Protein AF-A0A7S4M8A6-F1 (afdb_monomer)

Nearest PDB structures (foldseek):
  1zbh-assembly1_D  TM=9.065E-01  e=6.559E-01  Homo sapiens
  1zbu-assembly2_B  TM=8.790E-01  e=1.176E+00  Homo sapiens

Solvent-accessible surface area (backbone atoms only — not comparable to full-atom values): 29045 Å² total; per-residue (Å²): 139,86,84,92,84,84,88,83,88,82,84,83,81,80,81,84,88,77,83,79,84,78,80,83,84,81,82,81,78,93,73,86,84,76,84,86,78,82,60,75,68,60,59,55,54,54,55,53,51,54,55,51,55,60,52,56,63,62,60,66,75,71,72,85,80,85,89,87,82,89,83,89,82,84,91,79,92,77,84,90,73,95,72,86,78,77,77,77,74,78,75,75,66,44,97,64,67,39,81,66,40,72,38,92,86,50,81,58,94,68,68,59,68,63,51,40,53,48,49,23,54,26,51,52,25,50,74,71,67,37,54,71,62,23,48,51,45,51,47,45,36,38,71,76,68,24,29,44,77,39,81,91,78,35,31,31,37,50,66,66,80,74,68,89,83,62,78,84,69,67,81,70,68,59,41,79,69,58,96,64,62,74,74,80,79,41,56,74,68,54,50,50,52,52,50,51,47,49,48,54,26,44,52,26,52,74,72,66,37,55,72,59,26,47,53,46,48,51,47,39,32,74,76,68,38,34,46,76,42,78,91,77,40,26,30,35,72,49,66,70,62,67,63,63,77,72,61,77,81,87,78,84,76,84,94,73,88,81,84,85,88,87,91,81,90,78,89,78,82,86,86,84,85,74,87,77,77,78,73,76,79,79,81,74,90,75,83,84,79,78,66,81,79,74,72,78,84,80,81,78,80,78,69,82,72,82,78,65,77,66,40,76,27,91,56,29,58,92,69,57,70,70,60,50,54,52,51,53,52,52,52,49,53,33,53,53,28,53,74,73,65,37,59,66,60,30,50,51,50,49,51,50,38,34,73,76,62,41,36,39,78,39,81,92,75,37,30,34,15,35,74,65,37,64,72,76,63,78,56,72,76,71,70,74,77,80,72,82,74,73,74,87,75,68,87,73,69,87,76,70,76,78,51,69,70,65,51,68,73,51,53,66,70,59,53,33,49,57,28,52,78,70,73,45,85,71,76,76,56,68,66,59,52,46,54,51,56,60,72,68,106

Organism: NCBI:txid265563

pLDDT: mean 73.67, std 23.26, range [32.0, 97.94]

Mean predicted aligned error: 22.46 Å

Sequence (441 aa):
SVNLSTLNTASLSLPPASHLPTPPHVEINEKDKNTMTLSWTNVRMFALAVVFILRATAFCSAWTNCNDAARVRPHRSFSPSAVLVRSVGGGRSTGLGHDYSRDPLDDSPVDVVTVNSLLSRRLQFRKKRMYDRADAVRAELLERHGVRVNDGEQTWSAGARSSRGRRRVASGVYKFRGAGGAEESLSKDDLLAVRDMLSCRNEAKVAKEYAIADAIRDDLYHKFSIRVDDQKQSWYFDWSATSAQSRPDRRQKTIVSRNEQFSTGIGMEGSPWNDGSIKGIPWGDDEDDLDPESYDEILDVQVPYITTAYKKAPTSQPLVKEEEEYIIQRIATRVEAAADRDYDTVSAIEMELLVSYDVHINDELGLWSKGGNFGVGRSEEENGMMTERPPPLVAYDTLRDFDEESLAALTVPVLKEKLRERGLRVGGRKAELIERLLSSK

Secondary structure (DSSP, 8-state):
------------PPPP---PPPPP---------------THHHHHHHHHHHHHHHHHHHGGGSS------------------------------TTSS--EE-TT------HHHHHHHHHHHHHHHHTT-HHHHHHHHHHHHHTS-EEEETTTTEEEE--TT-TTS-------PEE--SS-HHHHS-HHHHHHHHHHHHHHHHHHHHT-HHHHHHHHHHHHHHH-EEEETTTTEEEE-HHHHHHTT------S-------------------------PPP------S---GGGGTTS---------SPPEEPTTPPP--HHHHHHHHHHHHHHHHHHHTT-HHHHHHHHHHHHHHH-EEEETTTTEEEETS--S----GGGGGSS-----------S-----HHHHHHS-HHHHHHHHHHTT----S-HHHHHHHHHTT-

InterPro domains:
  IPR003034 SAP domain [PF02037] (407-438)
  IPR003034 SAP domain [PS50800] (407-441)
  IPR003034 SAP domain [SM00513] (407-441)
  IPR009080 Aminoacyl-tRNA synthetase, class Ia, anticodon-binding [SSF47323] (104-156)
  IPR036361 SAP domain superfamily [G3DSA:1.10.720.30] (405-441)
  IPR036361 SAP domain superfamily [SSF68906] (401-438)

Structure (mmCIF, N/CA/C/O backbone):
data_AF-A0A7S4M8A6-F1
#
_entry.id   AF-A0A7S4M8A6-F1
#
loop_
_atom_site.group_PDB
_atom_site.id
_atom_site.type_symbol
_atom_site.label_atom_id
_atom_site.label_alt_id
_atom_site.label_comp_id
_atom_site.label_asym_id
_atom_site.label_entity_id
_atom_site.label_seq_id
_atom_site.pdbx_PDB_ins_code
_atom_site.Cartn_x
_atom_site.Cartn_y
_atom_site.Cartn_z
_atom_site.occupancy
_atom_site.B_iso_or_equiv
_atom_site.auth_seq_id
_atom_site.auth_comp_id
_atom_site.auth_asym_id
_atom_site.auth_atom_id
_atom_site.pdbx_PDB_model_num
ATOM 1 N N . SER A 1 1 ? -66.142 -7.943 -38.682 1.00 44.50 1 SER A N 1
ATOM 2 C CA . SER A 1 1 ? -66.407 -9.390 -38.571 1.00 44.50 1 SER A CA 1
ATOM 3 C C . SER A 1 1 ? -65.122 -10.087 -38.161 1.00 44.50 1 SER A C 1
ATOM 5 O O . SER A 1 1 ? -64.074 -9.733 -38.678 1.00 44.50 1 SER A O 1
ATOM 7 N N . VAL A 1 2 ? -65.254 -11.074 -37.265 1.00 38.91 2 VAL A N 1
ATOM 8 C CA . VAL A 1 2 ? -64.246 -12.042 -36.774 1.00 38.91 2 VAL A CA 1
ATOM 9 C C . VAL A 1 2 ? -63.434 -11.651 -35.518 1.00 38.91 2 VAL A C 1
ATOM 11 O O . VAL A 1 2 ? -62.313 -11.169 -35.580 1.00 38.91 2 VAL A O 1
ATOM 14 N N . ASN A 1 3 ? -64.081 -11.912 -34.375 1.00 38.19 3 ASN A N 1
ATOM 15 C CA . ASN A 1 3 ? -63.663 -12.744 -33.231 1.00 38.19 3 ASN A CA 1
ATOM 16 C C . ASN A 1 3 ? -62.286 -12.567 -32.561 1.00 38.19 3 ASN A C 1
ATOM 18 O O . ASN A 1 3 ? -61.273 -13.093 -33.008 1.00 38.19 3 ASN A O 1
ATOM 22 N N . LEU A 1 4 ? -62.344 -12.002 -31.348 1.00 43.62 4 LEU A N 1
ATOM 23 C CA . LEU A 1 4 ? -61.417 -12.221 -30.236 1.00 43.62 4 LEU A CA 1
ATOM 24 C C . LEU A 1 4 ? -61.884 -13.427 -29.407 1.00 43.62 4 LEU A C 1
ATOM 26 O O . LEU A 1 4 ? -62.977 -13.402 -28.844 1.00 43.62 4 LEU A O 1
ATOM 30 N N . SER A 1 5 ? -61.075 -14.482 -29.332 1.00 50.41 5 SER A N 1
ATOM 31 C CA . SER A 1 5 ? -61.087 -15.487 -28.252 1.00 50.41 5 SER A CA 1
ATOM 32 C C . SER A 1 5 ? -60.018 -16.539 -28.526 1.00 50.41 5 SER A C 1
ATOM 34 O O . SER A 1 5 ? -60.142 -17.248 -29.516 1.00 50.41 5 SER A O 1
ATOM 36 N N . THR A 1 6 ? -58.997 -16.653 -27.664 1.00 45.84 6 THR A N 1
ATOM 37 C CA . THR A 1 6 ? -58.534 -17.923 -27.052 1.00 45.84 6 THR A CA 1
ATOM 38 C C . THR A 1 6 ? -57.233 -17.765 -26.235 1.00 45.84 6 THR A C 1
ATOM 40 O O . THR A 1 6 ? -56.219 -17.345 -26.775 1.00 45.84 6 THR A O 1
ATOM 43 N N . LEU A 1 7 ? -57.304 -18.231 -24.969 1.00 39.81 7 LEU A N 1
ATOM 44 C CA . LEU A 1 7 ? -56.265 -18.915 -24.157 1.00 39.81 7 LEU A CA 1
ATOM 45 C C . LEU A 1 7 ? -55.088 -18.052 -23.628 1.00 39.81 7 LEU A C 1
ATOM 47 O O . LEU A 1 7 ? -54.543 -17.234 -24.345 1.00 39.81 7 LEU A O 1
ATOM 51 N N . ASN A 1 8 ? -54.593 -18.152 -22.388 1.00 42.69 8 ASN A N 1
ATOM 52 C CA . ASN A 1 8 ? -54.606 -19.232 -21.399 1.00 42.69 8 ASN A CA 1
ATOM 53 C C . ASN A 1 8 ? -54.382 -18.656 -19.982 1.00 42.69 8 ASN A C 1
ATOM 55 O O . ASN A 1 8 ? -53.415 -17.932 -19.750 1.00 42.69 8 ASN A O 1
ATOM 59 N N . THR A 1 9 ? -55.229 -19.032 -19.026 1.00 42.06 9 THR A N 1
ATOM 60 C CA . THR A 1 9 ? -55.036 -18.843 -17.581 1.00 42.06 9 THR A CA 1
ATOM 61 C C . THR A 1 9 ? -54.310 -20.062 -17.009 1.00 42.06 9 THR A C 1
ATOM 63 O O . THR A 1 9 ? -54.872 -21.152 -16.951 1.00 42.06 9 THR A O 1
ATOM 66 N N . ALA A 1 10 ? -53.060 -19.891 -16.576 1.00 44.94 10 ALA A N 1
ATOM 67 C CA . ALA A 1 10 ? -52.328 -20.908 -15.826 1.00 44.94 10 ALA A CA 1
ATOM 68 C C . ALA A 1 10 ? -52.522 -20.681 -14.316 1.00 44.94 10 ALA A C 1
ATOM 70 O O . ALA A 1 10 ? -51.991 -19.732 -13.743 1.00 44.94 10 ALA A O 1
ATOM 71 N N . SER A 1 11 ? -53.303 -21.560 -13.682 1.00 42.75 11 SER A N 1
ATOM 72 C CA . SER A 1 11 ? -53.414 -21.693 -12.227 1.00 42.75 11 SER A CA 1
ATOM 73 C C . SER A 1 11 ? -52.127 -22.282 -11.645 1.00 42.75 11 SER A C 1
ATOM 75 O O . SER A 1 11 ? -51.797 -23.438 -11.900 1.00 42.75 11 SER A O 1
ATOM 77 N N . LEU A 1 12 ? -51.421 -21.503 -10.824 1.00 44.78 12 LEU A N 1
ATOM 78 C CA . LEU A 1 12 ? -50.342 -21.985 -9.962 1.00 44.78 12 LEU A CA 1
ATOM 79 C C . LEU A 1 12 ? -50.943 -22.551 -8.668 1.00 44.78 12 LEU A C 1
ATOM 81 O O . LEU A 1 12 ? -51.453 -21.823 -7.821 1.00 44.78 12 LEU A O 1
ATOM 85 N N . SER A 1 13 ? -50.891 -23.877 -8.559 1.00 49.06 13 SER A N 1
ATOM 86 C CA . SER A 1 13 ? -51.201 -24.660 -7.363 1.00 49.06 13 SER A CA 1
ATOM 87 C C . SER A 1 13 ? -50.084 -24.495 -6.327 1.00 49.06 13 SER A C 1
ATOM 89 O O . SER A 1 13 ? -48.945 -24.881 -6.579 1.00 49.06 13 SER A O 1
ATOM 91 N N . LEU A 1 14 ? -50.419 -23.956 -5.154 1.00 54.22 14 LEU A N 1
ATOM 92 C CA . LEU A 1 14 ? -49.565 -23.952 -3.962 1.00 54.22 14 LEU A CA 1
ATOM 93 C C . LEU A 1 14 ? -49.427 -25.379 -3.388 1.00 54.22 14 LEU A C 1
ATOM 95 O O . LEU A 1 14 ? -50.432 -26.088 -3.309 1.00 54.22 14 LEU A O 1
ATOM 99 N N . PRO A 1 15 ? -48.226 -25.816 -2.967 1.00 62.75 15 PRO A N 1
ATOM 100 C CA . PRO A 1 15 ? -48.052 -27.076 -2.248 1.00 62.75 15 PRO A CA 1
ATOM 101 C C . PRO A 1 15 ? -48.467 -26.958 -0.764 1.00 62.75 15 PRO A C 1
ATOM 103 O O . PRO A 1 15 ? -48.395 -25.870 -0.187 1.00 62.75 15 PRO A O 1
ATOM 106 N N . PRO A 1 16 ? -48.895 -28.066 -0.126 1.00 56.72 16 PRO A N 1
ATOM 107 C CA . PRO A 1 16 ? -49.347 -28.076 1.263 1.00 56.72 16 PRO A CA 1
ATOM 108 C C . PRO A 1 16 ? -48.190 -27.904 2.259 1.00 56.72 16 PRO A C 1
ATOM 110 O O . PRO A 1 16 ? -47.128 -28.510 2.126 1.00 56.72 16 PRO A O 1
ATOM 113 N N . ALA A 1 17 ? -48.441 -27.089 3.284 1.00 46.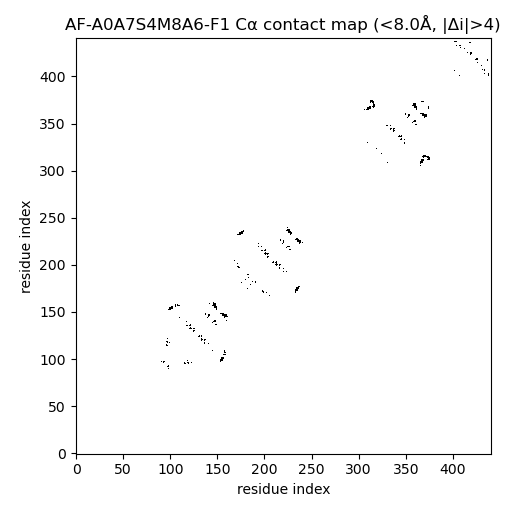88 17 ALA A N 1
ATOM 114 C CA . ALA A 1 17 ? -47.538 -26.815 4.393 1.00 46.88 17 ALA A CA 1
ATOM 115 C C . ALA A 1 17 ? -47.314 -28.065 5.262 1.00 46.88 17 ALA A C 1
ATOM 117 O O . ALA A 1 17 ? -48.218 -28.538 5.950 1.00 46.88 17 ALA A O 1
ATOM 118 N N . SER A 1 18 ? -46.088 -28.580 5.253 1.00 49.16 18 SER A N 1
ATOM 119 C CA . SER A 1 18 ? -45.620 -29.632 6.152 1.00 49.16 18 SER A CA 1
ATOM 120 C C . SER A 1 18 ? -44.974 -29.032 7.407 1.00 49.16 18 SER A C 1
ATOM 122 O O . SER A 1 18 ? -43.940 -28.377 7.321 1.00 49.16 18 SER A O 1
ATOM 124 N N . HIS A 1 19 ? -45.619 -29.285 8.549 1.00 51.25 19 HIS A N 1
ATOM 125 C CA . HIS A 1 19 ? -45.075 -29.478 9.901 1.00 51.25 19 HIS A CA 1
ATOM 126 C C . HIS A 1 19 ? -43.742 -28.796 10.265 1.00 51.25 19 HIS A C 1
ATOM 128 O O . HIS A 1 19 ? -42.661 -29.332 10.028 1.00 51.25 19 HIS A O 1
ATOM 134 N N . LEU A 1 20 ? -43.845 -27.679 10.992 1.00 50.69 20 LEU A N 1
ATOM 135 C CA . LEU A 1 20 ? -42.780 -27.168 11.857 1.00 50.69 20 LEU A CA 1
ATOM 136 C C . LEU A 1 20 ? -42.883 -27.818 13.253 1.00 50.69 20 LEU A C 1
ATOM 138 O O . LEU A 1 20 ? -43.994 -27.932 13.779 1.00 50.69 20 LEU A O 1
ATOM 142 N N . PRO A 1 21 ? -41.762 -28.233 13.869 1.00 57.31 21 PRO A N 1
ATOM 143 C CA . PRO A 1 21 ? -41.750 -28.752 15.230 1.00 57.31 21 PRO A CA 1
ATOM 144 C C . PRO A 1 21 ? -41.932 -27.615 16.245 1.00 57.31 21 PRO A C 1
ATOM 146 O O . PRO A 1 21 ? -41.234 -26.602 16.213 1.00 57.31 21 PRO A O 1
ATOM 149 N N . THR A 1 22 ? -42.882 -27.799 17.158 1.00 64.25 22 THR A N 1
ATOM 150 C CA . THR A 1 22 ? -43.124 -26.934 18.317 1.00 64.25 22 THR A CA 1
ATOM 151 C C . THR A 1 22 ? -41.940 -26.969 19.294 1.00 64.25 22 THR A C 1
ATOM 153 O O . THR A 1 22 ? -41.456 -28.063 19.597 1.00 64.25 22 THR A O 1
ATOM 156 N N . PRO A 1 23 ? -41.491 -25.820 19.831 1.00 63.69 23 PRO A N 1
ATOM 157 C CA . PRO A 1 23 ? -40.452 -25.778 20.856 1.00 63.69 23 PRO A CA 1
ATOM 158 C C . PRO A 1 23 ? -40.962 -26.333 22.201 1.00 63.69 23 PRO A C 1
ATOM 160 O O . PRO A 1 23 ? -42.150 -26.199 22.509 1.00 63.69 23 PRO A O 1
ATOM 163 N N . PRO A 1 24 ? -40.087 -26.956 23.014 1.00 58.06 24 PRO A N 1
ATOM 164 C CA . PRO A 1 24 ? -40.471 -27.516 24.300 1.00 58.06 24 PRO A CA 1
ATOM 165 C C . PRO A 1 24 ? -40.841 -26.410 25.293 1.00 58.06 24 PRO A C 1
ATOM 167 O O . PRO A 1 24 ? -40.107 -25.446 25.503 1.00 58.06 24 PRO A O 1
ATOM 170 N N . HIS A 1 25 ? -42.006 -26.594 25.905 1.00 49.53 25 HIS A N 1
ATOM 171 C CA . HIS A 1 25 ? -42.551 -25.787 26.984 1.00 49.53 25 HIS A CA 1
ATOM 172 C C . HIS A 1 25 ? -41.631 -25.910 28.213 1.00 49.53 25 HIS A C 1
ATOM 174 O O . HIS A 1 25 ? -41.529 -26.981 28.809 1.00 49.53 25 HIS A O 1
ATOM 180 N N . VAL A 1 26 ? -40.933 -24.831 28.576 1.00 52.88 26 VAL A N 1
ATOM 181 C CA . VAL A 1 26 ? -40.150 -24.756 29.817 1.00 52.88 26 VAL A CA 1
ATOM 182 C C . VAL A 1 26 ? -41.097 -24.345 30.939 1.00 52.88 26 VAL A C 1
ATOM 184 O O . VAL A 1 26 ? -41.532 -23.199 31.029 1.00 52.88 26 VAL A O 1
ATOM 187 N N . GLU A 1 27 ? -41.452 -25.318 31.768 1.00 52.97 27 GLU A N 1
ATOM 188 C CA . GLU A 1 27 ? -42.244 -25.150 32.981 1.00 52.97 27 GLU A CA 1
ATOM 189 C C . GLU A 1 27 ? -41.326 -24.589 34.083 1.00 52.97 27 GLU A C 1
ATOM 191 O O . GLU A 1 27 ? -40.500 -25.299 34.658 1.00 52.97 27 GLU A O 1
ATOM 196 N N . ILE A 1 28 ? -41.397 -23.276 34.325 1.00 44.94 28 ILE A N 1
ATOM 197 C CA . ILE A 1 28 ? -40.629 -22.617 35.388 1.00 44.94 28 ILE A CA 1
ATOM 198 C C . ILE A 1 28 ? -41.332 -22.911 36.715 1.00 44.94 28 ILE A C 1
ATOM 200 O O . ILE A 1 28 ? -42.414 -22.402 36.997 1.00 44.94 28 ILE A O 1
ATOM 204 N N . ASN A 1 29 ? -40.710 -23.778 37.511 1.00 40.16 29 ASN A N 1
ATOM 205 C CA . ASN A 1 29 ? -41.210 -24.236 38.799 1.00 40.16 29 ASN A CA 1
ATOM 206 C C . ASN A 1 29 ? -41.009 -23.139 39.862 1.00 40.16 29 ASN A C 1
ATOM 208 O O . ASN A 1 29 ? -39.888 -22.800 40.238 1.00 40.16 29 ASN A O 1
ATOM 212 N N . GLU A 1 30 ? -42.113 -22.569 40.336 1.00 48.81 30 GLU A N 1
ATOM 213 C CA . GLU A 1 30 ? -42.170 -21.435 41.260 1.00 48.81 30 GLU A CA 1
ATOM 214 C C . GLU A 1 30 ? -41.994 -21.882 42.731 1.00 48.81 30 GLU A C 1
ATOM 216 O O . GLU A 1 30 ? -42.900 -21.729 43.552 1.00 48.81 30 GLU A O 1
ATOM 221 N N . LYS A 1 31 ? -40.842 -22.484 43.080 1.00 46.28 31 LYS A N 1
ATOM 222 C CA . LYS A 1 31 ? -40.600 -23.020 44.441 1.00 46.28 31 LYS A CA 1
ATOM 223 C C . LYS A 1 31 ? -39.422 -22.471 45.245 1.00 46.28 31 LYS A C 1
ATOM 225 O O . LYS A 1 31 ? -39.344 -22.793 46.426 1.00 46.28 31 LYS A O 1
ATOM 230 N N . ASP A 1 32 ? -38.633 -21.537 44.723 1.00 44.41 32 ASP A N 1
ATOM 231 C CA . ASP A 1 32 ? -37.530 -20.937 45.492 1.00 44.41 32 ASP A CA 1
ATOM 232 C C . ASP A 1 32 ? -37.848 -19.505 45.940 1.00 44.41 32 ASP A C 1
ATOM 234 O O . ASP A 1 32 ? -37.189 -18.530 45.587 1.00 44.41 32 ASP A O 1
ATOM 238 N N . LYS A 1 33 ? -38.890 -19.371 46.764 1.00 51.78 33 LYS A N 1
ATOM 239 C CA . LYS A 1 33 ? -39.065 -18.217 47.656 1.00 51.78 33 LYS A CA 1
ATOM 240 C C . LYS A 1 33 ? -38.821 -18.704 49.076 1.00 51.78 33 LYS A C 1
ATOM 242 O O . LYS A 1 33 ? -39.778 -19.022 49.767 1.00 51.78 33 LYS A O 1
ATOM 247 N N . ASN A 1 34 ? -37.559 -18.794 49.502 1.00 46.28 34 ASN A N 1
ATOM 248 C CA . ASN A 1 34 ? -37.233 -18.840 50.927 1.00 46.28 34 ASN A CA 1
ATOM 249 C C . ASN A 1 34 ? -35.801 -18.368 51.240 1.00 46.28 34 ASN A C 1
ATOM 251 O O . ASN A 1 34 ? -34.810 -18.957 50.824 1.00 46.28 34 ASN A O 1
ATOM 255 N N . THR A 1 35 ? -35.758 -17.314 52.062 1.00 50.69 35 THR A N 1
ATOM 256 C CA . THR A 1 35 ? -34.787 -17.071 53.143 1.00 50.69 35 THR A CA 1
ATOM 257 C C . THR A 1 35 ? -33.302 -16.942 52.781 1.00 50.69 35 THR A C 1
ATOM 259 O O . THR A 1 35 ? -32.508 -17.842 53.038 1.00 50.69 35 THR A O 1
ATOM 262 N N . MET A 1 36 ? -32.889 -15.746 52.345 1.00 39.50 36 MET A N 1
ATOM 263 C CA . MET A 1 36 ? -31.513 -15.280 52.561 1.00 39.50 36 MET A CA 1
ATOM 264 C C . MET A 1 36 ? -31.393 -14.644 53.951 1.00 39.50 36 MET A C 1
ATOM 266 O O . MET A 1 36 ? -31.732 -13.482 54.168 1.00 39.50 36 MET A O 1
ATOM 270 N N . THR A 1 37 ? -30.894 -15.420 54.908 1.00 49.50 37 THR A N 1
ATOM 271 C CA . THR A 1 37 ? -30.334 -14.900 56.156 1.00 49.50 37 THR A CA 1
ATOM 272 C C . THR A 1 37 ? -29.017 -14.187 55.843 1.00 49.50 37 THR A C 1
ATOM 274 O O . THR A 1 37 ? -28.027 -14.831 55.500 1.00 49.50 37 THR A O 1
ATOM 277 N N . LEU A 1 38 ? -29.008 -12.857 55.952 1.00 47.84 38 LEU A N 1
ATOM 278 C CA . LEU A 1 38 ? -27.803 -12.028 55.886 1.00 47.84 38 LEU A CA 1
ATOM 279 C C . LEU A 1 38 ? -26.822 -12.447 56.990 1.00 47.84 38 LEU A C 1
ATOM 281 O O . LEU A 1 38 ? -27.067 -12.229 58.178 1.00 47.84 38 LEU A O 1
ATOM 285 N N . SER A 1 39 ? -25.701 -13.052 56.596 1.00 58.34 39 SER A N 1
ATOM 286 C CA . SER A 1 39 ? -24.606 -13.357 57.509 1.00 58.34 39 SER A CA 1
ATOM 287 C C . SER A 1 39 ? -23.899 -12.067 57.934 1.00 58.34 39 SER A C 1
ATOM 289 O O . SER A 1 39 ? -23.594 -11.186 57.127 1.00 58.34 39 SER A O 1
ATOM 291 N N . TRP A 1 40 ? -23.584 -11.977 59.226 1.00 52.47 40 TRP A N 1
ATOM 292 C CA . TRP A 1 40 ? -22.902 -10.853 59.886 1.00 52.47 40 TRP A CA 1
ATOM 293 C C . TRP A 1 40 ? -21.521 -10.485 59.303 1.00 52.47 40 TRP A C 1
ATOM 295 O O . TRP A 1 40 ? -20.935 -9.466 59.666 1.00 52.47 40 TRP A O 1
ATOM 305 N N . THR A 1 41 ? -20.994 -11.280 58.374 1.00 57.59 41 THR A N 1
ATOM 306 C CA . THR A 1 41 ? -19.740 -11.019 57.661 1.00 57.59 41 THR A CA 1
ATOM 307 C C . THR A 1 41 ? -19.836 -9.827 56.702 1.00 57.59 41 THR A C 1
ATOM 309 O O . THR A 1 41 ? -18.877 -9.062 56.600 1.00 57.59 41 THR A O 1
ATOM 312 N N . ASN A 1 42 ? -20.999 -9.579 56.087 1.00 52.47 42 ASN A N 1
ATOM 313 C CA . ASN A 1 42 ? -21.158 -8.474 55.129 1.00 52.47 42 ASN A CA 1
ATOM 314 C C . ASN A 1 42 ? -21.217 -7.094 55.806 1.00 52.47 42 ASN A C 1
ATOM 316 O O . ASN A 1 42 ? -20.764 -6.103 55.237 1.00 52.47 42 ASN A O 1
ATOM 320 N N . VAL A 1 43 ? -21.678 -7.025 57.059 1.00 63.78 43 VAL A N 1
ATOM 321 C CA . VAL A 1 43 ? -21.712 -5.768 57.828 1.00 63.78 43 VAL A CA 1
ATOM 322 C C . VAL A 1 43 ? -20.302 -5.338 58.256 1.00 63.78 43 VAL A C 1
ATOM 324 O O . VAL A 1 43 ? -19.985 -4.149 58.251 1.00 63.78 43 VAL A O 1
ATOM 327 N N . ARG A 1 44 ? -19.409 -6.294 58.552 1.00 66.75 44 ARG A N 1
ATOM 328 C CA . ARG A 1 44 ? -18.000 -6.000 58.871 1.00 66.75 44 ARG A CA 1
ATOM 329 C C . ARG A 1 44 ? -17.215 -5.482 57.664 1.00 66.75 44 ARG A C 1
ATOM 331 O O . ARG A 1 44 ? -16.390 -4.588 57.833 1.00 66.75 44 ARG A O 1
ATOM 338 N N . MET A 1 45 ? -17.503 -5.988 56.465 1.00 64.06 45 MET A N 1
ATOM 339 C CA . MET A 1 45 ? -16.869 -5.509 55.230 1.00 64.06 45 MET A CA 1
ATOM 340 C C . MET A 1 45 ? -17.302 -4.078 54.884 1.00 64.06 45 MET A C 1
ATOM 342 O O . MET A 1 45 ? -16.460 -3.250 54.542 1.00 64.06 45 MET A O 1
ATOM 346 N N . PHE A 1 46 ? -18.581 -3.738 55.082 1.00 68.62 46 PHE A N 1
ATOM 347 C CA . PHE A 1 46 ? -19.059 -2.364 54.885 1.00 68.62 46 PHE A CA 1
ATOM 348 C C . PHE A 1 46 ? -18.462 -1.369 55.892 1.00 68.62 46 PHE A C 1
ATOM 350 O O . PHE A 1 46 ? -18.106 -0.254 55.515 1.00 68.62 46 PHE A O 1
ATOM 357 N N . ALA A 1 47 ? -18.276 -1.769 57.154 1.00 71.50 47 ALA A N 1
ATOM 358 C CA . ALA A 1 47 ? -17.656 -0.903 58.158 1.00 71.50 47 ALA A CA 1
ATOM 359 C C . ALA A 1 47 ? -16.177 -0.594 57.846 1.00 71.50 47 ALA A C 1
ATOM 361 O O . ALA A 1 47 ? -15.728 0.535 58.048 1.00 71.50 47 ALA A O 1
ATOM 362 N N . LEU A 1 48 ? -15.425 -1.562 57.311 1.00 70.06 48 LEU A N 1
ATOM 363 C CA . LEU A 1 48 ? -14.028 -1.350 56.914 1.00 70.06 48 LEU A CA 1
ATOM 364 C C . LEU A 1 48 ? -13.905 -0.477 55.656 1.00 70.06 48 LEU A C 1
ATOM 366 O O . LEU A 1 48 ? -13.017 0.375 55.600 1.00 70.06 48 LEU A O 1
ATOM 370 N N . ALA A 1 49 ? -14.826 -0.613 54.698 1.00 70.25 49 ALA A N 1
ATOM 371 C CA . ALA A 1 49 ? -14.857 0.225 53.498 1.00 70.25 49 ALA A CA 1
ATOM 372 C C . ALA A 1 49 ? -15.108 1.711 53.827 1.00 70.25 49 ALA A C 1
ATOM 374 O O . ALA A 1 49 ? -14.435 2.589 53.288 1.00 70.25 49 ALA A O 1
ATOM 375 N N . VAL A 1 50 ? -16.005 2.008 54.775 1.00 76.88 50 VAL A N 1
ATOM 376 C CA . VAL A 1 50 ? -16.296 3.395 55.187 1.00 76.88 50 VAL A CA 1
ATOM 377 C C . VAL A 1 50 ? -15.104 4.041 55.911 1.00 76.88 50 VAL A C 1
ATOM 379 O O . VAL A 1 50 ? -14.809 5.213 55.683 1.00 76.88 50 VAL A O 1
ATOM 382 N N . VAL A 1 51 ? -14.356 3.284 56.723 1.00 78.06 51 VAL A N 1
ATOM 383 C CA . VAL A 1 51 ? -13.131 3.788 57.378 1.00 78.06 51 VAL A CA 1
ATOM 384 C C . VAL A 1 51 ? -12.021 4.070 56.359 1.00 78.06 51 VAL A C 1
ATOM 386 O O . VAL A 1 51 ? -11.267 5.032 56.521 1.00 78.06 51 VAL A O 1
ATOM 389 N N . PHE A 1 52 ? -11.933 3.272 55.291 1.00 72.94 52 PHE A N 1
ATOM 390 C CA . PHE A 1 52 ? -10.949 3.477 54.228 1.00 72.94 52 PHE A CA 1
ATOM 391 C C . PHE A 1 52 ? -11.253 4.738 53.403 1.00 72.94 52 PHE A C 1
ATOM 393 O O . PHE A 1 52 ? -10.354 5.542 53.154 1.00 72.94 52 PHE A O 1
ATOM 400 N N . ILE A 1 53 ? -12.529 4.976 53.078 1.00 71.56 53 ILE A N 1
ATOM 401 C CA . ILE A 1 53 ? -12.972 6.179 52.354 1.00 71.56 53 ILE A CA 1
ATOM 402 C C . ILE A 1 53 ? -12.732 7.448 53.190 1.00 71.56 53 ILE A C 1
ATOM 404 O O . ILE A 1 53 ? -12.219 8.437 52.668 1.00 71.56 53 ILE A O 1
ATOM 408 N N . LEU A 1 54 ? -12.998 7.410 54.501 1.00 66.75 54 LEU A N 1
ATOM 409 C CA . LEU A 1 54 ? -12.763 8.558 55.389 1.00 66.75 54 LEU A CA 1
ATOM 410 C C . LEU A 1 54 ? -11.269 8.869 55.603 1.00 66.75 54 LEU A C 1
ATOM 412 O O . LEU A 1 54 ? -10.906 10.030 55.806 1.00 66.75 54 LEU A O 1
ATOM 416 N N . ARG A 1 55 ? -10.380 7.868 55.520 1.00 63.53 55 ARG A N 1
ATOM 417 C CA . ARG A 1 55 ? -8.922 8.090 55.557 1.00 63.53 55 ARG A CA 1
ATOM 418 C C . ARG A 1 55 ? -8.369 8.638 54.243 1.00 63.53 55 ARG A C 1
ATOM 420 O O . ARG A 1 55 ? -7.486 9.492 54.290 1.00 63.53 55 ARG A O 1
ATOM 427 N N . ALA A 1 56 ? -8.908 8.219 53.099 1.00 58.59 56 ALA A N 1
ATOM 428 C CA . ALA A 1 56 ? -8.488 8.728 51.792 1.00 58.59 56 ALA A CA 1
ATOM 429 C C . ALA A 1 56 ? -8.792 10.230 51.629 1.00 58.59 56 ALA A C 1
ATOM 431 O O . ALA A 1 56 ? -7.968 10.980 51.108 1.00 58.59 56 ALA A O 1
ATOM 432 N N . THR A 1 57 ? -9.915 10.712 52.174 1.00 56.03 57 THR A N 1
ATOM 433 C CA . THR A 1 57 ? -10.271 12.141 52.118 1.00 56.03 57 THR A CA 1
ATOM 434 C C . THR A 1 57 ? -9.406 13.040 53.007 1.00 56.03 57 THR A C 1
ATOM 436 O O . THR A 1 57 ? -9.289 14.229 52.729 1.00 56.03 57 THR A O 1
ATOM 439 N N . ALA A 1 58 ? -8.754 12.503 54.044 1.00 51.50 58 ALA A N 1
ATOM 440 C CA . ALA A 1 58 ? -7.865 13.286 54.908 1.00 51.50 58 ALA A CA 1
ATOM 441 C C . ALA A 1 58 ? -6.462 13.496 54.301 1.00 51.50 58 ALA A C 1
ATOM 443 O O . ALA A 1 58 ? -5.778 14.453 54.659 1.00 51.50 58 ALA A O 1
ATOM 444 N N . PHE A 1 59 ? -6.040 12.635 53.368 1.00 46.78 59 PHE A N 1
ATOM 445 C CA . PHE A 1 59 ? -4.719 12.716 52.736 1.00 46.78 59 PHE A CA 1
ATOM 446 C C . PHE A 1 59 ? -4.679 13.724 51.570 1.00 46.78 59 PHE A C 1
ATOM 448 O O . PHE A 1 59 ? -3.644 14.334 51.313 1.00 46.78 59 PHE A O 1
ATOM 455 N N . CYS A 1 60 ? -5.819 13.989 50.919 1.00 47.06 60 CYS A N 1
ATOM 456 C CA . CYS A 1 60 ? -5.912 14.977 49.835 1.00 47.06 60 CYS A CA 1
ATOM 457 C C . CYS A 1 60 ? -5.768 16.436 50.305 1.00 47.06 60 CYS A C 1
ATOM 459 O O . CYS A 1 60 ? -5.360 17.291 49.524 1.00 47.06 60 CYS A O 1
ATOM 461 N N . SER A 1 61 ? -6.043 16.735 51.576 1.00 45.06 61 SER A N 1
ATOM 462 C CA . SER A 1 61 ? -6.004 18.108 52.105 1.00 45.06 61 SER A CA 1
ATOM 463 C C . SER A 1 61 ? -4.590 18.620 52.413 1.00 45.06 61 SER A C 1
ATOM 465 O O . SER A 1 61 ? -4.422 19.802 52.702 1.00 45.06 61 SER A O 1
ATOM 467 N N . ALA A 1 62 ? -3.570 17.755 52.370 1.00 43.47 62 ALA A N 1
ATOM 468 C CA . ALA A 1 62 ? -2.190 18.104 52.719 1.00 43.47 62 ALA A CA 1
ATOM 469 C C . ALA A 1 62 ? -1.289 18.415 51.505 1.00 43.47 62 ALA A C 1
ATOM 471 O O . ALA A 1 62 ? -0.166 18.877 51.695 1.00 43.47 62 ALA A O 1
ATOM 472 N N . TRP A 1 63 ? -1.757 18.205 50.266 1.00 44.78 63 TRP A N 1
ATOM 473 C CA . TRP A 1 63 ? -0.913 18.307 49.061 1.00 44.78 63 TRP A CA 1
ATOM 474 C C . TRP A 1 63 ? -1.111 19.593 48.231 1.00 44.78 63 TRP A C 1
ATOM 476 O O . TRP A 1 63 ? -0.510 19.754 47.175 1.00 44.78 63 TRP A O 1
ATOM 486 N N . THR A 1 64 ? -1.891 20.574 48.689 1.00 40.28 64 THR A N 1
ATOM 487 C CA . THR A 1 64 ? -2.082 21.838 47.940 1.00 40.28 64 THR A CA 1
ATOM 488 C C . THR A 1 64 ? -1.245 23.013 48.447 1.00 40.28 64 THR A C 1
ATOM 490 O O . THR A 1 64 ? -1.574 24.156 48.152 1.00 40.28 64 THR A O 1
ATOM 493 N N . ASN A 1 65 ? -0.158 22.778 49.189 1.00 41.16 65 ASN A N 1
ATOM 494 C CA . ASN A 1 65 ? 0.633 23.869 49.770 1.00 41.16 65 ASN A CA 1
ATOM 495 C C . ASN A 1 65 ? 2.150 23.651 49.656 1.00 41.16 65 ASN A C 1
ATOM 497 O O . ASN A 1 65 ? 2.834 23.557 50.663 1.00 41.16 65 ASN A O 1
ATOM 501 N N . CYS A 1 66 ? 2.682 23.570 48.433 1.00 40.06 66 CYS A N 1
ATOM 502 C CA . CYS A 1 66 ? 4.105 23.807 48.147 1.00 40.06 66 CYS A CA 1
ATOM 503 C C . CYS A 1 66 ? 4.297 24.036 46.640 1.00 40.06 66 CYS A C 1
ATOM 505 O O . CYS A 1 66 ? 4.530 23.090 45.896 1.00 40.06 66 CYS A O 1
ATOM 507 N N . ASN A 1 67 ? 4.203 25.284 46.182 1.00 41.00 67 ASN A N 1
ATOM 508 C CA . ASN A 1 67 ? 4.899 25.716 44.969 1.00 41.00 67 ASN A CA 1
ATOM 509 C C . ASN A 1 67 ? 5.033 27.240 44.969 1.00 41.00 67 ASN A C 1
ATOM 511 O O . ASN A 1 67 ? 4.268 27.946 44.324 1.00 41.00 67 ASN A O 1
ATOM 515 N N . ASP A 1 68 ? 6.002 27.739 45.735 1.00 37.69 68 ASP A N 1
ATOM 516 C CA . ASP A 1 68 ? 6.517 29.091 45.543 1.00 37.69 68 ASP A CA 1
ATOM 517 C C . ASP A 1 68 ? 7.938 29.191 46.121 1.00 37.69 68 ASP A C 1
ATOM 519 O O . ASP A 1 68 ? 8.117 29.244 47.335 1.00 37.69 68 ASP A O 1
ATOM 523 N N . ALA A 1 69 ? 8.959 29.123 45.258 1.00 35.50 69 ALA A N 1
ATOM 524 C CA . ALA A 1 69 ? 10.287 29.704 45.496 1.00 35.50 69 ALA A CA 1
ATOM 525 C C . ALA A 1 69 ? 11.209 29.537 44.275 1.00 35.50 69 ALA A C 1
ATOM 527 O O . ALA A 1 69 ? 11.670 28.452 43.928 1.00 35.50 69 ALA A O 1
ATOM 528 N N . ALA A 1 70 ? 11.516 30.683 43.677 1.00 38.31 70 ALA A N 1
ATOM 529 C CA . ALA A 1 70 ? 12.500 30.960 42.641 1.00 38.31 70 ALA A CA 1
ATOM 530 C C . ALA A 1 70 ? 13.873 30.263 42.770 1.00 38.31 70 ALA A C 1
ATOM 532 O O . ALA A 1 70 ? 14.417 30.132 43.867 1.00 38.31 70 ALA A O 1
ATOM 533 N N . ARG A 1 71 ? 14.541 30.060 41.618 1.00 34.59 71 ARG A N 1
ATOM 534 C CA . ARG A 1 71 ? 15.951 30.471 41.442 1.00 34.59 71 ARG A CA 1
ATOM 535 C C . ARG A 1 71 ? 16.384 30.601 39.977 1.00 34.59 71 ARG A C 1
ATOM 537 O O . ARG A 1 71 ? 16.530 29.631 39.246 1.00 34.59 71 ARG A O 1
ATOM 544 N N . VAL A 1 72 ? 16.683 31.848 39.623 1.00 43.03 72 VAL A N 1
ATOM 545 C CA . VAL A 1 72 ? 17.487 32.308 38.483 1.00 43.03 72 VAL A CA 1
ATOM 546 C C . VAL A 1 72 ? 18.948 31.880 38.665 1.00 43.03 72 VAL A C 1
ATOM 548 O O . VAL A 1 72 ? 19.506 32.137 39.733 1.00 43.03 72 VAL A O 1
ATOM 551 N N . ARG A 1 73 ? 19.596 31.323 37.627 1.00 36.34 73 ARG A N 1
ATOM 552 C CA . ARG A 1 73 ? 21.065 31.351 37.432 1.00 36.34 73 ARG A CA 1
ATOM 553 C C . ARG A 1 73 ? 21.460 31.318 35.940 1.00 36.34 73 ARG A C 1
ATOM 555 O O . ARG A 1 73 ? 20.666 30.858 35.127 1.00 36.34 73 ARG A O 1
ATOM 562 N N . PRO A 1 74 ? 22.649 31.854 35.583 1.00 46.25 74 PRO A N 1
ATOM 563 C CA . PRO A 1 74 ? 22.874 32.522 34.303 1.00 46.25 74 PRO A CA 1
ATOM 564 C C . PRO A 1 74 ? 23.621 31.689 33.248 1.00 46.25 74 PRO A C 1
ATOM 566 O O . PRO A 1 74 ? 24.256 30.674 33.531 1.00 46.25 74 PRO A O 1
ATOM 569 N N . HIS A 1 75 ? 23.550 32.218 32.027 1.00 33.41 75 HIS A N 1
ATOM 570 C CA . HIS A 1 75 ? 24.135 31.773 30.766 1.00 33.41 75 HIS A CA 1
ATOM 571 C C . HIS A 1 75 ? 25.616 31.356 30.830 1.00 33.41 75 HIS A C 1
ATOM 573 O O . HIS A 1 75 ? 26.472 32.104 31.306 1.00 33.41 75 HIS A O 1
ATOM 579 N N . ARG A 1 76 ? 25.926 30.205 30.217 1.00 34.22 76 ARG A N 1
ATOM 580 C CA . ARG A 1 76 ? 27.252 29.877 29.676 1.00 34.22 76 ARG A CA 1
ATOM 581 C C . ARG A 1 76 ? 27.152 29.728 28.162 1.00 34.22 76 ARG A C 1
ATOM 583 O O . ARG A 1 76 ? 26.388 28.912 27.658 1.00 34.22 76 ARG A O 1
ATOM 590 N N . SER A 1 77 ? 27.939 30.536 27.469 1.00 39.00 77 SER A N 1
ATOM 591 C CA . SER A 1 77 ? 28.239 30.453 26.047 1.00 39.00 77 SER A CA 1
ATOM 592 C C . SER A 1 77 ? 29.092 29.215 25.748 1.00 39.00 77 SER A C 1
ATOM 594 O O . SER A 1 77 ? 30.124 28.998 26.380 1.00 39.00 77 SER A O 1
ATOM 596 N N . PHE A 1 78 ? 28.678 28.427 24.756 1.00 33.38 78 PHE A N 1
ATOM 597 C CA . PHE A 1 78 ? 29.510 27.425 24.091 1.00 33.38 78 PHE A CA 1
ATOM 598 C C . PHE A 1 78 ? 29.335 27.576 22.575 1.00 33.38 78 PHE A C 1
ATOM 600 O O . PHE A 1 78 ? 28.214 27.572 22.070 1.00 33.38 78 PHE A O 1
ATOM 607 N N . SER A 1 79 ? 30.455 27.759 21.874 1.00 36.38 79 SER A N 1
ATOM 608 C CA . SER A 1 79 ? 30.542 27.816 20.410 1.00 36.38 79 SER A CA 1
ATOM 609 C C . SER A 1 79 ? 30.257 26.451 19.765 1.00 36.38 79 SER A C 1
ATOM 611 O O . SER A 1 79 ? 30.540 25.420 20.381 1.00 36.38 79 SER A O 1
ATOM 613 N N . PRO A 1 80 ? 29.755 26.418 18.516 1.00 37.94 80 PRO A N 1
ATOM 614 C CA . PRO A 1 80 ? 29.359 25.189 17.846 1.00 37.94 80 PRO A CA 1
ATOM 615 C C . PRO A 1 80 ? 30.558 24.516 17.165 1.00 37.94 80 PRO A C 1
ATOM 617 O O . PRO A 1 80 ? 31.317 25.143 16.426 1.00 37.94 80 PRO A O 1
ATOM 620 N N . SER A 1 81 ? 30.717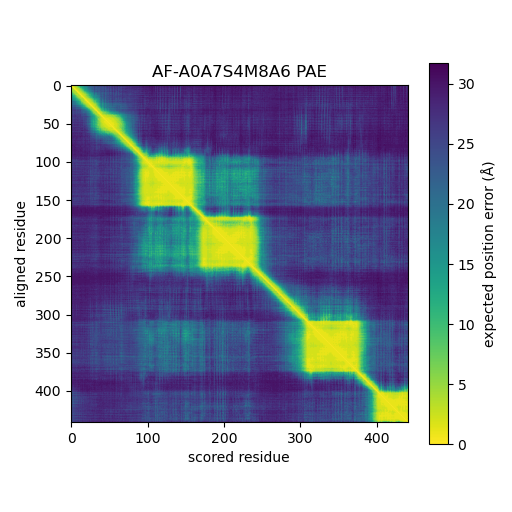 23.212 17.372 1.00 33.75 81 SER A N 1
ATOM 621 C CA . SER A 1 81 ? 31.536 22.354 16.516 1.00 33.75 81 SER A CA 1
ATOM 622 C C . SER A 1 81 ? 30.743 21.100 16.175 1.00 33.75 81 SER A C 1
ATOM 624 O O . SER A 1 81 ? 30.257 20.401 17.058 1.00 33.75 81 SER A O 1
ATOM 626 N N . ALA A 1 82 ? 30.579 20.921 14.865 1.00 47.59 82 ALA A N 1
ATOM 627 C CA . ALA A 1 82 ? 30.085 19.773 14.116 1.00 47.59 82 ALA A CA 1
ATOM 628 C C . ALA A 1 82 ? 29.718 18.522 14.937 1.00 47.59 82 ALA A C 1
ATOM 630 O O . ALA A 1 82 ? 30.568 17.694 15.258 1.00 47.59 82 ALA A O 1
ATOM 631 N N . VAL A 1 83 ? 28.415 18.347 15.167 1.00 35.84 83 VAL A N 1
ATOM 632 C CA . VAL A 1 83 ? 27.813 17.061 15.524 1.00 35.84 83 VAL A CA 1
ATOM 633 C C . VAL A 1 83 ? 26.985 16.601 14.332 1.00 35.84 83 VAL A C 1
ATOM 635 O O . VAL A 1 83 ? 26.063 17.284 13.891 1.00 35.84 83 VAL A O 1
ATOM 638 N N . LEU A 1 84 ? 27.361 15.440 13.801 1.00 39.81 84 LEU A N 1
ATOM 639 C CA . LEU A 1 84 ? 26.612 14.666 12.822 1.00 39.81 84 LEU A CA 1
ATOM 640 C C . LEU A 1 84 ? 25.200 14.424 13.367 1.00 39.81 84 LEU A C 1
ATOM 642 O O . LEU A 1 84 ? 24.997 13.635 14.292 1.00 39.81 84 LEU A O 1
ATOM 646 N N . VAL A 1 85 ? 24.225 15.123 12.792 1.00 32.00 85 VAL A N 1
ATOM 647 C CA . VAL A 1 85 ? 22.806 14.889 13.039 1.00 32.00 85 VAL A CA 1
ATOM 648 C C . VAL A 1 85 ? 22.478 13.508 12.478 1.00 32.00 85 VAL A C 1
ATOM 650 O O . VAL A 1 85 ? 22.256 13.337 11.281 1.00 32.00 85 VAL A O 1
ATOM 653 N N . ARG A 1 86 ? 22.435 12.495 13.348 1.00 37.88 86 ARG A N 1
ATOM 654 C CA . ARG A 1 86 ? 21.551 11.354 13.111 1.00 37.88 86 ARG A CA 1
ATOM 655 C C . ARG A 1 86 ? 20.145 11.938 13.056 1.00 37.88 86 ARG A C 1
ATOM 657 O O . ARG A 1 86 ? 19.615 12.367 14.076 1.00 37.88 86 ARG A O 1
ATOM 664 N N . SER A 1 87 ? 19.605 12.014 11.844 1.00 35.59 87 SER A N 1
ATOM 665 C CA . SER A 1 87 ? 18.222 12.390 11.578 1.00 35.59 87 SER A CA 1
ATOM 666 C C . SER A 1 87 ? 17.320 11.402 12.311 1.00 35.59 87 SER A C 1
ATOM 668 O O . SER A 1 87 ? 17.066 10.294 11.842 1.00 35.59 87 SER A O 1
ATOM 670 N N . VAL A 1 88 ? 16.900 11.770 13.519 1.00 38.81 88 VAL A N 1
ATOM 671 C CA . VAL A 1 88 ? 15.758 11.154 14.182 1.00 38.81 88 VAL A CA 1
ATOM 672 C C . VAL A 1 88 ? 14.564 11.619 13.363 1.00 38.81 88 VAL A C 1
ATOM 674 O O . VAL A 1 88 ? 14.105 12.752 13.494 1.00 38.81 88 VAL A O 1
ATOM 677 N N . GLY A 1 89 ? 14.183 10.777 12.402 1.00 37.19 89 GLY A N 1
ATOM 678 C CA . GLY A 1 89 ? 13.158 11.054 11.412 1.00 37.19 89 GLY A CA 1
ATOM 679 C C . GLY A 1 89 ? 11.834 11.372 12.087 1.00 37.19 89 GLY A C 1
ATOM 680 O O . GLY A 1 89 ? 11.094 10.474 12.478 1.00 37.19 89 GLY A O 1
ATOM 681 N N . GLY A 1 90 ? 11.526 12.664 12.189 1.00 38.16 90 GLY A N 1
ATOM 682 C CA . GLY A 1 90 ? 10.162 13.139 12.342 1.00 38.16 90 GLY A CA 1
ATOM 683 C C . GLY A 1 90 ? 9.407 12.733 11.087 1.00 38.16 90 GLY A C 1
ATOM 684 O O . GLY A 1 90 ? 9.453 13.439 10.080 1.00 38.16 90 GLY A O 1
ATOM 685 N N . GLY A 1 91 ? 8.810 11.542 11.129 1.00 43.00 91 GLY A N 1
ATOM 686 C CA . GLY A 1 91 ? 8.040 10.960 10.044 1.00 43.00 91 GLY A CA 1
ATOM 687 C C . GLY A 1 91 ? 6.915 11.906 9.671 1.00 43.00 91 GLY A C 1
ATOM 688 O O . GLY A 1 91 ? 5.865 11.924 10.309 1.00 43.00 91 GLY A O 1
ATOM 689 N N . ARG A 1 92 ? 7.144 12.711 8.632 1.00 51.59 92 ARG A N 1
ATOM 690 C CA . ARG A 1 92 ? 6.071 13.384 7.917 1.00 51.59 92 ARG A CA 1
ATOM 691 C C . ARG A 1 92 ? 5.219 12.268 7.340 1.00 51.59 92 ARG A C 1
ATOM 693 O O . ARG A 1 92 ? 5.572 11.703 6.309 1.00 51.59 92 ARG A O 1
ATOM 700 N N . SER A 1 93 ? 4.154 11.911 8.057 1.00 55.22 93 SER A N 1
ATOM 701 C CA . SER A 1 93 ? 3.098 11.055 7.539 1.00 55.22 93 SER A CA 1
ATOM 702 C C . SER A 1 93 ? 2.714 11.651 6.200 1.00 55.22 93 SER A C 1
ATOM 704 O O . SER A 1 93 ? 2.147 12.743 6.143 1.00 55.22 93 SER A O 1
ATOM 706 N N . THR A 1 94 ? 3.075 10.970 5.116 1.00 63.22 94 THR A N 1
ATOM 707 C CA . THR A 1 94 ? 2.514 11.309 3.817 1.00 63.22 94 THR A CA 1
ATOM 708 C C . THR A 1 94 ? 0.996 11.264 4.010 1.00 63.22 94 THR A C 1
ATOM 710 O O . THR A 1 94 ? 0.499 10.420 4.764 1.00 63.22 94 THR A O 1
ATOM 713 N N . GLY A 1 95 ? 0.238 12.200 3.433 1.00 81.81 95 GLY A N 1
ATOM 714 C CA . GLY A 1 95 ? -1.218 12.313 3.648 1.00 81.81 95 GLY A CA 1
ATOM 715 C C . GLY A 1 95 ? -2.035 11.062 3.268 1.00 81.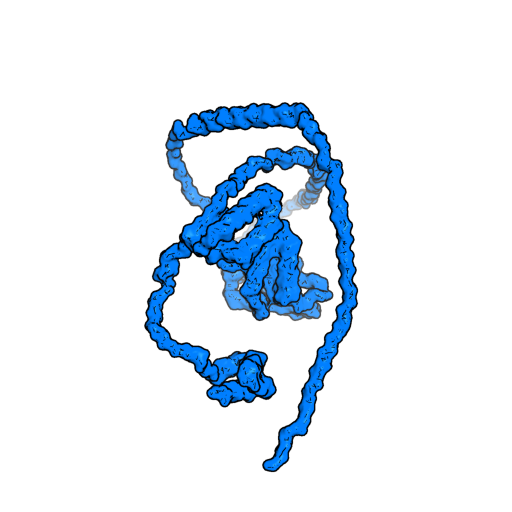81 95 GLY A C 1
ATOM 716 O O . GLY A 1 95 ? -3.256 11.088 3.299 1.00 81.81 95 GLY A O 1
ATOM 717 N N . LEU A 1 96 ? -1.358 9.972 2.907 1.00 85.44 96 LEU A N 1
ATOM 718 C CA . LEU A 1 96 ? -1.861 8.650 2.575 1.00 85.44 96 LEU A CA 1
ATOM 719 C C . LEU A 1 96 ? -2.121 7.772 3.815 1.00 85.44 96 LEU A C 1
ATOM 721 O O . LEU A 1 96 ? -2.747 6.722 3.690 1.00 85.44 96 LEU A O 1
ATOM 725 N N . GLY A 1 97 ? -1.665 8.185 5.006 1.00 91.00 97 GLY A N 1
ATOM 726 C CA . GLY A 1 97 ? -1.887 7.457 6.267 1.00 91.00 97 GLY A CA 1
ATOM 727 C C . GLY A 1 97 ? -0.914 6.297 6.522 1.00 91.00 97 GLY A C 1
ATOM 728 O O . GLY A 1 97 ? -1.066 5.570 7.507 1.00 91.00 97 GLY A O 1
ATOM 729 N N . HIS A 1 98 ? 0.105 6.144 5.672 1.00 94.50 98 HIS A N 1
ATOM 730 C CA . HIS A 1 98 ? 1.208 5.202 5.843 1.00 94.50 98 HIS A CA 1
ATOM 731 C C . HIS A 1 98 ? 2.543 5.808 5.382 1.00 94.50 98 HIS A C 1
ATOM 733 O O . HIS A 1 98 ? 2.596 6.815 4.676 1.00 94.50 98 HIS A O 1
ATOM 739 N N . ASP A 1 99 ? 3.634 5.173 5.795 1.00 94.12 99 ASP A N 1
ATOM 740 C CA . ASP A 1 99 ? 5.025 5.527 5.493 1.00 94.12 99 ASP A CA 1
ATOM 741 C C . ASP A 1 99 ? 5.627 4.715 4.335 1.00 94.12 99 ASP A C 1
ATOM 743 O O . ASP A 1 99 ? 6.716 5.025 3.861 1.00 94.12 99 ASP A O 1
ATOM 747 N N . TYR A 1 100 ? 4.912 3.705 3.836 1.00 96.25 100 TYR A N 1
ATOM 748 C CA . TYR A 1 100 ? 5.388 2.904 2.712 1.00 96.25 100 TYR A CA 1
ATOM 749 C C . TYR A 1 100 ? 5.449 3.706 1.409 1.00 96.25 100 TYR A C 1
ATOM 751 O O . TYR A 1 100 ? 4.488 4.387 1.044 1.00 96.25 100 TYR A O 1
ATOM 759 N N . SER A 1 101 ? 6.542 3.539 0.670 1.00 95.00 101 SER A N 1
ATOM 760 C CA . SER A 1 101 ? 6.737 4.086 -0.673 1.00 95.00 101 SER A CA 1
ATOM 761 C C . SER A 1 101 ? 6.666 2.980 -1.726 1.00 95.00 101 SER A C 1
ATOM 763 O O . SER A 1 101 ? 6.949 1.814 -1.451 1.00 95.00 101 SER A O 1
ATOM 765 N N . ARG A 1 102 ? 6.239 3.315 -2.943 1.00 95.81 102 ARG A N 1
ATOM 766 C CA . ARG A 1 102 ? 6.287 2.361 -4.052 1.00 95.81 102 ARG A CA 1
ATOM 767 C C . ARG A 1 102 ? 7.744 2.150 -4.471 1.00 95.81 102 ARG A C 1
ATOM 769 O O . ARG A 1 102 ? 8.494 3.122 -4.526 1.00 95.81 102 ARG A O 1
ATOM 776 N N . ASP A 1 103 ? 8.135 0.908 -4.752 1.00 92.44 103 ASP A N 1
ATOM 777 C CA . ASP A 1 103 ? 9.454 0.594 -5.309 1.00 92.44 103 ASP A CA 1
ATOM 778 C C . ASP A 1 103 ? 9.655 1.402 -6.609 1.00 92.44 103 ASP A C 1
ATOM 780 O O . ASP A 1 103 ? 8.828 1.281 -7.515 1.00 92.44 103 ASP A O 1
ATOM 784 N N . PRO A 1 104 ? 10.706 2.239 -6.721 1.00 85.31 104 PRO A N 1
ATOM 785 C CA . PRO A 1 104 ? 10.925 3.089 -7.893 1.00 85.31 104 PRO A CA 1
ATOM 786 C C . PRO A 1 104 ? 11.108 2.323 -9.206 1.00 85.31 104 PRO A C 1
ATOM 788 O O . PRO A 1 104 ? 11.049 2.936 -10.266 1.00 85.31 104 PRO A O 1
ATOM 791 N N . LEU A 1 105 ? 11.399 1.021 -9.138 1.00 82.50 105 LEU A N 1
ATOM 792 C CA . LEU A 1 105 ? 11.575 0.155 -10.306 1.00 82.50 105 LEU A CA 1
ATOM 793 C C . LEU A 1 105 ? 10.278 -0.547 -10.729 1.00 82.50 105 LEU A C 1
ATOM 795 O O . LEU A 1 105 ? 10.270 -1.277 -11.719 1.00 82.50 105 LEU A O 1
ATOM 799 N N . ASP A 1 106 ? 9.196 -0.382 -9.967 1.00 86.25 106 ASP A N 1
ATOM 800 C CA . ASP A 1 106 ? 7.915 -1.007 -10.258 1.00 86.25 106 ASP A CA 1
ATOM 801 C C . ASP A 1 106 ? 6.945 -0.040 -10.955 1.00 86.25 106 ASP A C 1
ATOM 803 O O . ASP A 1 106 ? 6.249 0.747 -10.311 1.00 86.25 106 ASP A O 1
ATOM 807 N N . ASP A 1 107 ? 6.820 -0.201 -12.274 1.00 88.12 107 ASP A N 1
ATOM 808 C CA . ASP A 1 107 ? 5.857 0.513 -13.125 1.00 88.12 107 ASP A CA 1
ATOM 809 C C . ASP A 1 107 ? 4.565 -0.283 -13.394 1.00 88.12 107 ASP A C 1
ATOM 811 O O . ASP A 1 107 ? 3.767 0.071 -14.266 1.00 88.12 107 ASP A O 1
ATOM 815 N N . SER A 1 108 ? 4.315 -1.375 -12.663 1.00 91.00 108 SER A N 1
ATOM 816 C CA . SER A 1 108 ? 3.163 -2.239 -12.945 1.00 91.00 108 SER A CA 1
ATOM 817 C C . SER A 1 108 ? 1.834 -1.472 -12.815 1.00 91.00 108 SER A C 1
ATOM 819 O O . SER A 1 108 ? 1.635 -0.721 -11.858 1.00 91.00 108 SER A O 1
ATOM 821 N N . PRO A 1 109 ? 0.863 -1.648 -13.722 1.00 92.56 109 PRO A N 1
ATOM 822 C CA . PRO A 1 109 ? -0.424 -0.973 -13.597 1.00 92.56 109 PRO A CA 1
ATOM 823 C C . PRO A 1 109 ? -1.211 -1.562 -12.417 1.00 92.56 109 PRO A C 1
ATOM 825 O O . PRO A 1 109 ? -1.740 -2.670 -12.503 1.00 92.56 109 PRO A O 1
ATOM 828 N N . VAL A 1 110 ? -1.283 -0.828 -11.306 1.00 95.50 110 VAL A N 1
ATOM 829 C CA . VAL A 1 110 ? -2.034 -1.207 -10.102 1.00 95.50 110 VAL A CA 1
ATOM 830 C C . VAL A 1 110 ? -2.804 -0.011 -9.571 1.00 95.50 110 VAL A C 1
ATOM 832 O O . VAL A 1 110 ? -2.356 1.129 -9.668 1.00 95.50 110 VAL A O 1
ATOM 835 N N . ASP A 1 111 ? -3.976 -0.287 -9.006 1.00 96.19 111 ASP A N 1
ATOM 836 C CA . ASP A 1 111 ? -4.784 0.699 -8.301 1.00 96.19 111 ASP A CA 1
ATOM 837 C C . ASP A 1 111 ? -4.096 1.140 -6.997 1.00 96.19 111 ASP A C 1
ATOM 839 O O . ASP A 1 111 ? -4.244 0.533 -5.932 1.00 96.19 111 ASP A O 1
ATOM 843 N N . VAL A 1 112 ? -3.311 2.212 -7.111 1.00 95.62 112 VAL A N 1
ATOM 844 C CA . VAL A 1 112 ? -2.511 2.797 -6.028 1.00 95.62 112 VAL A CA 1
ATOM 845 C C . VAL A 1 112 ? -3.386 3.253 -4.857 1.00 95.62 112 VAL A C 1
ATOM 847 O O . VAL A 1 112 ? -2.962 3.153 -3.708 1.00 95.62 112 VAL A O 1
ATOM 850 N N . VAL A 1 113 ? -4.615 3.712 -5.117 1.00 96.19 113 VAL A N 1
ATOM 851 C CA . VAL A 1 113 ? -5.527 4.201 -4.069 1.00 96.19 113 VAL A CA 1
ATOM 852 C C . VAL A 1 113 ? -5.933 3.048 -3.157 1.00 96.19 113 VAL A C 1
ATOM 854 O O . VAL A 1 113 ? -5.803 3.145 -1.933 1.00 96.19 113 VAL A O 1
ATOM 857 N N . THR A 1 114 ? -6.341 1.924 -3.749 1.00 96.00 114 THR A N 1
ATOM 858 C CA . THR A 1 114 ? -6.694 0.726 -2.984 1.00 96.00 114 THR A CA 1
ATOM 859 C C . THR A 1 114 ? -5.491 0.182 -2.213 1.00 96.00 114 THR A C 1
ATOM 861 O O . THR A 1 114 ? -5.613 -0.109 -1.021 1.00 96.00 114 THR A O 1
ATOM 864 N N . VAL A 1 115 ? -4.307 0.118 -2.835 1.00 97.19 115 VAL A N 1
ATOM 865 C CA . VAL A 1 115 ? -3.075 -0.348 -2.167 1.00 97.19 115 VAL A CA 1
ATOM 866 C C . VAL A 1 115 ? -2.720 0.521 -0.963 1.00 97.19 115 VAL A C 1
ATOM 868 O O . VAL A 1 115 ? -2.467 -0.016 0.117 1.00 97.19 115 VAL A O 1
ATOM 871 N N . ASN A 1 116 ? -2.767 1.845 -1.113 1.00 96.31 116 ASN A N 1
ATOM 872 C CA . ASN A 1 116 ? -2.481 2.772 -0.023 1.00 96.31 116 ASN A CA 1
ATOM 873 C C . ASN A 1 116 ? -3.475 2.600 1.138 1.00 96.31 116 ASN A C 1
ATOM 875 O O . ASN A 1 116 ? -3.073 2.541 2.300 1.00 96.31 116 ASN A O 1
ATOM 879 N N . SER A 1 117 ? -4.768 2.415 0.845 1.00 96.44 117 SER A N 1
ATOM 880 C CA . SER A 1 117 ? -5.780 2.167 1.885 1.00 96.44 117 SER A CA 1
ATOM 881 C C . SER A 1 117 ? -5.501 0.885 2.690 1.00 96.44 117 SER A C 1
ATOM 883 O O . SER A 1 117 ? -5.591 0.882 3.922 1.00 96.44 117 SER A O 1
ATOM 885 N N . LEU A 1 118 ? -5.079 -0.194 2.017 1.00 97.38 118 LEU A N 1
ATOM 886 C CA . LEU A 1 118 ? -4.735 -1.470 2.646 1.00 97.38 118 LEU A CA 1
ATOM 887 C C . LEU A 1 118 ? -3.443 -1.366 3.466 1.00 97.38 118 LEU A C 1
ATOM 889 O O . LEU A 1 118 ? -3.370 -1.915 4.566 1.00 97.38 118 LEU A O 1
ATOM 893 N N . LEU A 1 119 ? -2.439 -0.630 2.982 1.00 97.50 119 LEU A N 1
ATOM 894 C CA . LEU A 1 119 ? -1.201 -0.373 3.724 1.00 97.50 119 LEU A CA 1
ATOM 895 C C . LEU A 1 119 ? -1.465 0.426 5.005 1.00 97.50 119 LEU A C 1
ATOM 897 O O . LEU A 1 119 ? -0.968 0.042 6.067 1.00 97.50 119 LEU A O 1
ATOM 901 N N . SER A 1 120 ? -2.308 1.459 4.939 1.00 96.44 120 SER A N 1
ATOM 902 C CA . SER A 1 120 ? -2.759 2.215 6.115 1.00 96.44 120 SER A CA 1
ATOM 903 C C . SER A 1 120 ? -3.483 1.323 7.121 1.00 96.44 120 SER A C 1
ATOM 905 O O . SER A 1 120 ? -3.129 1.301 8.302 1.00 96.44 120 SER A O 1
ATOM 907 N N . ARG A 1 121 ? -4.436 0.503 6.659 1.00 96.88 121 ARG A N 1
ATOM 908 C CA . ARG A 1 121 ? -5.161 -0.456 7.510 1.00 96.88 121 ARG A CA 1
ATOM 909 C C . ARG A 1 121 ? -4.220 -1.471 8.165 1.00 96.88 121 ARG A C 1
ATOM 911 O O . ARG A 1 121 ? -4.340 -1.768 9.353 1.00 96.88 121 ARG A O 1
ATOM 918 N N . ARG A 1 122 ? -3.235 -1.977 7.419 1.00 97.25 122 ARG A N 1
ATOM 919 C CA . ARG A 1 122 ? -2.205 -2.880 7.945 1.00 97.25 122 ARG A CA 1
ATOM 920 C C . ARG A 1 122 ? -1.348 -2.206 9.017 1.00 97.25 122 ARG A C 1
ATOM 922 O O . ARG A 1 122 ? -1.081 -2.818 10.051 1.00 97.25 122 ARG A O 1
ATOM 929 N N . LEU A 1 123 ? -0.922 -0.963 8.790 1.00 96.19 123 LEU A N 1
ATOM 930 C CA . LEU A 1 123 ? -0.137 -0.190 9.754 1.00 96.19 123 LEU A CA 1
ATOM 931 C C . LEU A 1 123 ? -0.925 0.040 11.052 1.00 96.19 123 LEU A C 1
ATOM 933 O O . LEU A 1 123 ? -0.365 -0.102 12.137 1.00 96.19 123 LEU A O 1
ATOM 937 N N . GLN A 1 124 ? -2.228 0.322 10.954 1.00 95.25 124 GLN A N 1
ATOM 938 C CA . GLN A 1 124 ? -3.118 0.432 12.115 1.00 95.25 124 GLN A CA 1
ATOM 939 C C . GLN A 1 124 ? -3.173 -0.875 12.919 1.00 95.25 124 GLN A C 1
ATOM 941 O O . GLN A 1 124 ? -3.016 -0.837 14.139 1.00 95.25 124 GLN A O 1
ATOM 946 N N . PHE A 1 125 ? -3.313 -2.035 12.266 1.00 97.31 125 PHE A N 1
ATOM 947 C CA . PHE A 1 125 ? -3.279 -3.328 12.964 1.00 97.31 125 PHE A CA 1
ATOM 948 C C . PHE A 1 125 ? -1.930 -3.602 13.634 1.00 97.31 125 PHE A C 1
ATOM 950 O O . PHE A 1 125 ? -1.904 -4.044 14.783 1.00 97.31 125 PHE A O 1
ATOM 957 N N . ARG A 1 126 ? -0.810 -3.275 12.972 1.00 95.75 126 ARG A N 1
ATOM 958 C CA . ARG A 1 126 ? 0.525 -3.382 13.587 1.00 95.75 126 ARG A CA 1
ATOM 959 C C . ARG A 1 126 ? 0.656 -2.480 14.817 1.00 95.75 126 ARG A C 1
ATOM 961 O O . ARG A 1 126 ? 1.154 -2.942 15.838 1.00 95.75 126 ARG A O 1
ATOM 968 N N . LYS A 1 127 ? 0.171 -1.232 14.754 1.00 92.88 127 LYS A N 1
ATOM 969 C CA . LYS A 1 127 ? 0.157 -0.300 15.899 1.00 92.88 127 LYS A CA 1
ATOM 970 C C . LYS A 1 127 ? -0.673 -0.839 17.068 1.00 92.88 127 LYS A C 1
ATOM 972 O O . LYS A 1 127 ? -0.228 -0.762 18.207 1.00 92.88 127 LYS A O 1
ATOM 977 N N . LYS A 1 128 ? -1.824 -1.455 16.780 1.00 94.75 128 LYS A N 1
ATOM 978 C CA . LYS A 1 128 ? -2.692 -2.122 17.769 1.00 94.75 128 LYS A CA 1
ATOM 979 C C . LYS A 1 128 ? -2.169 -3.495 18.235 1.00 94.75 128 LYS A C 1
ATOM 981 O O . LYS A 1 128 ? -2.864 -4.175 18.978 1.00 94.75 128 LYS A O 1
ATOM 986 N N . ARG A 1 129 ? -0.973 -3.928 17.803 1.00 96.00 129 ARG A N 1
ATOM 987 C CA . ARG A 1 129 ? -0.384 -5.259 18.077 1.00 96.00 129 ARG A CA 1
ATOM 988 C C . ARG A 1 129 ? -1.249 -6.451 17.620 1.00 96.00 129 ARG A C 1
ATOM 990 O O . ARG A 1 129 ? -1.067 -7.566 18.094 1.00 96.00 129 ARG A O 1
ATOM 997 N N . MET A 1 130 ? -2.149 -6.243 16.657 1.00 96.62 130 MET A N 1
ATOM 998 C CA . MET A 1 130 ? -2.991 -7.285 16.052 1.00 96.62 130 MET A CA 1
ATOM 999 C C . MET A 1 130 ? -2.293 -7.891 14.824 1.00 96.62 130 MET A C 1
ATOM 1001 O O . MET A 1 130 ? -2.678 -7.630 13.680 1.00 96.62 130 MET A O 1
ATOM 1005 N N . TYR A 1 131 ? -1.228 -8.663 15.046 1.00 95.25 131 TYR A N 1
ATOM 1006 C CA . TYR A 1 131 ? -0.367 -9.152 13.961 1.00 95.25 131 TYR A CA 1
ATOM 1007 C C . TYR A 1 131 ? -1.084 -10.098 12.992 1.00 95.25 131 TYR A C 1
ATOM 1009 O O . TYR A 1 131 ? -0.899 -9.958 11.786 1.00 95.25 131 TYR A O 1
ATOM 1017 N N . ASP A 1 132 ? -1.990 -10.947 13.479 1.00 96.69 132 ASP A N 1
ATOM 1018 C CA . ASP A 1 132 ? -2.753 -11.868 12.626 1.00 96.69 132 ASP A CA 1
ATOM 1019 C C . ASP A 1 132 ? -3.614 -11.119 11.599 1.00 96.69 132 ASP A C 1
ATOM 1021 O O . ASP A 1 132 ? -3.636 -11.450 10.412 1.00 96.69 132 ASP A O 1
ATOM 1025 N N . ARG A 1 133 ? -4.282 -10.037 12.029 1.00 96.50 133 ARG A N 1
ATOM 1026 C CA . ARG A 1 133 ? -5.069 -9.180 11.128 1.00 96.50 133 ARG A CA 1
ATOM 1027 C C . ARG A 1 133 ? -4.168 -8.412 10.159 1.00 96.50 133 ARG A C 1
ATOM 1029 O O . ARG A 1 133 ? -4.517 -8.262 8.990 1.00 96.50 133 ARG A O 1
ATOM 1036 N N . ALA A 1 134 ? -3.005 -7.943 10.612 1.00 97.38 134 ALA A N 1
ATOM 1037 C CA . ALA A 1 134 ? -2.030 -7.289 9.739 1.00 97.38 134 ALA A CA 1
ATOM 1038 C C . ALA A 1 134 ? -1.497 -8.242 8.652 1.00 97.38 134 ALA A C 1
ATOM 1040 O O . ALA A 1 134 ? -1.315 -7.827 7.502 1.00 97.38 134 ALA A O 1
ATOM 1041 N N . ASP A 1 135 ? -1.283 -9.511 8.997 1.00 96.62 135 ASP A N 1
ATOM 1042 C CA . ASP A 1 135 ? -0.857 -10.549 8.064 1.00 96.62 135 ASP A CA 1
ATOM 1043 C C . ASP A 1 135 ? -1.977 -10.970 7.111 1.00 96.62 135 ASP A C 1
ATOM 1045 O O . ASP A 1 135 ? -1.708 -11.169 5.926 1.00 96.62 135 ASP A O 1
ATOM 1049 N N . ALA A 1 136 ? -3.235 -10.982 7.557 1.00 96.94 136 ALA A N 1
ATOM 1050 C CA . ALA A 1 136 ? -4.383 -11.166 6.670 1.00 96.94 136 ALA A CA 1
ATOM 1051 C C . ALA A 1 136 ? -4.459 -10.064 5.593 1.00 96.94 136 ALA A C 1
ATOM 1053 O O . ALA A 1 136 ? -4.618 -10.366 4.411 1.00 96.94 136 ALA A O 1
ATOM 1054 N N . VAL A 1 137 ? -4.250 -8.792 5.964 1.00 97.81 137 VAL A N 1
ATOM 1055 C CA . VAL A 1 137 ? -4.198 -7.678 4.993 1.00 97.81 137 VAL A CA 1
ATOM 1056 C C . VAL A 1 137 ? -2.998 -7.812 4.049 1.00 97.81 137 VAL A C 1
ATOM 1058 O O . VAL A 1 137 ? -3.092 -7.526 2.855 1.00 97.81 137 VAL A O 1
ATOM 1061 N N . ARG A 1 138 ? -1.852 -8.282 4.553 1.00 97.19 138 ARG A N 1
ATOM 1062 C CA . ARG A 1 138 ? -0.677 -8.557 3.715 1.00 97.19 138 ARG A CA 1
ATOM 1063 C C . ARG A 1 138 ? -0.944 -9.683 2.712 1.00 97.19 138 ARG A C 1
ATOM 1065 O O . ARG A 1 138 ? -0.506 -9.585 1.565 1.00 97.19 138 ARG A O 1
ATOM 1072 N N . ALA A 1 139 ? -1.643 -10.737 3.130 1.00 95.06 139 ALA A N 1
ATOM 1073 C CA . ALA A 1 139 ? -2.069 -11.819 2.252 1.00 95.06 139 ALA A CA 1
ATOM 1074 C C . ALA A 1 139 ? -3.045 -11.306 1.186 1.00 95.06 139 ALA A C 1
ATOM 1076 O O . ALA A 1 139 ? -2.863 -11.617 0.014 1.00 95.06 139 ALA A O 1
ATOM 1077 N N . GLU A 1 140 ? -3.996 -10.446 1.557 1.00 96.62 140 GLU A N 1
ATOM 1078 C CA . GLU A 1 140 ? -4.931 -9.804 0.628 1.00 96.62 140 GLU A CA 1
ATOM 1079 C C . GLU A 1 140 ? -4.219 -8.956 -0.439 1.00 96.62 140 GLU A C 1
ATOM 1081 O O . GLU A 1 140 ? -4.484 -9.118 -1.634 1.00 96.62 140 GLU A O 1
ATOM 1086 N N . LEU A 1 141 ? -3.267 -8.107 -0.030 1.00 96.25 141 LEU A N 1
ATOM 1087 C CA . LEU A 1 141 ? -2.422 -7.325 -0.943 1.00 96.25 141 LEU A CA 1
ATOM 1088 C C . LEU A 1 141 ? -1.720 -8.225 -1.966 1.00 96.25 141 LEU A C 1
ATOM 1090 O O . LEU A 1 141 ? -1.701 -7.929 -3.162 1.00 96.25 141 LEU A O 1
ATOM 1094 N N . LEU A 1 142 ? -1.191 -9.360 -1.515 1.00 94.38 142 LEU A N 1
ATOM 1095 C CA . LEU A 1 142 ? -0.463 -10.284 -2.373 1.00 94.38 142 LEU A CA 1
ATOM 1096 C C . LEU A 1 142 ? -1.382 -11.105 -3.282 1.00 94.38 142 LEU A C 1
ATOM 1098 O O . LEU A 1 142 ? -1.080 -11.302 -4.459 1.00 94.38 142 LEU A O 1
ATOM 1102 N N . GLU A 1 143 ? -2.478 -11.617 -2.737 1.00 91.69 143 GLU A N 1
ATOM 1103 C CA . GLU A 1 143 ? -3.351 -12.564 -3.416 1.00 91.69 143 GLU A CA 1
ATOM 1104 C C . GLU A 1 143 ? -4.303 -11.868 -4.377 1.00 91.69 143 GLU A C 1
ATOM 1106 O O . GLU A 1 143 ? -4.409 -12.310 -5.519 1.00 91.69 143 GLU A O 1
ATOM 1111 N N . ARG A 1 144 ? -4.950 -10.769 -3.970 1.00 94.25 144 ARG A N 1
ATOM 1112 C CA . ARG A 1 144 ? -5.919 -10.053 -4.813 1.00 94.25 144 ARG A CA 1
ATOM 1113 C C . ARG A 1 144 ? -5.247 -9.030 -5.719 1.00 94.25 144 ARG A C 1
ATOM 1115 O O . ARG A 1 144 ? -5.537 -9.004 -6.912 1.00 94.25 144 ARG A O 1
ATOM 1122 N N . HIS A 1 145 ? -4.315 -8.246 -5.176 1.00 94.69 145 HIS A N 1
ATOM 1123 C CA . HIS A 1 145 ? -3.697 -7.124 -5.896 1.00 94.69 145 HIS A CA 1
ATOM 1124 C C . HIS A 1 145 ? -2.326 -7.455 -6.498 1.00 94.69 145 HIS A C 1
ATOM 1126 O O . HIS A 1 145 ? -1.809 -6.687 -7.303 1.00 94.69 145 HIS A O 1
ATOM 1132 N N . GLY A 1 146 ? -1.726 -8.600 -6.152 1.00 94.25 146 GLY A N 1
ATOM 1133 C CA . GLY A 1 146 ? -0.391 -8.959 -6.641 1.00 94.25 146 GLY A CA 1
ATOM 1134 C C . GLY A 1 146 ? 0.727 -8.074 -6.079 1.00 94.25 146 GLY A C 1
ATOM 1135 O O . GLY A 1 146 ? 1.802 -8.009 -6.682 1.00 94.25 146 GLY A O 1
ATOM 1136 N N . VAL A 1 147 ? 0.479 -7.408 -4.948 1.00 96.06 147 VAL A N 1
ATOM 1137 C CA . VAL A 1 147 ? 1.385 -6.460 -4.294 1.00 96.06 147 VAL A CA 1
ATOM 1138 C C . VAL A 1 147 ? 2.162 -7.140 -3.177 1.00 96.06 147 VAL A C 1
ATOM 1140 O O . VAL A 1 147 ? 1.603 -7.791 -2.295 1.00 96.06 147 VAL A O 1
ATOM 1143 N N . ARG A 1 148 ? 3.480 -6.969 -3.189 1.00 95.00 148 ARG A N 1
ATOM 1144 C CA . ARG A 1 148 ? 4.386 -7.440 -2.149 1.00 95.00 148 ARG A CA 1
ATOM 1145 C C . ARG A 1 148 ? 4.843 -6.263 -1.303 1.00 95.00 148 ARG A C 1
ATOM 1147 O O . ARG A 1 148 ? 5.283 -5.252 -1.829 1.00 95.00 148 ARG A O 1
ATOM 1154 N N . VAL A 1 149 ? 4.777 -6.438 0.011 1.00 96.69 149 VAL A N 1
ATOM 1155 C CA . VAL A 1 149 ? 5.214 -5.438 0.992 1.00 96.69 149 VAL A CA 1
ATOM 1156 C C . VAL A 1 149 ? 6.549 -5.867 1.601 1.00 96.69 149 VAL A C 1
ATOM 1158 O O . VAL A 1 149 ? 6.685 -7.024 2.026 1.00 96.69 149 VAL A O 1
ATOM 1161 N N . ASN A 1 150 ? 7.515 -4.946 1.641 1.00 94.75 150 ASN A N 1
ATOM 1162 C CA . ASN A 1 150 ? 8.798 -5.081 2.322 1.00 94.75 150 ASN A CA 1
ATOM 1163 C C . ASN A 1 150 ? 8.840 -4.154 3.548 1.00 94.75 150 ASN A C 1
ATOM 1165 O O . ASN A 1 150 ? 9.057 -2.952 3.437 1.00 94.75 150 ASN A O 1
ATOM 1169 N N . ASP A 1 151 ? 8.640 -4.728 4.734 1.00 94.38 151 ASP A N 1
ATOM 1170 C CA . ASP A 1 151 ? 8.618 -3.980 5.995 1.00 94.38 151 ASP A CA 1
ATOM 1171 C C . ASP A 1 151 ? 9.970 -3.370 6.382 1.00 94.38 151 ASP A C 1
ATOM 1173 O O . ASP A 1 151 ? 9.992 -2.351 7.065 1.00 94.38 151 ASP A O 1
ATOM 1177 N N . GLY A 1 152 ? 11.086 -3.989 5.979 1.00 89.94 152 GLY A N 1
ATOM 1178 C CA . GLY A 1 152 ? 12.423 -3.525 6.362 1.00 89.94 152 GLY A CA 1
ATOM 1179 C C . GLY A 1 152 ? 12.855 -2.268 5.611 1.00 89.94 152 GLY A C 1
ATOM 1180 O O . GLY A 1 152 ? 13.547 -1.425 6.168 1.00 89.94 152 GLY A O 1
ATOM 1181 N N . GLU A 1 153 ? 12.422 -2.139 4.359 1.00 89.62 153 GLU A N 1
ATOM 1182 C CA . GLU A 1 153 ? 12.730 -0.991 3.496 1.00 89.62 153 GLU A CA 1
ATOM 1183 C C . GLU A 1 153 ? 11.567 0.007 3.419 1.00 89.62 153 GLU A C 1
ATOM 1185 O O . GLU A 1 153 ? 11.717 1.068 2.826 1.00 89.62 153 GLU A O 1
ATOM 1190 N N . GLN A 1 154 ? 10.416 -0.324 4.017 1.00 95.50 154 GLN A N 1
ATOM 1191 C CA . GLN A 1 154 ? 9.166 0.430 3.886 1.00 95.50 154 GLN A CA 1
ATOM 1192 C C . GLN A 1 154 ? 8.786 0.664 2.417 1.00 95.50 154 GLN A C 1
ATOM 1194 O O . GLN A 1 154 ? 8.330 1.738 2.026 1.00 95.50 154 GLN A O 1
ATOM 1199 N N . THR A 1 155 ? 8.963 -0.367 1.592 1.00 95.62 155 THR A N 1
ATOM 1200 C CA . THR A 1 155 ? 8.634 -0.336 0.165 1.00 95.62 155 THR A CA 1
ATOM 1201 C C . THR A 1 155 ? 7.557 -1.357 -0.188 1.00 95.62 155 THR A C 1
ATOM 1203 O O . THR A 1 155 ? 7.369 -2.365 0.503 1.00 95.62 155 THR A O 1
ATOM 1206 N N . TRP A 1 156 ? 6.823 -1.111 -1.271 1.00 96.81 156 TRP A N 1
ATOM 1207 C CA . TRP A 1 156 ? 5.918 -2.092 -1.868 1.00 96.81 156 TRP A CA 1
ATOM 1208 C C . TRP A 1 156 ? 6.061 -2.135 -3.390 1.00 96.81 156 TRP A C 1
ATOM 1210 O O . TRP A 1 156 ? 6.323 -1.115 -4.019 1.00 96.81 156 TRP A O 1
ATOM 1220 N N . SER A 1 157 ? 5.871 -3.314 -3.983 1.00 94.81 157 SER A N 1
ATOM 1221 C CA . SER A 1 157 ? 5.906 -3.508 -5.437 1.00 94.81 157 SER A CA 1
ATOM 1222 C C . SER A 1 157 ? 4.785 -4.425 -5.911 1.00 94.81 157 SER A C 1
ATOM 1224 O O . SER A 1 157 ? 4.481 -5.455 -5.305 1.00 94.81 157 SER A O 1
ATOM 1226 N N . ALA A 1 158 ? 4.140 -4.039 -7.000 1.00 92.44 158 ALA A N 1
ATOM 1227 C CA . ALA A 1 158 ? 3.188 -4.825 -7.752 1.00 92.44 158 ALA A CA 1
ATOM 1228 C C . ALA A 1 158 ? 3.930 -5.711 -8.763 1.00 92.44 158 ALA A C 1
ATOM 1230 O O . ALA A 1 158 ? 4.822 -5.255 -9.456 1.00 92.44 158 ALA A O 1
ATOM 1231 N N . GLY A 1 159 ? 3.598 -7.000 -8.842 1.00 80.06 159 GLY A N 1
ATOM 1232 C CA . GLY A 1 159 ?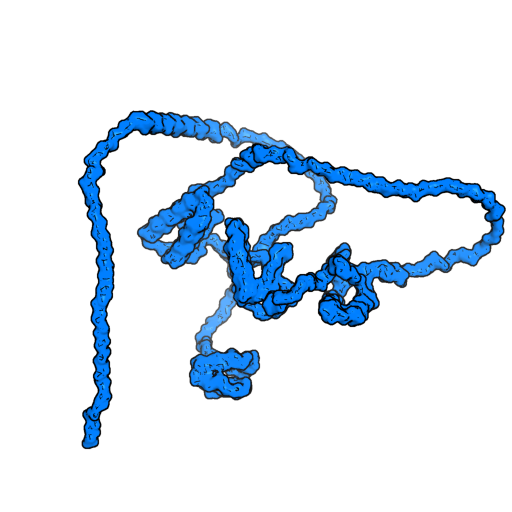 4.238 -7.911 -9.811 1.00 80.06 159 GLY A CA 1
ATOM 1233 C C . GLY A 1 159 ? 4.748 -9.229 -9.233 1.00 80.06 159 GLY A C 1
ATOM 1234 O O . GLY A 1 159 ? 5.384 -10.014 -9.930 1.00 80.06 159 GLY A O 1
ATOM 1235 N N . ALA A 1 160 ? 4.425 -9.558 -7.979 1.00 62.22 160 ALA A N 1
ATOM 1236 C CA . ALA A 1 160 ? 4.878 -10.807 -7.354 1.00 62.22 160 ALA A CA 1
ATOM 1237 C C . ALA A 1 160 ? 4.243 -12.089 -7.941 1.00 62.22 160 ALA A C 1
ATOM 1239 O O . ALA A 1 160 ? 4.603 -13.206 -7.551 1.00 62.22 160 ALA A O 1
ATOM 1240 N N . ARG A 1 161 ? 3.303 -11.963 -8.883 1.00 48.50 161 ARG A N 1
ATOM 1241 C CA . ARG A 1 161 ? 2.623 -13.087 -9.533 1.00 48.50 161 ARG A CA 1
ATOM 1242 C C . ARG A 1 161 ? 3.461 -13.658 -10.680 1.00 48.50 161 ARG A C 1
ATOM 1244 O O . ARG A 1 161 ? 3.033 -13.573 -11.819 1.00 48.50 161 ARG A O 1
ATOM 1251 N N . SER A 1 162 ? 4.635 -14.235 -10.403 1.00 49.66 162 SER A N 1
ATOM 1252 C CA . SER A 1 162 ? 5.300 -15.173 -11.343 1.00 49.66 162 SER A CA 1
ATOM 1253 C C . SER A 1 162 ? 6.443 -16.014 -10.761 1.00 49.66 162 SER A C 1
ATOM 1255 O O . SER A 1 162 ? 6.736 -17.074 -11.301 1.00 49.66 162 SER A O 1
ATOM 1257 N N . SER A 1 163 ? 7.092 -15.635 -9.656 1.00 51.53 163 SER A N 1
ATOM 1258 C CA . SER A 1 163 ? 8.375 -16.282 -9.298 1.00 51.53 163 SER A CA 1
ATOM 1259 C C . SER A 1 163 ? 8.290 -17.382 -8.230 1.00 51.53 163 SER A C 1
ATOM 1261 O O . SER A 1 163 ? 9.301 -17.723 -7.616 1.00 51.53 163 SER A O 1
ATOM 1263 N N . ARG A 1 164 ? 7.112 -17.965 -7.963 1.00 47.56 164 ARG A N 1
ATOM 1264 C CA . ARG A 1 164 ? 6.995 -19.116 -7.043 1.00 47.56 164 ARG A CA 1
ATOM 1265 C C . ARG A 1 164 ? 7.276 -20.420 -7.789 1.00 47.56 164 ARG A C 1
ATOM 1267 O O . ARG A 1 164 ? 6.364 -21.111 -8.218 1.00 47.56 164 ARG A O 1
ATOM 1274 N N . GLY A 1 165 ? 8.557 -20.746 -7.934 1.00 42.78 165 GLY A N 1
ATOM 1275 C CA . GLY A 1 165 ? 8.985 -22.050 -8.452 1.00 42.78 165 GLY A CA 1
ATOM 1276 C C . GLY A 1 165 ? 10.494 -22.242 -8.582 1.00 42.78 165 GLY A C 1
ATOM 1277 O O . GLY A 1 165 ? 10.967 -23.374 -8.597 1.00 42.78 165 GLY A O 1
ATOM 1278 N N . ARG A 1 166 ? 11.291 -21.170 -8.608 1.00 42.50 166 ARG A N 1
ATOM 1279 C CA . ARG A 1 166 ? 12.751 -21.288 -8.530 1.00 42.50 166 ARG A CA 1
ATOM 1280 C C . ARG A 1 166 ? 13.222 -20.810 -7.166 1.00 42.50 166 ARG A C 1
ATOM 1282 O O . ARG A 1 166 ? 12.843 -19.725 -6.731 1.00 42.50 166 ARG A O 1
ATOM 1289 N N . ARG A 1 167 ? 14.025 -21.655 -6.496 1.00 44.03 167 ARG A N 1
ATOM 1290 C CA . ARG A 1 167 ? 14.904 -21.306 -5.361 1.00 44.03 167 ARG A CA 1
ATOM 1291 C C . ARG A 1 167 ? 15.281 -19.840 -5.463 1.00 44.03 167 ARG A C 1
ATOM 1293 O O . ARG A 1 167 ? 15.706 -19.468 -6.550 1.00 44.03 167 ARG A O 1
ATOM 1300 N N . ARG A 1 168 ? 15.138 -19.076 -4.369 1.00 44.94 168 ARG A N 1
ATOM 1301 C CA . ARG A 1 168 ? 15.573 -17.676 -4.238 1.00 44.94 168 ARG A CA 1
ATOM 1302 C C . ARG A 1 168 ? 16.833 -17.431 -5.077 1.00 44.94 168 ARG A C 1
ATOM 1304 O O . ARG A 1 168 ? 17.947 -17.599 -4.594 1.00 44.94 168 ARG A O 1
ATOM 1311 N N . VAL A 1 169 ? 16.649 -17.024 -6.327 1.00 49.22 169 VAL A N 1
ATOM 1312 C CA . VAL A 1 169 ? 17.618 -16.182 -6.990 1.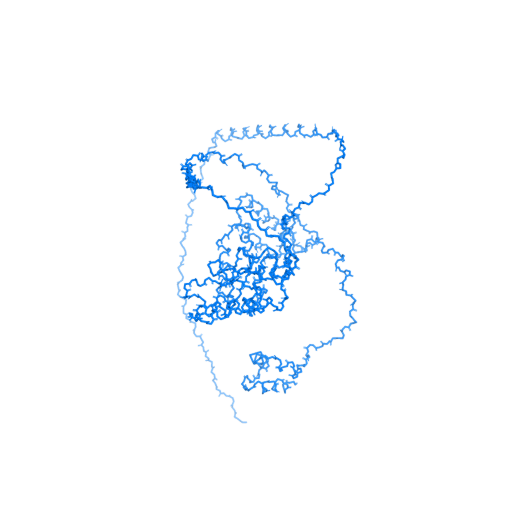00 49.22 169 VAL A CA 1
ATOM 1313 C C . VAL A 1 169 ? 17.366 -14.887 -6.259 1.00 49.22 169 VAL A C 1
ATOM 1315 O O . VAL A 1 169 ? 16.296 -14.295 -6.408 1.00 49.22 169 VAL A O 1
ATOM 1318 N N . ALA A 1 170 ? 18.248 -14.584 -5.306 1.00 50.28 170 ALA A N 1
ATOM 1319 C CA . ALA A 1 170 ? 18.281 -13.297 -4.641 1.00 50.28 170 ALA A CA 1
ATOM 1320 C C . ALA A 1 170 ? 17.964 -12.248 -5.702 1.00 50.28 170 ALA A C 1
ATOM 1322 O O . ALA A 1 170 ? 18.617 -12.258 -6.744 1.00 50.28 170 ALA A O 1
ATOM 1323 N N . SER A 1 171 ? 16.907 -11.461 -5.481 1.00 51.62 171 SER A N 1
ATOM 1324 C CA . SER A 1 171 ? 16.602 -10.291 -6.300 1.00 51.62 171 SER A CA 1
ATOM 1325 C C . SER A 1 171 ? 17.915 -9.532 -6.431 1.00 51.62 171 SER A C 1
ATOM 1327 O O . SER A 1 171 ? 18.403 -8.983 -5.446 1.00 51.62 171 SER A O 1
ATOM 1329 N N . GLY A 1 172 ? 18.579 -9.698 -7.574 1.00 57.16 172 GLY A N 1
ATOM 1330 C CA . GLY A 1 172 ? 20.018 -9.499 -7.743 1.00 57.16 172 GLY A CA 1
ATOM 1331 C C . GLY A 1 172 ? 20.339 -8.033 -7.937 1.00 57.16 172 GLY A C 1
ATOM 1332 O O . GLY A 1 172 ? 21.122 -7.682 -8.812 1.00 57.16 172 GLY A O 1
ATOM 1333 N N . VAL A 1 173 ? 19.676 -7.176 -7.167 1.00 77.25 173 VAL A N 1
ATOM 1334 C CA . VAL A 1 173 ? 19.891 -5.742 -7.196 1.00 77.25 173 VAL A CA 1
ATOM 1335 C C . VAL A 1 173 ? 21.200 -5.503 -6.463 1.00 77.25 173 VAL A C 1
ATOM 1337 O O . VAL A 1 173 ? 21.269 -5.539 -5.233 1.00 77.25 173 VAL A O 1
ATOM 1340 N N . TYR A 1 174 ? 22.269 -5.342 -7.240 1.00 89.50 174 TYR A N 1
ATOM 1341 C CA . TYR A 1 174 ? 23.587 -5.049 -6.707 1.00 89.50 174 TYR A CA 1
ATOM 1342 C C . TYR A 1 174 ? 23.539 -3.726 -5.927 1.00 89.50 174 TYR A C 1
ATOM 1344 O O . TYR A 1 174 ? 23.156 -2.687 -6.464 1.00 89.50 174 TYR A O 1
ATOM 1352 N N . LYS A 1 175 ? 23.950 -3.749 -4.657 1.00 90.56 175 LYS A N 1
ATOM 1353 C CA . LYS A 1 175 ? 23.981 -2.566 -3.787 1.00 90.56 175 LYS A CA 1
ATOM 1354 C C . LYS A 1 175 ? 25.251 -1.750 -4.025 1.00 90.56 175 LYS A C 1
ATOM 1356 O O . LYS A 1 175 ? 26.347 -2.302 -4.089 1.00 90.56 175 LYS A O 1
ATOM 1361 N N . PHE A 1 176 ? 25.130 -0.433 -4.122 1.00 92.75 176 PHE A N 1
ATOM 1362 C CA . PHE A 1 176 ? 26.302 0.435 -4.228 1.00 92.75 176 PHE A CA 1
ATOM 1363 C C . PHE A 1 176 ? 27.080 0.483 -2.900 1.00 92.75 176 PHE A C 1
ATOM 1365 O O . PHE A 1 176 ? 26.469 0.604 -1.839 1.00 92.75 176 PHE A O 1
ATOM 1372 N N . ARG A 1 177 ? 28.419 0.388 -2.942 1.00 92.25 177 ARG A N 1
ATOM 1373 C CA . ARG A 1 177 ? 29.301 0.334 -1.752 1.00 92.25 177 ARG A CA 1
ATOM 1374 C C . ARG A 1 177 ? 30.288 1.514 -1.640 1.00 92.25 177 ARG A C 1
ATOM 1376 O O . ARG A 1 177 ? 31.361 1.359 -1.060 1.00 92.25 177 ARG A O 1
ATOM 1383 N N . GLY A 1 178 ? 29.970 2.677 -2.202 1.00 86.25 178 GLY A N 1
ATOM 1384 C CA . GLY A 1 178 ? 30.804 3.881 -2.085 1.00 86.25 178 GLY A CA 1
ATOM 1385 C C . GLY A 1 178 ? 30.530 4.703 -0.820 1.00 86.25 178 GLY A C 1
ATOM 1386 O O . GLY A 1 178 ? 29.427 4.683 -0.279 1.00 86.25 178 GLY A O 1
ATOM 1387 N N . ALA A 1 179 ? 31.548 5.434 -0.353 1.00 75.81 179 ALA A N 1
ATOM 1388 C CA . ALA A 1 179 ? 31.373 6.524 0.604 1.00 75.81 179 ALA A CA 1
ATOM 1389 C C . ALA A 1 179 ? 30.944 7.773 -0.185 1.00 75.81 179 ALA A C 1
ATOM 1391 O O . ALA A 1 179 ? 31.753 8.336 -0.914 1.00 75.81 179 ALA A O 1
ATOM 1392 N N . GLY A 1 180 ? 29.664 8.134 -0.089 1.00 72.56 180 GLY A N 1
ATOM 1393 C CA . GLY A 1 180 ? 28.990 9.080 -0.992 1.00 72.56 180 GLY A CA 1
ATOM 1394 C C . GLY A 1 180 ? 27.902 8.355 -1.785 1.00 72.56 180 GLY A C 1
ATOM 1395 O O . GLY A 1 180 ? 28.003 7.152 -1.999 1.00 72.56 180 GLY A O 1
ATOM 1396 N N . GLY A 1 181 ? 26.812 9.023 -2.154 1.00 76.06 181 GLY A N 1
ATOM 1397 C CA . GLY A 1 181 ? 25.776 8.394 -2.980 1.00 76.06 181 GLY A CA 1
ATOM 1398 C C . GLY A 1 181 ? 26.305 8.115 -4.390 1.00 76.06 181 GLY A C 1
ATOM 1399 O O . GLY A 1 181 ? 27.112 8.883 -4.905 1.00 76.06 181 GLY A O 1
ATOM 1400 N N . ALA A 1 182 ? 25.830 7.053 -5.051 1.00 76.75 182 ALA A N 1
ATOM 1401 C CA . ALA A 1 182 ? 26.163 6.802 -6.462 1.00 76.75 182 ALA A CA 1
ATOM 1402 C C . ALA A 1 182 ? 25.820 8.012 -7.362 1.00 76.75 182 ALA A C 1
ATOM 1404 O O . ALA A 1 182 ? 26.512 8.275 -8.341 1.00 76.75 182 ALA A O 1
ATOM 1405 N N . GLU A 1 183 ? 24.791 8.767 -6.966 1.00 77.81 183 GLU A N 1
ATOM 1406 C CA . GLU A 1 183 ? 24.303 9.999 -7.598 1.00 77.81 183 GLU A CA 1
ATOM 1407 C C . GLU A 1 183 ? 25.306 11.154 -7.612 1.00 77.81 183 GLU A C 1
ATOM 1409 O O . GLU A 1 183 ? 25.196 12.039 -8.451 1.00 77.81 183 GLU A O 1
ATOM 1414 N N . GLU A 1 184 ? 26.303 11.147 -6.728 1.00 85.94 184 GLU A N 1
ATOM 1415 C CA . GLU A 1 184 ? 27.313 12.208 -6.670 1.00 85.94 184 GLU A CA 1
ATOM 1416 C C . GLU A 1 184 ? 28.489 11.946 -7.624 1.00 85.94 184 GLU A C 1
ATOM 1418 O O . GLU A 1 184 ? 29.210 12.864 -8.002 1.00 85.94 184 GLU A O 1
ATOM 1423 N N . SER A 1 185 ? 28.694 10.685 -8.024 1.00 84.75 185 SER A N 1
ATOM 1424 C CA . SER A 1 185 ? 29.861 10.260 -8.813 1.00 84.75 185 SER A CA 1
ATOM 1425 C C . SER A 1 185 ? 29.577 10.052 -10.302 1.00 84.75 185 SER A C 1
ATOM 1427 O O . SER A 1 185 ? 30.519 9.964 -11.086 1.00 84.75 185 SER A O 1
ATOM 1429 N N . LEU A 1 186 ? 28.309 9.951 -10.703 1.00 89.44 186 LEU A N 1
ATOM 1430 C CA . LEU A 1 186 ? 27.902 9.704 -12.086 1.00 89.44 186 LEU A CA 1
ATOM 1431 C C . LEU A 1 186 ? 26.779 10.647 -12.500 1.00 89.44 186 LEU A C 1
ATOM 1433 O O . LEU A 1 186 ? 25.945 11.032 -11.680 1.00 89.44 186 LEU A O 1
ATOM 1437 N N . SER A 1 187 ? 26.720 10.954 -13.798 1.00 94.00 187 SER A N 1
ATOM 1438 C CA . SER A 1 187 ? 25.533 11.580 -14.372 1.00 94.00 187 SER A CA 1
ATOM 1439 C C . SER A 1 187 ? 24.311 10.691 -14.133 1.00 94.00 187 SER A C 1
ATOM 1441 O O . SER A 1 187 ? 24.407 9.461 -14.095 1.00 94.00 187 SER A O 1
ATOM 1443 N N . LYS A 1 188 ? 23.135 11.308 -14.015 1.00 88.19 188 LYS A N 1
ATOM 1444 C CA . LYS A 1 188 ? 21.865 10.585 -13.884 1.00 88.19 188 LYS A CA 1
ATOM 1445 C C . LYS A 1 188 ? 21.659 9.585 -15.029 1.00 88.19 188 LYS A C 1
ATOM 1447 O O . LYS A 1 188 ? 21.186 8.478 -14.783 1.00 88.19 188 LYS A O 1
ATOM 1452 N N . ASP A 1 189 ? 22.065 9.955 -16.241 1.00 92.81 189 ASP A N 1
ATOM 1453 C CA . ASP A 1 189 ? 21.955 9.099 -17.426 1.00 92.81 189 ASP A CA 1
ATOM 1454 C C . ASP A 1 189 ? 22.917 7.901 -17.351 1.00 92.81 189 ASP A C 1
ATOM 1456 O O . ASP A 1 189 ? 22.526 6.771 -17.642 1.00 92.81 189 ASP A O 1
ATOM 1460 N N . ASP A 1 190 ? 24.142 8.110 -16.856 1.00 94.69 190 ASP A N 1
ATOM 1461 C CA . ASP A 1 190 ? 25.116 7.031 -16.646 1.00 94.69 190 ASP A CA 1
ATOM 1462 C C . ASP A 1 190 ? 24.651 6.063 -15.555 1.00 94.69 190 ASP A C 1
ATOM 1464 O O . ASP A 1 190 ? 24.843 4.855 -15.664 1.00 94.69 190 ASP A O 1
ATOM 1468 N N . LEU A 1 191 ? 23.997 6.564 -14.504 1.00 90.44 191 LEU A N 1
ATOM 1469 C CA . LEU A 1 191 ? 23.429 5.716 -13.453 1.00 90.44 191 LEU A CA 1
ATOM 1470 C C . LEU A 1 191 ? 22.319 4.815 -13.973 1.00 90.44 191 LEU A C 1
ATOM 1472 O O . LEU A 1 191 ? 22.234 3.664 -13.543 1.00 90.44 191 LEU A O 1
ATOM 1476 N N . LEU A 1 192 ? 21.482 5.320 -14.880 1.00 89.62 192 LEU A N 1
ATOM 1477 C CA . LEU A 1 192 ? 20.473 4.507 -15.553 1.00 89.62 192 LEU A CA 1
ATOM 1478 C C . LEU A 1 192 ? 21.146 3.434 -16.413 1.00 89.62 192 LEU A C 1
ATOM 1480 O O . LEU A 1 192 ? 20.850 2.256 -16.236 1.00 89.62 192 LEU A O 1
ATOM 1484 N N . ALA A 1 193 ? 22.145 3.804 -17.220 1.00 94.31 193 ALA A N 1
ATOM 1485 C CA . ALA A 1 193 ? 22.895 2.845 -18.031 1.00 94.31 193 ALA A CA 1
ATOM 1486 C C . ALA A 1 193 ? 23.579 1.755 -17.182 1.00 94.31 193 ALA A C 1
ATOM 1488 O O . ALA A 1 193 ? 23.510 0.570 -17.505 1.00 94.31 193 ALA A O 1
ATOM 1489 N N . VAL A 1 194 ? 24.200 2.127 -16.058 1.00 95.50 194 VAL A N 1
ATOM 1490 C CA . VAL A 1 194 ? 24.826 1.183 -15.119 1.00 95.50 194 VAL A CA 1
ATOM 1491 C C . VAL A 1 194 ? 23.791 0.246 -14.499 1.00 95.50 194 VAL A C 1
ATOM 1493 O O . VAL A 1 194 ? 24.049 -0.954 -14.384 1.00 95.50 194 VAL A O 1
ATOM 1496 N N . ARG A 1 195 ? 22.621 0.764 -14.106 1.00 91.56 195 ARG A N 1
ATOM 1497 C CA . ARG A 1 195 ? 21.523 -0.053 -13.564 1.00 91.56 195 ARG A CA 1
ATOM 1498 C C . ARG A 1 195 ? 21.018 -1.055 -14.598 1.00 91.56 195 ARG A C 1
ATOM 1500 O O . ARG A 1 195 ? 20.909 -2.236 -14.266 1.00 91.56 195 ARG A O 1
ATOM 1507 N N . ASP A 1 196 ? 20.806 -0.616 -15.833 1.00 91.19 196 ASP A N 1
ATOM 1508 C CA . ASP A 1 196 ? 20.360 -1.474 -16.933 1.00 91.19 196 ASP A CA 1
ATOM 1509 C C . ASP A 1 196 ? 21.390 -2.570 -17.225 1.00 91.19 196 ASP A C 1
ATOM 1511 O O . ASP A 1 196 ? 21.049 -3.751 -17.299 1.00 91.19 196 ASP A O 1
ATOM 1515 N N . MET A 1 197 ? 22.679 -2.221 -17.281 1.00 96.19 197 MET A N 1
ATOM 1516 C CA . MET A 1 197 ? 23.761 -3.192 -17.462 1.00 96.19 197 MET A CA 1
ATOM 1517 C C . MET A 1 197 ? 23.830 -4.210 -16.317 1.00 96.19 197 MET A C 1
ATOM 1519 O O . MET A 1 197 ? 23.970 -5.408 -16.563 1.00 96.19 197 MET A O 1
ATOM 1523 N N . LEU A 1 198 ? 23.703 -3.776 -15.060 1.00 95.56 198 LEU A N 1
ATOM 1524 C CA . LEU A 1 198 ? 23.668 -4.688 -13.911 1.00 95.56 198 LEU A CA 1
ATOM 1525 C C . LEU A 1 198 ? 22.436 -5.609 -13.945 1.00 95.56 198 LEU A C 1
ATOM 1527 O O . LEU A 1 198 ? 22.560 -6.782 -13.578 1.00 95.56 198 LEU A O 1
ATOM 1531 N N . SER A 1 199 ? 21.288 -5.119 -14.428 1.00 90.38 199 SER A N 1
ATOM 1532 C CA . SER A 1 199 ? 20.081 -5.928 -14.635 1.00 90.38 199 SER A CA 1
ATOM 1533 C C . SER A 1 199 ? 20.293 -6.988 -15.718 1.00 90.38 199 SER A C 1
ATOM 1535 O O . SER A 1 199 ? 20.171 -8.181 -15.432 1.00 90.38 199 SER A O 1
ATOM 1537 N N . CYS A 1 200 ? 20.738 -6.588 -16.915 1.00 92.81 200 CYS A N 1
ATOM 1538 C CA . CYS A 1 200 ? 21.066 -7.495 -18.022 1.00 92.81 200 CYS A CA 1
ATOM 1539 C C . CYS A 1 200 ? 22.102 -8.550 -17.610 1.00 92.81 200 CYS A C 1
ATOM 1541 O O . CYS A 1 200 ? 21.994 -9.729 -17.951 1.00 92.81 200 CYS A O 1
ATOM 1543 N N . ARG A 1 201 ? 23.102 -8.156 -16.812 1.00 95.75 201 ARG A N 1
ATOM 1544 C CA . ARG A 1 201 ? 24.093 -9.084 -16.262 1.00 95.75 201 ARG A CA 1
ATOM 1545 C C . ARG A 1 201 ? 23.457 -10.114 -15.334 1.00 95.75 201 ARG A C 1
ATOM 1547 O O . ARG A 1 201 ? 23.818 -11.291 -15.385 1.00 95.75 201 ARG A O 1
ATOM 1554 N N . ASN A 1 202 ? 22.548 -9.686 -14.460 1.00 91.06 202 ASN A N 1
ATOM 1555 C CA . ASN A 1 202 ? 21.838 -10.591 -13.564 1.00 91.06 202 ASN A CA 1
ATOM 1556 C C . ASN A 1 202 ? 20.953 -11.569 -14.355 1.00 91.06 202 ASN A C 1
ATOM 1558 O O . ASN A 1 202 ? 20.976 -12.766 -14.072 1.00 91.06 202 ASN A O 1
ATOM 1562 N N . GLU A 1 203 ? 20.257 -11.097 -15.390 1.00 86.88 203 GLU A N 1
ATOM 1563 C CA . GLU A 1 203 ? 19.478 -11.938 -16.308 1.00 86.88 203 GLU A CA 1
ATOM 1564 C C . GLU A 1 203 ? 20.352 -12.989 -17.005 1.00 86.88 203 GLU A C 1
ATOM 1566 O O . GLU A 1 203 ? 20.045 -14.181 -16.932 1.00 86.88 203 GLU A O 1
ATOM 1571 N N . ALA A 1 204 ? 21.498 -12.587 -17.564 1.00 93.38 204 ALA A N 1
ATOM 1572 C CA . ALA A 1 204 ? 22.460 -13.503 -18.180 1.00 93.38 204 ALA A CA 1
ATOM 1573 C C . ALA A 1 204 ? 22.977 -14.557 -17.180 1.00 93.38 204 ALA A C 1
ATOM 1575 O O . ALA A 1 204 ? 23.032 -15.751 -17.485 1.00 93.38 204 ALA A O 1
ATOM 1576 N N . LYS A 1 205 ? 23.286 -14.162 -15.935 1.00 93.44 205 LYS A N 1
ATOM 1577 C CA . LYS A 1 205 ? 23.685 -15.109 -14.874 1.00 93.44 205 LYS A CA 1
ATOM 1578 C C . LYS A 1 205 ? 22.573 -16.099 -14.531 1.00 93.44 205 LYS A C 1
ATOM 1580 O O . LYS A 1 205 ? 22.860 -17.275 -14.305 1.00 93.44 205 LYS A O 1
ATOM 1585 N N . VAL A 1 206 ? 21.317 -15.652 -14.493 1.00 85.38 206 VAL A N 1
ATOM 1586 C CA . VAL A 1 206 ? 20.149 -16.516 -14.254 1.00 85.38 206 VAL A CA 1
ATOM 1587 C C . VAL A 1 206 ? 19.922 -17.484 -15.414 1.00 85.38 206 VAL A C 1
ATOM 1589 O O . VAL A 1 206 ? 19.593 -18.651 -15.177 1.00 85.38 206 VAL A O 1
ATOM 1592 N N . ALA A 1 207 ? 20.153 -17.031 -16.646 1.00 88.62 207 ALA A N 1
ATOM 1593 C CA . ALA A 1 207 ? 20.134 -17.853 -17.853 1.00 88.62 207 ALA A CA 1
ATOM 1594 C C . ALA A 1 207 ? 21.336 -18.817 -17.957 1.00 88.62 207 ALA A C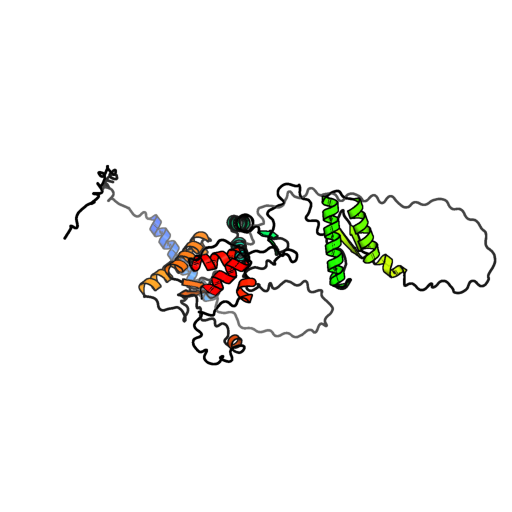 1
ATOM 1596 O O . ALA A 1 207 ? 21.317 -19.723 -18.786 1.00 88.62 207 ALA A O 1
ATOM 1597 N N . LYS A 1 208 ? 22.337 -18.691 -17.069 1.00 95.56 208 LYS A N 1
ATOM 1598 C CA . LYS A 1 208 ? 23.635 -19.398 -17.103 1.00 95.56 208 LYS A CA 1
ATOM 1599 C C . LYS A 1 208 ? 24.498 -19.049 -18.324 1.00 95.56 208 LYS A C 1
ATOM 1601 O O . LYS A 1 208 ? 25.382 -19.813 -18.704 1.00 95.56 208 LYS A O 1
ATOM 1606 N N . GLU A 1 209 ? 24.286 -17.875 -18.902 1.00 96.50 209 GLU A N 1
ATOM 1607 C CA . GLU A 1 209 ? 25.058 -17.324 -20.016 1.00 96.50 209 GLU A CA 1
ATOM 1608 C C . GLU A 1 209 ? 26.251 -16.516 -19.481 1.00 96.50 209 GLU A C 1
ATOM 1610 O O . GLU A 1 209 ? 26.319 -15.291 -19.582 1.00 96.50 209 GLU A O 1
ATOM 1615 N N . TYR A 1 210 ? 27.208 -17.209 -18.854 1.00 94.81 210 TYR A N 1
ATOM 1616 C CA . TYR A 1 210 ? 28.315 -16.558 -18.140 1.00 94.81 210 TYR A CA 1
ATOM 1617 C C . TYR A 1 210 ? 29.217 -15.704 -19.039 1.00 94.81 210 TYR A C 1
ATOM 1619 O O . TYR A 1 210 ? 29.685 -14.662 -18.595 1.00 94.81 210 TYR A O 1
ATOM 1627 N N . ALA A 1 211 ? 29.388 -16.080 -20.310 1.00 96.94 211 ALA A N 1
ATOM 1628 C CA . ALA A 1 211 ? 30.172 -15.298 -21.266 1.00 96.94 211 ALA A CA 1
ATOM 1629 C C . ALA A 1 211 ? 29.584 -13.892 -21.494 1.00 96.94 211 ALA A C 1
ATOM 1631 O O . ALA A 1 211 ? 30.323 -12.913 -21.552 1.00 96.94 211 ALA A O 1
ATOM 1632 N N . ILE A 1 212 ? 28.252 -13.781 -21.565 1.00 96.56 212 ILE A N 1
ATOM 1633 C CA . ILE A 1 212 ? 27.560 -12.493 -21.712 1.00 96.56 212 ILE A CA 1
ATOM 1634 C C . ILE A 1 212 ? 27.670 -11.694 -20.411 1.00 96.56 212 ILE A C 1
ATOM 1636 O O . ILE A 1 212 ? 27.976 -10.505 -20.432 1.00 96.56 212 ILE A O 1
ATOM 1640 N N . ALA A 1 213 ? 27.485 -12.348 -19.261 1.00 96.81 213 ALA A N 1
ATOM 1641 C CA . ALA A 1 213 ? 27.620 -11.697 -17.960 1.00 96.81 213 ALA A CA 1
ATOM 1642 C C . ALA A 1 213 ? 29.038 -11.149 -17.693 1.00 96.81 213 ALA A C 1
ATOM 1644 O O . ALA A 1 213 ? 29.175 -10.113 -17.033 1.00 96.81 213 ALA A O 1
ATOM 1645 N N . ASP A 1 214 ? 30.075 -11.836 -18.178 1.00 97.25 214 ASP A N 1
ATOM 1646 C CA . ASP A 1 214 ? 31.466 -11.383 -18.113 1.00 97.25 214 ASP A CA 1
ATOM 1647 C C . ASP A 1 214 ? 31.719 -10.222 -19.082 1.00 97.25 214 ASP A C 1
ATOM 1649 O O . ASP A 1 214 ? 32.265 -9.211 -18.652 1.00 97.25 214 ASP A O 1
ATOM 1653 N N . ALA A 1 215 ? 31.218 -10.282 -20.321 1.00 97.31 215 ALA A N 1
ATOM 1654 C CA . ALA A 1 215 ? 31.309 -9.158 -21.258 1.00 97.31 215 ALA A CA 1
ATOM 1655 C C . ALA A 1 215 ? 30.658 -7.879 -20.697 1.00 97.31 215 ALA A C 1
ATOM 1657 O O . ALA A 1 215 ? 31.234 -6.797 -20.776 1.00 97.31 215 ALA A O 1
ATOM 1658 N N . ILE A 1 216 ? 29.493 -8.000 -20.047 1.00 97.62 216 ILE A N 1
ATOM 1659 C CA . ILE A 1 216 ? 28.831 -6.861 -19.392 1.00 97.62 216 ILE A CA 1
ATOM 1660 C C . ILE A 1 216 ? 29.651 -6.347 -18.198 1.00 97.62 216 ILE A C 1
ATOM 1662 O O . ILE A 1 216 ? 29.718 -5.138 -17.970 1.00 97.62 216 ILE A O 1
ATOM 1666 N N . ARG A 1 217 ? 30.282 -7.240 -17.419 1.00 97.69 217 ARG A N 1
ATOM 1667 C CA . ARG A 1 217 ? 31.172 -6.843 -16.314 1.00 97.69 217 ARG A CA 1
ATOM 1668 C C . ARG A 1 217 ? 32.369 -6.050 -16.836 1.00 97.69 217 ARG A C 1
ATOM 1670 O O . ARG A 1 217 ? 32.731 -5.045 -16.229 1.00 97.69 217 ARG A O 1
ATOM 1677 N N . ASP A 1 218 ? 32.963 -6.500 -17.931 1.00 96.94 218 ASP A N 1
ATOM 1678 C CA . ASP A 1 218 ? 34.129 -5.858 -18.526 1.00 96.94 218 ASP A CA 1
ATOM 1679 C C . ASP A 1 218 ? 33.741 -4.497 -19.126 1.00 96.94 218 ASP A C 1
ATOM 1681 O O . ASP A 1 218 ? 34.434 -3.509 -18.896 1.00 96.94 218 ASP A O 1
ATOM 1685 N N . ASP A 1 219 ? 32.573 -4.388 -19.767 1.00 97.12 219 ASP A N 1
ATOM 1686 C CA . ASP A 1 219 ? 32.028 -3.104 -20.222 1.00 97.12 219 ASP A CA 1
ATOM 1687 C C . ASP A 1 219 ? 31.771 -2.127 -19.060 1.00 97.12 219 ASP A C 1
ATOM 1689 O O . ASP A 1 219 ? 32.090 -0.943 -19.179 1.00 97.12 219 ASP A O 1
ATOM 1693 N N . LEU A 1 220 ? 31.228 -2.598 -17.927 1.00 96.50 220 LEU A N 1
ATOM 1694 C CA . LEU A 1 220 ? 31.041 -1.775 -16.721 1.00 96.50 220 LEU A CA 1
ATOM 1695 C C . LEU A 1 220 ? 32.380 -1.240 -16.194 1.00 96.50 220 LEU A C 1
ATOM 1697 O O . LEU A 1 220 ? 32.468 -0.085 -15.767 1.00 96.50 220 LEU A O 1
ATOM 1701 N N . TYR A 1 221 ? 33.428 -2.062 -16.253 1.00 95.75 221 TYR A N 1
ATOM 1702 C CA . TYR A 1 221 ? 34.771 -1.663 -15.849 1.00 95.75 221 TYR A CA 1
ATOM 1703 C C . TYR A 1 221 ? 35.391 -0.667 -16.835 1.00 95.75 221 TYR A C 1
ATOM 1705 O O . TYR A 1 221 ? 35.899 0.369 -16.420 1.00 95.75 221 TYR A O 1
ATOM 1713 N N . HIS A 1 222 ? 35.322 -0.932 -18.139 1.00 94.69 222 HIS A N 1
ATOM 1714 C CA . HIS A 1 222 ? 35.975 -0.101 -19.149 1.00 94.69 222 HIS A CA 1
ATOM 1715 C C . HIS A 1 222 ? 35.275 1.239 -19.393 1.00 94.69 222 HIS A C 1
ATOM 1717 O O . HIS A 1 222 ? 35.956 2.232 -19.638 1.00 94.69 222 HIS A O 1
ATOM 1723 N N . LYS A 1 223 ? 33.938 1.280 -19.336 1.00 95.50 223 LYS A N 1
ATOM 1724 C CA . LYS A 1 223 ? 33.162 2.501 -19.612 1.00 95.50 223 LYS A CA 1
ATOM 1725 C C . LYS A 1 223 ? 33.001 3.384 -18.377 1.00 95.50 223 LYS A C 1
ATOM 1727 O O . LYS A 1 223 ? 33.106 4.599 -18.493 1.00 95.50 223 LYS A O 1
ATOM 1732 N N . PHE A 1 224 ? 32.770 2.783 -17.207 1.00 95.38 224 PHE A N 1
ATOM 1733 C CA . PHE A 1 224 ? 32.397 3.514 -15.989 1.00 95.38 224 PHE A CA 1
ATOM 1734 C C . PHE A 1 224 ? 33.385 3.338 -14.827 1.00 95.38 224 PHE A C 1
ATOM 1736 O O . PHE A 1 224 ? 33.161 3.892 -13.750 1.00 95.38 224 PHE A O 1
ATOM 1743 N N . SER A 1 225 ? 34.464 2.563 -15.000 1.00 95.50 225 SER A N 1
ATOM 1744 C CA . SER A 1 225 ? 35.403 2.216 -13.918 1.00 95.50 225 SER A CA 1
ATOM 1745 C C . SER A 1 225 ? 34.711 1.556 -12.716 1.00 95.50 225 SER A C 1
ATOM 1747 O O . SER A 1 225 ? 35.110 1.747 -11.563 1.00 95.50 225 SER A O 1
ATOM 1749 N N . ILE A 1 226 ? 33.654 0.776 -12.972 1.00 96.06 226 ILE A N 1
ATOM 1750 C CA . ILE A 1 226 ? 32.869 0.089 -11.941 1.00 96.06 226 ILE A CA 1
ATOM 1751 C C . ILE A 1 226 ? 33.364 -1.343 -11.772 1.00 96.06 226 ILE A C 1
ATOM 1753 O O . ILE A 1 226 ? 33.456 -2.111 -12.728 1.00 96.06 226 ILE A O 1
ATOM 1757 N N . ARG A 1 227 ? 33.620 -1.737 -10.522 1.00 96.38 227 ARG A N 1
ATOM 1758 C CA . ARG A 1 227 ? 33.843 -3.135 -10.142 1.00 96.38 227 ARG A CA 1
ATOM 1759 C C . ARG A 1 227 ? 32.582 -3.727 -9.535 1.00 96.38 227 ARG A C 1
ATOM 1761 O O . ARG A 1 227 ? 31.906 -3.089 -8.728 1.00 96.38 227 ARG A O 1
ATOM 1768 N N . VAL A 1 228 ? 32.306 -4.978 -9.891 1.00 97.12 228 VAL A N 1
ATOM 1769 C CA . VAL A 1 228 ? 31.158 -5.746 -9.396 1.00 97.12 228 VAL A CA 1
ATOM 1770 C C . VAL A 1 228 ? 31.654 -6.896 -8.516 1.00 97.12 228 VAL A C 1
ATOM 1772 O O . VAL A 1 228 ? 32.418 -7.742 -8.971 1.00 97.12 228 VAL A O 1
ATOM 1775 N N . ASP A 1 229 ? 31.214 -6.929 -7.258 1.00 95.94 229 ASP A N 1
ATOM 1776 C CA . ASP A 1 229 ? 31.456 -8.000 -6.285 1.00 95.94 229 ASP A CA 1
ATOM 1777 C C . ASP A 1 229 ? 30.214 -8.901 -6.212 1.00 95.94 229 ASP A C 1
ATOM 1779 O O . ASP A 1 229 ? 29.187 -8.560 -5.614 1.00 95.94 229 ASP A O 1
ATOM 1783 N N . ASP A 1 230 ? 30.313 -10.068 -6.846 1.00 93.12 230 ASP A N 1
ATOM 1784 C CA . ASP A 1 230 ? 29.230 -11.046 -6.910 1.00 93.12 230 ASP A CA 1
ATOM 1785 C C . ASP A 1 230 ? 28.928 -11.735 -5.584 1.00 93.12 230 ASP A C 1
ATOM 1787 O O . ASP A 1 230 ? 27.782 -12.127 -5.366 1.00 93.12 230 ASP A O 1
ATOM 1791 N N . GLN A 1 231 ? 29.923 -11.890 -4.708 1.00 88.81 231 GLN A N 1
ATOM 1792 C CA . GLN A 1 231 ? 29.725 -12.564 -3.426 1.00 88.81 231 GLN A CA 1
ATOM 1793 C C . GLN A 1 231 ? 28.882 -11.702 -2.493 1.00 88.81 231 GLN A C 1
ATOM 1795 O O . GLN A 1 231 ? 28.006 -12.207 -1.795 1.00 88.81 231 GLN A O 1
ATOM 1800 N N . LYS A 1 232 ? 29.125 -10.390 -2.510 1.00 89.38 232 LYS A N 1
ATOM 1801 C CA . LYS A 1 232 ? 28.405 -9.427 -1.666 1.00 89.38 232 LYS A CA 1
ATOM 1802 C C . LYS A 1 232 ? 27.192 -8.808 -2.348 1.00 89.38 232 LYS A C 1
ATOM 1804 O O . LYS A 1 232 ? 26.510 -8.004 -1.720 1.00 89.38 232 LYS A O 1
ATOM 1809 N N . GLN A 1 233 ? 26.951 -9.146 -3.617 1.00 91.62 233 GLN A N 1
ATOM 1810 C CA . GLN A 1 233 ? 25.972 -8.479 -4.478 1.00 91.62 233 GLN A CA 1
ATOM 1811 C C . GLN A 1 233 ? 26.110 -6.958 -4.384 1.00 91.62 233 GLN A C 1
ATOM 1813 O O . GLN A 1 233 ? 25.155 -6.241 -4.093 1.00 91.62 233 GLN A O 1
ATOM 1818 N N . SER A 1 234 ? 27.332 -6.465 -4.575 1.00 94.69 234 SER A N 1
ATOM 1819 C CA . SER A 1 234 ? 27.622 -5.038 -4.470 1.00 94.69 234 SER A CA 1
ATOM 1820 C C . SER A 1 234 ? 28.487 -4.546 -5.617 1.00 94.69 234 SER A C 1
ATOM 1822 O O . SER A 1 234 ? 29.176 -5.336 -6.256 1.00 94.69 234 SER A O 1
ATOM 1824 N N . TRP A 1 235 ? 28.448 -3.249 -5.891 1.00 96.38 235 TRP A N 1
ATOM 1825 C CA . TRP A 1 235 ? 29.298 -2.611 -6.892 1.00 96.38 235 TRP A CA 1
ATOM 1826 C C . TRP A 1 235 ? 29.882 -1.306 -6.351 1.00 96.38 235 TRP A C 1
ATOM 1828 O O . TRP A 1 235 ? 29.316 -0.686 -5.447 1.00 96.38 235 TRP A O 1
ATOM 1838 N N . TYR A 1 236 ? 31.054 -0.917 -6.848 1.00 95.12 236 TYR A N 1
ATOM 1839 C CA . TYR A 1 236 ? 31.777 0.270 -6.387 1.00 95.12 236 TYR A CA 1
ATOM 1840 C C . TYR A 1 236 ? 32.697 0.826 -7.477 1.00 95.12 236 TYR A C 1
ATOM 1842 O O . TYR A 1 236 ? 33.128 0.092 -8.367 1.00 95.12 236 TYR A O 1
ATOM 1850 N N . PHE A 1 237 ? 33.021 2.117 -7.388 1.00 94.44 237 PHE A N 1
ATOM 1851 C CA . PHE A 1 237 ? 33.998 2.747 -8.277 1.00 94.44 237 PHE A CA 1
ATOM 1852 C C . PHE A 1 237 ? 35.421 2.364 -7.891 1.00 94.44 237 PHE A C 1
ATOM 1854 O O . PHE A 1 237 ? 35.811 2.444 -6.722 1.00 94.44 237 PHE A O 1
ATOM 1861 N N . ASP A 1 238 ? 36.217 2.003 -8.889 1.00 90.44 238 ASP A N 1
ATOM 1862 C CA . ASP A 1 238 ? 37.651 1.831 -8.730 1.00 90.44 238 ASP A CA 1
ATOM 1863 C C . ASP A 1 238 ? 38.369 3.181 -8.875 1.00 90.44 238 ASP A C 1
ATOM 1865 O O . ASP A 1 238 ? 38.929 3.512 -9.919 1.00 90.44 238 ASP A O 1
ATOM 1869 N N . TRP A 1 239 ? 38.362 3.981 -7.806 1.00 80.19 239 TRP A N 1
ATOM 1870 C CA . TRP A 1 239 ? 39.049 5.282 -7.767 1.00 80.19 239 TRP A CA 1
ATOM 1871 C C . TRP A 1 239 ? 40.576 5.170 -7.963 1.00 80.19 239 TRP A C 1
ATOM 1873 O O . TRP A 1 239 ? 41.253 6.170 -8.239 1.00 80.19 239 TRP A O 1
ATOM 1883 N N . SER A 1 240 ? 41.137 3.960 -7.844 1.00 78.12 240 SER A N 1
ATOM 1884 C CA . SER A 1 240 ? 42.567 3.719 -8.052 1.00 78.12 240 SER A CA 1
ATOM 1885 C C . SER A 1 240 ? 42.975 3.837 -9.525 1.00 78.12 240 SER A C 1
ATOM 1887 O O . SER A 1 240 ? 44.101 4.245 -9.809 1.00 78.12 240 SER A O 1
ATOM 1889 N N . ALA A 1 241 ? 42.052 3.584 -10.462 1.00 64.44 241 ALA A N 1
ATOM 1890 C CA . ALA A 1 241 ? 42.308 3.736 -11.893 1.00 64.44 241 ALA A CA 1
ATOM 1891 C C . ALA A 1 241 ? 42.409 5.218 -12.299 1.00 64.44 241 ALA A C 1
ATOM 1893 O O . ALA A 1 241 ? 43.362 5.622 -12.964 1.00 64.44 241 ALA A O 1
ATOM 1894 N N . THR A 1 242 ? 41.486 6.058 -11.823 1.00 60.91 242 THR A N 1
ATOM 1895 C CA . THR A 1 242 ? 41.419 7.481 -12.204 1.00 60.91 242 THR A CA 1
ATOM 1896 C C . THR A 1 242 ? 42.572 8.304 -11.620 1.00 60.91 242 THR A C 1
ATOM 1898 O O . THR A 1 242 ? 43.079 9.226 -12.256 1.00 60.91 242 THR A O 1
ATOM 1901 N N . SER A 1 243 ? 43.043 7.959 -10.418 1.00 61.25 243 SER A N 1
ATOM 1902 C CA . SER A 1 243 ? 44.137 8.684 -9.751 1.00 61.25 243 SER A CA 1
ATOM 1903 C C . SER A 1 243 ? 45.531 8.386 -10.330 1.00 61.25 243 SER A C 1
ATOM 1905 O O . SER A 1 243 ? 46.458 9.176 -10.129 1.00 61.25 243 SER A O 1
ATOM 1907 N N . ALA A 1 244 ? 45.693 7.299 -11.094 1.00 58.19 244 ALA A N 1
ATOM 1908 C CA . ALA A 1 244 ? 46.964 6.929 -11.720 1.00 58.19 244 ALA A CA 1
ATOM 1909 C C . ALA A 1 244 ? 47.252 7.687 -13.033 1.00 58.19 244 ALA A C 1
ATOM 1911 O O . ALA A 1 244 ? 48.417 7.889 -13.370 1.00 58.19 244 ALA A O 1
ATOM 1912 N N . GLN A 1 245 ? 46.226 8.164 -13.747 1.00 55.72 245 GLN A N 1
ATOM 1913 C CA . GLN A 1 245 ? 46.380 8.831 -15.052 1.00 55.72 245 GLN A CA 1
ATOM 1914 C C . GLN A 1 245 ? 46.659 10.343 -14.988 1.00 55.72 245 GLN A C 1
ATOM 1916 O O . GLN A 1 245 ? 47.023 10.933 -16.002 1.00 55.72 245 GLN A O 1
ATOM 1921 N N . SER A 1 246 ? 46.572 10.979 -13.813 1.00 49.78 246 SER A N 1
ATOM 1922 C CA . SER A 1 246 ? 46.887 12.413 -13.636 1.00 49.78 246 SER A CA 1
ATOM 1923 C C . SER A 1 246 ? 48.033 12.702 -12.665 1.00 49.78 246 SER A C 1
ATOM 1925 O O . SER A 1 246 ? 48.147 13.817 -12.158 1.00 49.78 246 SER A O 1
ATOM 1927 N N . ARG A 1 247 ? 48.938 11.747 -12.420 1.00 44.19 247 ARG A N 1
ATOM 1928 C CA . ARG A 1 247 ? 50.241 12.090 -11.835 1.00 44.19 247 ARG A CA 1
ATOM 1929 C C . ARG A 1 247 ? 51.194 12.517 -12.957 1.00 44.19 247 ARG A C 1
ATOM 1931 O O . ARG A 1 247 ? 51.675 11.637 -13.667 1.00 44.19 247 ARG A O 1
ATOM 1938 N N . PRO A 1 248 ? 51.497 13.822 -13.133 1.00 46.78 248 PRO A N 1
ATOM 1939 C CA . PRO A 1 248 ? 52.580 14.219 -14.018 1.00 46.78 248 PRO A CA 1
ATOM 1940 C C . PRO A 1 248 ? 53.866 13.579 -13.503 1.00 46.78 248 PRO A C 1
ATOM 1942 O O . PRO A 1 248 ? 54.155 13.617 -12.302 1.00 46.78 248 PRO A O 1
ATOM 1945 N N . ASP A 1 249 ? 54.597 12.959 -14.419 1.00 49.28 249 ASP A N 1
ATOM 1946 C CA . ASP A 1 249 ? 55.868 12.295 -14.182 1.00 49.28 249 ASP A CA 1
ATOM 1947 C C . ASP A 1 249 ? 56.839 13.232 -13.440 1.00 49.28 249 ASP A C 1
ATOM 1949 O O . ASP A 1 249 ? 57.493 14.106 -14.010 1.00 49.28 249 ASP A O 1
ATOM 1953 N N . ARG A 1 250 ? 56.906 13.078 -12.113 1.00 50.28 250 ARG A N 1
ATOM 1954 C CA . ARG A 1 250 ? 57.810 13.830 -11.232 1.00 50.28 250 ARG A CA 1
ATOM 1955 C C . ARG A 1 250 ? 59.174 13.141 -11.129 1.00 50.28 250 ARG A C 1
ATOM 1957 O O . ARG A 1 250 ? 59.843 13.267 -10.104 1.00 50.28 250 ARG A O 1
ATOM 1964 N N . ARG A 1 251 ? 59.594 12.393 -12.155 1.00 49.31 251 ARG A N 1
ATOM 1965 C CA . ARG A 1 251 ? 60.928 11.783 -12.244 1.00 49.31 251 ARG A CA 1
ATOM 1966 C C . ARG A 1 251 ? 61.587 12.001 -13.608 1.00 49.31 251 ARG A C 1
ATOM 1968 O O . ARG A 1 251 ? 62.200 11.102 -14.164 1.00 49.31 251 ARG A O 1
ATOM 1975 N N . GLN A 1 252 ? 61.610 13.250 -14.069 1.00 47.50 252 GLN A N 1
ATOM 1976 C CA . GLN A 1 252 ? 62.653 13.728 -14.986 1.00 47.50 252 GLN A CA 1
ATOM 1977 C C . GLN A 1 252 ? 63.341 14.990 -14.454 1.00 47.50 252 GLN A C 1
ATOM 1979 O O . GLN A 1 252 ? 63.384 16.031 -15.104 1.00 47.50 252 GLN A O 1
ATOM 1984 N N . LYS A 1 253 ? 63.905 14.917 -13.244 1.00 48.91 253 LYS A N 1
ATOM 1985 C CA . LYS A 1 253 ? 64.943 15.867 -12.829 1.00 48.91 253 LYS A CA 1
ATOM 1986 C C . LYS A 1 253 ? 66.159 15.118 -12.294 1.00 48.91 253 LYS A C 1
ATOM 1988 O O . LYS A 1 253 ? 66.080 14.418 -11.291 1.00 48.91 253 LYS A O 1
ATOM 1993 N N . THR A 1 254 ? 67.251 15.332 -13.029 1.00 49.59 254 THR A N 1
ATOM 1994 C CA . THR A 1 254 ? 68.664 15.201 -12.654 1.00 49.59 254 THR A CA 1
ATOM 1995 C C . THR A 1 254 ? 69.199 13.791 -12.406 1.00 49.59 254 THR A C 1
ATOM 1997 O O . THR A 1 254 ? 69.452 13.399 -11.273 1.00 49.59 254 THR A O 1
ATOM 2000 N N . ILE A 1 255 ? 69.505 13.087 -13.501 1.00 46.75 255 ILE A N 1
ATOM 2001 C CA . ILE A 1 255 ? 70.711 12.253 -13.574 1.00 46.75 255 ILE A CA 1
ATOM 2002 C C . ILE A 1 255 ? 71.812 13.153 -14.145 1.00 46.75 255 ILE A C 1
ATOM 2004 O O . ILE A 1 255 ? 71.915 13.341 -15.353 1.00 46.75 255 ILE A O 1
ATOM 2008 N N . VAL A 1 256 ? 72.598 13.758 -13.256 1.00 49.03 256 VAL A N 1
ATOM 2009 C CA . VAL A 1 256 ? 73.956 14.220 -13.553 1.00 49.03 256 VAL A CA 1
ATOM 2010 C C . VAL A 1 256 ? 74.841 13.660 -12.447 1.00 49.03 256 VAL A C 1
ATOM 2012 O O . VAL A 1 256 ? 74.719 14.044 -11.290 1.00 49.03 256 VAL A O 1
ATOM 2015 N N . SER A 1 257 ? 75.678 12.707 -12.848 1.00 50.47 257 SER A N 1
ATOM 2016 C CA . SER A 1 257 ? 77.009 12.406 -12.323 1.00 50.47 257 SER A CA 1
ATOM 2017 C C . SER A 1 257 ? 77.219 12.422 -10.803 1.00 50.47 257 SER A C 1
ATOM 2019 O O . SER A 1 257 ? 77.526 13.464 -10.230 1.00 50.47 257 SER A O 1
ATOM 2021 N N . ARG A 1 258 ? 77.309 11.232 -10.193 1.00 38.91 258 ARG A N 1
ATOM 2022 C CA . ARG A 1 258 ? 78.476 10.921 -9.351 1.00 38.91 258 ARG A CA 1
ATOM 2023 C C . ARG A 1 258 ? 78.699 9.419 -9.215 1.00 38.91 258 ARG A C 1
ATOM 2025 O O . ARG A 1 258 ? 77.867 8.694 -8.685 1.00 38.91 258 ARG A O 1
ATOM 2032 N N . ASN A 1 259 ? 79.845 9.010 -9.736 1.00 41.97 259 ASN A N 1
ATOM 2033 C CA . ASN A 1 259 ? 80.467 7.716 -9.547 1.00 41.97 259 ASN A CA 1
ATOM 2034 C C . ASN A 1 259 ? 80.855 7.472 -8.080 1.00 41.97 259 ASN A C 1
ATOM 2036 O O . ASN A 1 259 ? 81.187 8.407 -7.354 1.00 41.97 259 ASN A O 1
ATOM 2040 N N . GLU A 1 260 ? 80.965 6.173 -7.801 1.00 43.41 260 GLU A N 1
ATOM 2041 C CA . GLU A 1 260 ? 82.003 5.523 -6.996 1.00 43.41 260 GLU A CA 1
ATOM 2042 C C . GLU A 1 260 ? 81.861 5.396 -5.474 1.00 43.41 260 GLU A C 1
ATOM 2044 O O . GLU A 1 260 ? 81.714 6.358 -4.731 1.00 43.41 260 GLU A O 1
ATOM 2049 N N . GLN A 1 261 ? 82.092 4.135 -5.076 1.00 46.78 261 GLN A N 1
ATOM 2050 C CA . GLN A 1 261 ? 82.533 3.631 -3.777 1.00 46.78 261 GLN A CA 1
ATOM 2051 C C . GLN A 1 261 ? 81.441 3.509 -2.709 1.00 46.78 261 GLN A C 1
ATOM 2053 O O . GLN A 1 261 ? 81.060 4.471 -2.062 1.00 46.78 261 GLN A O 1
ATOM 2058 N N . PHE A 1 262 ? 80.964 2.283 -2.484 1.00 36.53 262 PHE A N 1
ATOM 2059 C CA . PHE A 1 262 ? 81.401 1.493 -1.327 1.00 36.53 262 PHE A CA 1
ATOM 2060 C C . PHE A 1 262 ? 80.842 0.065 -1.422 1.00 36.53 262 PHE A C 1
ATOM 2062 O O . PHE A 1 262 ? 79.636 -0.165 -1.431 1.00 36.53 262 PHE A O 1
ATOM 2069 N N . SER A 1 263 ? 81.766 -0.888 -1.512 1.00 44.88 263 SER A N 1
ATOM 2070 C CA . SER A 1 263 ? 81.550 -2.322 -1.354 1.00 44.88 263 SER A CA 1
ATOM 2071 C C . SER A 1 263 ? 82.115 -2.719 0.003 1.00 44.88 263 SER A C 1
ATOM 2073 O O . SER A 1 263 ? 83.328 -2.669 0.162 1.00 44.88 263 SER A O 1
ATOM 2075 N N . THR A 1 264 ? 81.250 -3.131 0.926 1.00 40.34 264 THR A N 1
ATOM 2076 C CA . THR A 1 264 ? 81.477 -4.060 2.054 1.00 40.34 264 THR A CA 1
ATOM 2077 C C . THR A 1 264 ? 80.083 -4.278 2.669 1.00 40.34 264 THR A C 1
ATOM 2079 O O . THR A 1 264 ? 79.382 -3.323 2.964 1.00 40.34 264 THR A O 1
ATOM 2082 N N . GLY A 1 265 ? 79.508 -5.474 2.766 1.00 43.06 265 GLY A N 1
ATOM 2083 C CA . GLY A 1 265 ? 80.113 -6.715 3.224 1.00 43.06 265 GLY A CA 1
ATOM 2084 C C . GLY A 1 265 ? 79.909 -6.853 4.733 1.00 43.06 265 GLY A C 1
ATOM 2085 O O . GLY A 1 265 ? 80.886 -6.763 5.458 1.00 43.06 265 GLY A O 1
ATOM 2086 N N . ILE A 1 266 ? 78.665 -7.042 5.198 1.00 44.62 266 ILE A N 1
ATOM 2087 C CA . ILE A 1 266 ? 78.347 -7.567 6.539 1.00 44.62 266 ILE A CA 1
ATOM 2088 C C . ILE A 1 266 ? 77.104 -8.450 6.403 1.00 44.62 266 ILE A C 1
ATOM 2090 O O . ILE A 1 266 ? 76.009 -7.965 6.124 1.00 44.62 266 ILE A O 1
ATOM 2094 N N . GLY A 1 267 ? 77.297 -9.757 6.568 1.00 45.81 267 GLY A N 1
ATOM 2095 C CA . GLY A 1 267 ? 76.210 -10.677 6.859 1.00 45.81 267 GLY A CA 1
ATOM 2096 C C . GLY A 1 267 ? 75.755 -10.501 8.304 1.00 45.81 267 GLY A C 1
ATOM 2097 O O . GLY A 1 267 ? 76.576 -10.275 9.189 1.00 45.81 267 GLY A O 1
ATOM 2098 N N . MET A 1 268 ? 74.456 -10.640 8.540 1.00 41.94 268 MET A N 1
ATOM 2099 C CA . MET A 1 268 ? 73.957 -11.120 9.819 1.00 41.94 268 MET A CA 1
ATOM 2100 C C . MET A 1 268 ? 72.700 -11.948 9.595 1.00 41.94 268 MET A C 1
ATOM 2102 O O . MET A 1 268 ? 71.741 -11.537 8.944 1.00 41.94 268 MET A O 1
ATOM 2106 N N . GLU A 1 269 ? 72.801 -13.156 10.123 1.00 46.00 269 GLU A N 1
ATOM 2107 C CA . GLU A 1 269 ? 71.767 -14.147 10.316 1.00 46.00 269 GLU A CA 1
ATOM 2108 C C . GLU A 1 269 ? 70.646 -13.604 11.208 1.00 46.00 269 GLU A C 1
ATOM 2110 O O . GLU A 1 269 ? 70.891 -12.828 12.127 1.00 46.00 269 GLU A O 1
ATOM 2115 N N . GLY A 1 270 ? 69.432 -14.100 10.961 1.00 41.66 270 GLY A N 1
ATOM 2116 C CA . GLY A 1 270 ? 68.394 -14.269 11.972 1.00 41.66 270 GLY A CA 1
ATOM 2117 C C . GLY A 1 270 ? 67.756 -13.001 12.533 1.00 41.66 270 GLY A C 1
ATOM 2118 O O . GLY A 1 270 ? 68.314 -12.341 13.401 1.00 41.66 270 GLY A O 1
ATOM 2119 N N . SER A 1 271 ? 66.479 -12.785 12.212 1.00 49.19 271 SER A N 1
ATOM 2120 C CA . SER A 1 271 ? 65.492 -12.727 13.294 1.00 49.19 271 SER A CA 1
ATOM 2121 C C . SER A 1 271 ? 64.038 -12.722 12.826 1.00 49.19 271 SER A C 1
ATOM 2123 O O . SER A 1 271 ? 63.745 -12.376 11.680 1.00 49.19 271 SER A O 1
ATOM 2125 N N . PRO A 1 272 ? 63.143 -13.170 13.720 1.00 52.59 272 PRO A N 1
ATOM 2126 C CA . PRO A 1 272 ? 61.863 -13.770 13.415 1.00 52.59 272 PRO A CA 1
ATOM 2127 C C . PRO A 1 272 ? 60.730 -12.759 13.597 1.00 52.59 272 PRO A C 1
ATOM 2129 O O . PRO A 1 272 ? 60.647 -12.069 14.610 1.00 52.59 272 PRO A O 1
ATOM 2132 N N . TRP A 1 273 ? 59.804 -12.729 12.647 1.00 54.72 273 TRP A N 1
ATOM 2133 C CA . TRP A 1 273 ? 58.482 -12.149 12.868 1.00 54.72 273 TRP A CA 1
ATOM 2134 C C . TRP A 1 273 ? 57.487 -13.298 12.724 1.00 54.72 273 TRP A C 1
ATOM 2136 O O . TRP A 1 273 ? 57.171 -13.728 11.623 1.00 54.72 273 TRP A O 1
ATOM 2146 N N . ASN A 1 274 ? 57.310 -14.052 13.805 1.00 49.69 274 ASN A N 1
ATOM 2147 C CA . ASN A 1 274 ? 56.289 -13.799 14.821 1.00 49.69 274 ASN A CA 1
ATOM 2148 C C . ASN A 1 274 ? 54.915 -14.212 14.278 1.00 49.69 274 ASN A C 1
ATOM 2150 O O . ASN A 1 274 ? 54.132 -13.409 13.775 1.00 49.69 274 ASN A O 1
ATOM 2154 N N . ASP A 1 275 ? 54.708 -15.526 14.369 1.00 45.81 275 ASP A N 1
ATOM 2155 C CA . ASP A 1 275 ? 53.438 -16.194 14.632 1.00 45.81 275 ASP A CA 1
ATOM 2156 C C . ASP A 1 275 ? 52.645 -15.387 15.672 1.00 45.81 275 ASP A C 1
ATOM 2158 O O . ASP A 1 275 ? 52.868 -15.453 16.880 1.00 45.81 275 ASP A O 1
ATOM 2162 N N . GLY A 1 276 ? 51.741 -14.557 15.160 1.00 42.62 276 GLY A N 1
ATOM 2163 C CA . GLY A 1 276 ? 50.689 -13.920 15.929 1.00 42.62 276 GLY A CA 1
ATOM 2164 C C . GLY A 1 276 ? 49.505 -14.863 16.050 1.00 42.62 276 GLY A C 1
ATOM 2165 O O . GLY A 1 276 ? 48.462 -14.617 15.448 1.00 42.62 276 GLY A O 1
ATOM 2166 N N . SER A 1 277 ? 49.686 -15.931 16.823 1.00 46.34 277 SER A N 1
ATOM 2167 C CA . SER A 1 277 ? 48.644 -16.702 17.487 1.00 46.34 277 SER A CA 1
ATOM 2168 C C . SER A 1 277 ? 47.648 -15.742 18.154 1.00 46.34 277 SER A C 1
ATOM 2170 O O . SER A 1 277 ? 47.861 -15.247 19.265 1.00 46.34 277 SER A O 1
ATOM 2172 N N . ILE A 1 278 ? 46.560 -15.423 17.448 1.00 41.69 278 ILE A N 1
ATOM 2173 C CA . ILE A 1 278 ? 45.391 -14.767 18.032 1.00 41.69 278 ILE A CA 1
ATOM 2174 C C . ILE A 1 278 ? 44.751 -15.817 18.931 1.00 41.69 278 ILE A C 1
ATOM 2176 O O . ILE A 1 278 ? 44.012 -16.694 18.485 1.00 41.69 278 ILE A O 1
ATOM 2180 N N . LYS A 1 279 ? 45.120 -15.746 20.211 1.00 44.84 279 LYS A N 1
ATOM 2181 C CA . LYS A 1 279 ? 44.480 -16.473 21.300 1.00 44.84 279 LYS A CA 1
ATOM 2182 C C . LYS A 1 279 ? 42.973 -16.266 21.203 1.00 44.84 279 LYS A C 1
ATOM 2184 O O . LYS A 1 279 ? 42.503 -15.132 21.108 1.00 44.84 279 LYS A O 1
ATOM 2189 N N . GLY A 1 280 ? 42.255 -17.386 21.211 1.00 40.88 280 GLY A N 1
ATOM 2190 C CA . GLY A 1 280 ? 40.806 -17.427 21.219 1.00 40.88 280 GLY A CA 1
ATOM 2191 C C . GLY A 1 280 ? 40.242 -16.529 22.309 1.00 40.88 280 GLY A C 1
ATOM 2192 O O . GLY A 1 280 ? 40.672 -16.576 23.462 1.00 40.88 280 GLY A O 1
ATOM 2193 N N . ILE A 1 281 ? 39.277 -15.709 21.912 1.00 41.16 281 ILE A N 1
ATOM 2194 C CA . ILE A 1 281 ? 38.321 -15.123 22.837 1.00 41.16 281 ILE A CA 1
ATOM 2195 C C . ILE A 1 281 ? 37.555 -16.320 23.422 1.00 41.16 281 ILE A C 1
ATOM 2197 O O . ILE A 1 281 ? 36.980 -17.084 22.639 1.00 41.16 281 ILE A O 1
ATOM 2201 N N . PRO A 1 282 ? 37.594 -16.548 24.745 1.00 47.03 282 PRO A N 1
ATOM 2202 C CA . PRO A 1 282 ? 36.724 -17.521 25.378 1.00 47.03 282 PRO A CA 1
ATOM 2203 C C . PRO A 1 282 ? 35.299 -17.035 25.138 1.00 47.03 282 PRO A C 1
ATOM 2205 O O . PRO A 1 282 ? 34.935 -15.943 25.576 1.00 47.03 282 PRO A O 1
ATOM 2208 N N . TRP A 1 283 ? 34.516 -17.806 24.393 1.00 59.62 283 TRP A N 1
ATOM 2209 C CA . TRP A 1 283 ? 33.069 -17.697 24.476 1.00 59.62 283 TRP A CA 1
ATOM 2210 C C . TRP A 1 283 ? 32.736 -18.163 25.890 1.00 59.62 283 TRP A C 1
ATOM 2212 O O . TRP A 1 283 ? 32.802 -19.353 26.177 1.00 59.62 283 TRP A O 1
ATOM 2222 N N . GLY A 1 284 ? 32.585 -17.200 26.799 1.00 44.41 284 GLY A N 1
ATOM 2223 C CA . GLY A 1 284 ? 32.064 -17.457 28.128 1.00 44.41 284 GLY A CA 1
ATOM 2224 C C . GLY A 1 284 ? 30.644 -17.962 27.954 1.00 44.41 284 GLY A C 1
ATOM 2225 O O . GLY A 1 284 ? 29.785 -17.221 27.475 1.00 44.41 284 GLY A O 1
ATOM 2226 N N . ASP A 1 285 ? 30.442 -19.229 28.292 1.00 50.09 285 ASP A N 1
ATOM 2227 C CA . ASP A 1 285 ? 29.145 -19.864 28.503 1.00 50.09 285 ASP A CA 1
ATOM 2228 C C . ASP A 1 285 ? 28.506 -19.297 29.793 1.00 50.09 285 ASP A C 1
ATOM 2230 O O . ASP A 1 285 ? 28.221 -20.033 30.730 1.00 50.09 285 ASP A O 1
ATOM 2234 N N . ASP A 1 286 ? 28.330 -17.972 29.861 1.00 51.44 286 ASP A N 1
ATOM 2235 C CA . ASP A 1 286 ? 27.772 -17.239 31.009 1.00 51.44 286 ASP A CA 1
ATOM 2236 C C . ASP A 1 286 ? 26.393 -16.630 30.651 1.00 51.44 286 ASP A C 1
ATOM 2238 O O . ASP A 1 286 ? 26.127 -15.461 30.935 1.00 51.44 286 ASP A O 1
ATOM 2242 N N . GLU A 1 287 ? 25.513 -17.388 29.981 1.00 56.62 287 GLU A N 1
ATOM 2243 C CA . GLU A 1 287 ? 24.121 -16.964 29.704 1.00 56.62 287 GLU A CA 1
ATOM 2244 C C . GLU A 1 287 ? 23.066 -17.555 30.665 1.00 56.62 287 GLU A C 1
ATOM 2246 O O . GLU A 1 287 ? 21.877 -17.312 30.473 1.00 56.62 287 GLU A O 1
ATOM 2251 N N . ASP A 1 288 ? 23.459 -18.252 31.738 1.00 56.69 288 ASP A N 1
ATOM 2252 C CA . ASP A 1 288 ? 22.501 -18.995 32.581 1.00 56.69 288 ASP A CA 1
ATOM 2253 C C . ASP A 1 288 ? 22.089 -18.338 33.922 1.00 56.69 288 ASP A C 1
ATOM 2255 O O . ASP A 1 288 ? 21.274 -18.918 34.631 1.00 56.69 288 ASP A O 1
ATOM 2259 N N . ASP A 1 289 ? 22.528 -17.116 34.262 1.00 56.50 289 ASP A N 1
ATOM 2260 C CA . ASP A 1 289 ? 22.221 -16.489 35.575 1.00 56.50 289 ASP A CA 1
ATOM 2261 C C . ASP A 1 289 ? 21.533 -15.105 35.495 1.00 56.50 289 ASP A C 1
ATOM 2263 O O . ASP A 1 289 ? 21.745 -14.229 36.339 1.00 56.50 289 ASP A O 1
ATOM 2267 N N . LEU A 1 290 ? 20.673 -14.867 34.497 1.00 57.59 290 LEU A N 1
ATOM 2268 C CA . LEU A 1 290 ? 19.731 -13.742 34.574 1.00 57.59 290 LEU A CA 1
ATOM 2269 C C . LEU A 1 290 ? 18.484 -14.168 35.352 1.00 57.59 290 LEU A C 1
ATOM 2271 O O . LEU A 1 290 ? 17.548 -14.738 34.797 1.00 57.59 290 LEU A O 1
ATOM 2275 N N . ASP A 1 291 ? 18.514 -13.866 36.650 1.00 59.50 291 ASP A N 1
ATOM 2276 C CA . ASP A 1 291 ? 17.425 -14.040 37.608 1.00 59.50 291 ASP A CA 1
ATOM 2277 C C . ASP A 1 291 ? 16.087 -13.497 37.045 1.00 59.50 291 ASP A C 1
ATOM 2279 O O . ASP A 1 291 ? 15.944 -12.279 36.851 1.00 59.50 291 ASP A O 1
ATOM 2283 N N . PRO A 1 292 ? 15.101 -14.368 36.742 1.00 57.44 292 PRO A N 1
ATOM 2284 C CA . PRO A 1 292 ? 13.814 -13.963 36.179 1.00 57.44 292 PRO A CA 1
ATOM 2285 C C . PRO A 1 292 ? 13.003 -13.043 37.100 1.00 57.44 292 PRO A C 1
ATOM 2287 O O . PRO A 1 292 ? 12.065 -12.402 36.630 1.00 57.44 292 PRO A O 1
ATOM 2290 N N . GLU A 1 293 ? 13.348 -12.951 38.389 1.00 58.88 293 GLU A N 1
ATOM 2291 C CA . GLU A 1 293 ? 12.600 -12.158 39.372 1.00 58.88 293 GLU A CA 1
ATOM 2292 C C . GLU A 1 293 ? 12.973 -10.660 39.378 1.00 58.88 293 GLU A C 1
ATOM 2294 O O . GLU A 1 293 ? 12.298 -9.857 40.019 1.00 58.88 293 GLU A O 1
ATOM 2299 N N . SER A 1 294 ? 13.988 -10.227 38.616 1.00 53.72 294 SER A N 1
ATOM 2300 C CA . SER A 1 294 ? 14.445 -8.822 38.606 1.00 53.72 294 SER A CA 1
ATOM 2301 C C . SER A 1 294 ? 13.691 -7.892 37.632 1.00 53.72 294 SER A C 1
ATOM 2303 O O . SER A 1 294 ? 13.995 -6.697 37.584 1.00 53.72 294 SER A O 1
ATOM 2305 N N . TYR A 1 295 ? 12.733 -8.387 36.840 1.00 52.00 295 TYR A N 1
ATOM 2306 C CA . TYR A 1 295 ? 12.032 -7.575 35.824 1.00 52.00 295 TYR A CA 1
ATOM 2307 C C . TYR A 1 295 ? 10.621 -7.102 36.211 1.00 52.00 295 TYR A C 1
ATOM 2309 O O . TYR A 1 295 ? 10.008 -6.361 35.438 1.00 52.00 295 TYR A O 1
ATOM 2317 N N . ASP A 1 296 ? 10.135 -7.429 37.410 1.00 52.88 296 ASP A N 1
ATOM 2318 C CA . ASP A 1 296 ? 8.795 -7.023 37.864 1.00 52.88 296 ASP A CA 1
ATOM 2319 C C . ASP A 1 296 ? 8.737 -5.620 38.511 1.00 52.88 296 ASP A C 1
ATOM 2321 O O . ASP A 1 296 ? 7.658 -5.139 38.852 1.00 52.88 296 ASP A O 1
ATOM 2325 N N . GLU A 1 297 ? 9.860 -4.895 38.615 1.00 53.59 297 GLU A N 1
ATOM 2326 C CA . GLU A 1 297 ? 9.938 -3.621 39.360 1.00 53.59 297 GLU A CA 1
ATOM 2327 C C . GLU A 1 297 ? 10.030 -2.346 38.482 1.00 53.59 297 GLU A C 1
ATOM 2329 O O . GLU A 1 297 ? 10.457 -1.290 38.947 1.00 53.59 297 GLU A O 1
ATOM 2334 N N . ILE A 1 298 ? 9.622 -2.397 37.200 1.00 53.62 298 ILE A N 1
ATOM 2335 C CA . ILE A 1 298 ? 9.613 -1.212 36.297 1.00 53.62 298 ILE A CA 1
ATOM 2336 C C . ILE A 1 298 ? 8.259 -0.984 35.591 1.00 53.62 298 ILE A C 1
ATOM 2338 O O . ILE A 1 298 ? 8.201 -0.447 34.485 1.00 53.62 298 ILE A O 1
ATOM 2342 N N . LEU A 1 299 ? 7.129 -1.349 36.201 1.00 51.53 299 LEU A N 1
ATOM 2343 C CA . LEU A 1 299 ? 5.807 -1.071 35.617 1.00 51.53 299 LEU A CA 1
ATOM 2344 C C . LEU A 1 299 ? 4.882 -0.328 36.575 1.00 51.53 299 LEU A C 1
ATOM 2346 O O . LEU A 1 299 ? 3.856 -0.847 36.988 1.00 51.53 299 LEU A O 1
ATOM 2350 N N . ASP A 1 300 ? 5.215 0.934 36.842 1.00 46.62 300 ASP A N 1
ATOM 2351 C CA . ASP A 1 300 ? 4.234 1.901 37.350 1.00 46.62 300 ASP A CA 1
ATOM 2352 C C . ASP A 1 300 ? 4.450 3.305 36.755 1.00 46.62 300 ASP A C 1
ATOM 2354 O O . ASP A 1 300 ? 4.330 4.344 37.406 1.00 46.62 300 ASP A O 1
ATOM 2358 N N . VAL A 1 301 ? 4.773 3.358 35.455 1.00 43.28 301 VAL A N 1
ATOM 2359 C CA . VAL A 1 301 ? 4.604 4.598 34.688 1.00 43.28 301 VAL A CA 1
ATOM 2360 C C . VAL A 1 301 ? 3.100 4.799 34.525 1.00 43.28 301 VAL A C 1
ATOM 2362 O O . VAL A 1 301 ? 2.490 4.263 33.600 1.00 43.28 301 VAL A O 1
ATOM 2365 N N . GLN A 1 302 ? 2.503 5.550 35.454 1.00 39.97 302 GLN A N 1
ATOM 2366 C CA . GLN A 1 302 ? 1.147 6.078 35.344 1.00 39.97 302 GLN A CA 1
ATOM 2367 C C . GLN A 1 302 ? 1.066 6.956 34.093 1.00 39.97 302 GLN A C 1
ATOM 2369 O O . GLN A 1 302 ? 1.268 8.169 34.134 1.00 39.97 302 GLN A O 1
ATOM 2374 N N . VAL A 1 303 ? 0.797 6.335 32.947 1.00 47.59 303 VAL A N 1
ATOM 2375 C CA . VAL A 1 303 ? 0.335 7.063 31.773 1.00 47.59 303 VAL A CA 1
ATOM 2376 C C . VAL A 1 303 ? -1.024 7.633 32.184 1.00 47.59 303 VAL A C 1
ATOM 2378 O O . VAL A 1 303 ? -1.880 6.840 32.582 1.00 47.59 303 VAL A O 1
ATOM 2381 N N . PRO A 1 304 ? -1.231 8.963 32.170 1.00 47.81 304 PRO A N 1
ATOM 2382 C CA . PRO A 1 304 ? -2.503 9.556 32.547 1.00 47.81 304 PRO A CA 1
ATOM 2383 C C . PRO A 1 304 ? -3.560 9.059 31.566 1.00 47.81 304 PRO A C 1
ATOM 2385 O O . PRO A 1 304 ? -3.682 9.544 30.443 1.00 47.81 304 PRO A O 1
ATOM 2388 N N . TYR A 1 305 ? -4.289 8.028 31.978 1.00 50.38 305 TYR A N 1
ATOM 2389 C CA . TYR A 1 305 ? -5.474 7.564 31.291 1.00 50.38 305 TYR A CA 1
ATOM 2390 C C . TYR A 1 305 ? -6.440 8.744 31.254 1.00 50.38 305 TYR A C 1
ATOM 2392 O O . TYR A 1 305 ? -6.755 9.352 32.278 1.00 50.38 305 TYR A O 1
ATOM 2400 N N . ILE A 1 306 ? -6.848 9.108 30.043 1.00 52.16 306 ILE A N 1
ATOM 2401 C CA . ILE A 1 306 ? -7.778 10.193 29.759 1.00 52.16 306 ILE A CA 1
ATOM 2402 C C . ILE A 1 306 ? -9.140 9.765 30.327 1.00 52.16 306 ILE A C 1
ATOM 2404 O O . ILE A 1 306 ? -9.971 9.193 29.634 1.00 52.16 306 ILE A O 1
ATOM 2408 N N . THR A 1 307 ? -9.365 9.987 31.623 1.00 54.16 307 THR A N 1
ATOM 2409 C CA . THR A 1 307 ? -10.656 9.757 32.303 1.00 54.16 307 THR A CA 1
ATOM 2410 C C . THR A 1 307 ? -11.634 10.897 32.061 1.00 54.16 307 THR A C 1
ATOM 2412 O O . THR A 1 307 ? -12.724 10.929 32.632 1.00 54.16 307 THR A O 1
ATOM 2415 N N . THR A 1 308 ? -11.269 11.864 31.218 1.00 64.00 308 THR A N 1
ATOM 2416 C CA . THR A 1 308 ? -12.165 12.952 30.869 1.00 64.00 308 THR A CA 1
ATOM 2417 C C . THR A 1 308 ? -13.286 12.393 30.007 1.00 64.00 308 THR A C 1
ATOM 2419 O O . THR A 1 308 ? -13.050 11.954 28.883 1.00 64.00 308 THR A O 1
ATOM 2422 N N . ALA A 1 309 ? -14.506 12.424 30.544 1.00 86.69 309 ALA A N 1
ATOM 2423 C CA . ALA A 1 309 ? -15.723 12.127 29.806 1.00 86.69 309 ALA A CA 1
ATOM 2424 C C . ALA A 1 309 ? -15.713 12.867 28.459 1.00 86.69 309 ALA A C 1
ATOM 2426 O O . ALA A 1 309 ? -15.531 14.090 28.420 1.00 86.69 309 ALA A O 1
ATOM 2427 N N . TYR A 1 310 ? -15.883 12.121 27.365 1.00 95.12 310 TYR A N 1
ATOM 2428 C CA . TYR A 1 310 ? -15.906 12.688 26.022 1.00 95.12 310 TYR A CA 1
ATOM 2429 C C . TYR A 1 310 ? -17.017 13.733 25.912 1.00 95.12 310 TYR A C 1
ATOM 2431 O O . TYR A 1 310 ? -18.156 13.492 26.318 1.00 95.12 310 TYR A O 1
ATOM 2439 N N . LYS A 1 311 ? -16.704 14.890 25.328 1.00 96.38 311 LYS A N 1
ATOM 2440 C CA . LYS A 1 311 ? -17.680 15.967 25.120 1.00 96.38 311 LYS A CA 1
ATOM 2441 C C . LYS A 1 311 ? -18.188 15.955 23.681 1.00 96.38 311 LYS A C 1
ATOM 2443 O O . LYS A 1 311 ? -17.445 15.665 22.746 1.00 96.38 311 LYS A O 1
ATOM 2448 N N . LYS A 1 312 ? -19.458 16.302 23.488 1.00 96.88 312 LYS A N 1
ATOM 2449 C CA . LYS A 1 312 ? -20.024 16.495 22.150 1.00 96.88 312 LYS A CA 1
ATOM 2450 C C . LYS A 1 312 ? -19.362 17.706 21.492 1.00 96.88 312 LYS A C 1
ATOM 2452 O O . LYS A 1 312 ? -19.273 18.769 22.109 1.00 96.88 312 LYS A O 1
ATOM 2457 N N . ALA A 1 313 ? -18.899 17.555 20.256 1.00 96.69 313 ALA A N 1
ATOM 2458 C CA . ALA A 1 313 ? -18.335 18.661 19.495 1.00 96.69 313 ALA A CA 1
ATOM 2459 C C . ALA A 1 313 ? -19.410 19.741 19.246 1.00 96.69 313 ALA A C 1
ATOM 2461 O O . ALA A 1 313 ? -20.555 19.399 18.938 1.00 96.69 313 ALA A O 1
ATOM 2462 N N . PRO A 1 314 ? -19.065 21.039 19.319 1.00 95.81 314 PRO A N 1
ATOM 2463 C CA . PRO A 1 314 ? -20.026 22.128 19.110 1.00 95.81 314 PRO A CA 1
ATOM 2464 C C . PRO A 1 314 ? -20.584 22.164 17.680 1.00 95.81 314 PRO A C 1
ATOM 2466 O O . PRO A 1 314 ? -21.678 22.667 17.456 1.00 95.81 314 PRO A O 1
ATOM 2469 N N . THR A 1 315 ? -19.841 21.615 16.718 1.00 95.62 315 THR A N 1
ATOM 2470 C CA . THR A 1 315 ? -20.212 21.509 15.299 1.00 95.62 315 THR A CA 1
ATOM 2471 C C . THR A 1 315 ? -20.944 20.212 14.953 1.00 95.62 315 THR A C 1
ATOM 2473 O O . THR A 1 315 ? -21.191 19.950 13.777 1.00 95.62 315 THR A O 1
ATOM 2476 N N . SER A 1 316 ? -21.250 19.379 15.951 1.00 96.69 316 SER A N 1
ATOM 2477 C CA . SER A 1 316 ? -21.980 18.128 15.751 1.00 96.69 316 SER A CA 1
ATOM 2478 C C . SER A 1 316 ? -23.389 18.412 15.229 1.00 96.69 316 SER A C 1
ATOM 2480 O O . SER A 1 316 ? -24.052 19.347 15.687 1.00 96.69 316 SER A O 1
ATOM 2482 N N . GLN A 1 317 ? -23.857 17.608 14.272 1.00 96.44 317 GLN A N 1
ATOM 2483 C CA . GLN A 1 317 ? -25.224 17.725 13.767 1.00 96.44 317 GLN A CA 1
ATOM 2484 C C . GLN A 1 317 ? -26.255 17.559 14.904 1.00 96.44 317 GLN A C 1
ATOM 2486 O O . GLN A 1 317 ? -26.012 16.807 15.858 1.00 96.44 317 GLN A O 1
ATOM 2491 N N . PRO A 1 318 ? -27.416 18.240 14.831 1.00 96.50 318 PRO A N 1
ATOM 2492 C CA . PRO A 1 318 ? -28.463 18.087 15.832 1.00 96.50 318 PRO A CA 1
ATOM 2493 C C . PRO A 1 318 ? -28.938 16.628 15.889 1.00 96.50 318 PRO A C 1
ATOM 2495 O O . PRO A 1 318 ? -29.125 15.968 14.866 1.00 96.50 318 PRO A O 1
ATOM 2498 N N . LEU A 1 319 ? -29.114 16.131 17.109 1.00 96.00 319 LEU A N 1
ATOM 2499 C CA . LEU A 1 319 ? -29.525 14.766 17.428 1.00 96.00 319 LEU A CA 1
ATOM 2500 C C . LEU A 1 319 ? -30.828 14.816 18.217 1.00 96.00 319 LEU A C 1
ATOM 2502 O O . LEU A 1 319 ? -31.077 15.777 18.951 1.00 96.00 319 LEU A O 1
ATOM 2506 N N . VAL A 1 320 ? -31.647 13.775 18.083 1.00 97.81 320 VAL A N 1
ATOM 2507 C CA . VAL A 1 320 ? -32.780 13.583 18.989 1.00 97.81 320 VAL A CA 1
ATOM 2508 C C . VAL A 1 320 ? -32.220 13.255 20.376 1.00 97.81 320 VAL A C 1
ATOM 2510 O O . VAL A 1 320 ? -31.213 12.559 20.493 1.00 97.81 320 VAL A O 1
ATOM 2513 N N . LYS A 1 321 ? -32.859 13.758 21.439 1.00 97.44 321 LYS A N 1
ATOM 2514 C CA . LYS A 1 321 ? -32.368 13.602 22.818 1.00 97.44 321 LYS A CA 1
ATOM 2515 C C . LYS A 1 321 ? -32.125 12.132 23.205 1.00 97.44 321 LYS A C 1
ATOM 2517 O O . LYS A 1 321 ? -31.118 11.832 23.833 1.00 97.44 321 LYS A O 1
ATOM 2522 N N . GLU A 1 322 ? -33.008 11.231 22.781 1.00 97.69 322 GLU A N 1
ATOM 2523 C CA . GLU A 1 322 ? -32.898 9.786 23.035 1.00 97.69 322 GLU A CA 1
ATOM 2524 C C . GLU A 1 322 ? -31.674 9.158 22.342 1.00 97.69 322 GLU A C 1
ATOM 2526 O O . GLU A 1 322 ? -30.970 8.345 22.938 1.00 97.69 322 GLU A O 1
ATOM 2531 N N . GLU A 1 323 ? -31.366 9.575 21.107 1.00 97.75 323 GLU A N 1
ATOM 2532 C CA . GLU A 1 323 ? -30.169 9.118 20.384 1.00 97.75 323 GLU A CA 1
ATOM 2533 C C . GLU A 1 323 ? -28.891 9.612 21.068 1.00 97.75 323 GLU A C 1
ATOM 2535 O O . GLU A 1 323 ? -27.915 8.875 21.184 1.00 97.75 323 GLU A O 1
ATOM 2540 N N . GLU A 1 324 ? -28.893 10.859 21.543 1.00 96.88 324 GLU A N 1
ATOM 2541 C CA . GLU A 1 324 ? -27.757 11.443 22.253 1.00 96.88 324 GLU A CA 1
ATOM 2542 C C . GLU A 1 324 ? -27.466 10.713 23.572 1.00 96.88 324 GLU A C 1
ATOM 2544 O O . GLU A 1 324 ? -26.306 10.412 23.851 1.00 96.88 324 GLU A O 1
ATOM 2549 N N . GLU A 1 325 ? -28.497 10.361 24.343 1.00 96.88 325 GLU A N 1
ATOM 2550 C CA . GLU A 1 325 ? -28.351 9.563 25.568 1.00 96.88 325 GLU A CA 1
ATOM 2551 C C . GLU A 1 325 ? -27.770 8.166 25.274 1.00 96.88 325 GLU A C 1
ATOM 2553 O O . GLU A 1 325 ? -26.842 7.733 25.964 1.00 96.88 325 GLU A O 1
ATOM 2558 N N . TYR A 1 326 ? -28.232 7.499 24.207 1.00 97.31 326 TYR A N 1
ATOM 2559 C CA . TYR A 1 326 ? -27.682 6.208 23.771 1.00 97.31 326 TYR A CA 1
ATOM 2560 C C . TYR A 1 326 ? -26.204 6.309 23.366 1.00 97.31 326 TYR A C 1
ATOM 2562 O O . TYR A 1 326 ? -25.379 5.499 23.798 1.00 97.31 326 TYR A O 1
ATOM 2570 N N . ILE A 1 327 ? -25.838 7.327 22.578 1.00 97.56 327 ILE A N 1
ATOM 2571 C CA . ILE A 1 327 ? -24.450 7.555 22.148 1.00 97.56 327 ILE A CA 1
ATOM 2572 C C . ILE A 1 327 ? -23.544 7.786 23.363 1.00 97.56 327 ILE A C 1
ATOM 2574 O O . ILE A 1 327 ? -22.479 7.174 23.458 1.00 97.56 327 ILE A O 1
ATOM 2578 N N . ILE A 1 328 ? -23.972 8.615 24.320 1.00 96.56 328 ILE A N 1
ATOM 2579 C CA . ILE A 1 328 ? -23.219 8.873 25.556 1.00 96.56 328 ILE A CA 1
ATOM 2580 C C . ILE A 1 328 ? -23.014 7.572 26.345 1.00 96.56 328 ILE A C 1
ATOM 2582 O O . ILE A 1 328 ? -21.901 7.309 26.806 1.00 96.56 328 ILE A O 1
ATOM 2586 N N . GLN A 1 329 ? -24.047 6.730 26.452 1.00 97.19 329 GLN A N 1
ATOM 2587 C CA . GLN A 1 329 ? -23.952 5.436 27.128 1.00 97.19 329 GLN A CA 1
ATOM 2588 C C . GLN A 1 329 ? -22.954 4.494 26.435 1.00 97.19 329 GLN A C 1
ATOM 2590 O O . GLN A 1 329 ? -22.105 3.907 27.106 1.00 97.19 329 GLN A O 1
ATOM 2595 N N . ARG A 1 330 ? -22.995 4.373 25.100 1.00 97.94 330 ARG A N 1
ATOM 2596 C CA . ARG A 1 330 ? -22.047 3.527 24.348 1.00 97.94 330 ARG A CA 1
ATOM 2597 C C . ARG A 1 330 ? -20.610 4.032 24.463 1.00 97.94 330 ARG A C 1
ATOM 2599 O O . ARG A 1 330 ? -19.697 3.224 24.619 1.00 97.94 330 ARG A O 1
ATOM 2606 N N . ILE A 1 331 ? -20.398 5.349 24.446 1.00 97.31 331 ILE A N 1
ATOM 2607 C CA . ILE A 1 331 ? -19.069 5.940 24.656 1.00 97.31 331 ILE A CA 1
ATOM 2608 C C . ILE A 1 331 ? -18.554 5.643 26.072 1.00 97.31 331 ILE A C 1
ATOM 2610 O O . ILE A 1 331 ? -17.375 5.335 26.224 1.00 97.31 331 ILE A O 1
ATOM 2614 N N . ALA A 1 332 ? -19.410 5.663 27.097 1.00 95.50 332 ALA A N 1
ATOM 2615 C CA . ALA A 1 332 ? -19.016 5.265 28.449 1.00 95.50 332 ALA A CA 1
ATOM 2616 C C . ALA A 1 332 ? -18.572 3.791 28.506 1.00 95.50 332 ALA A C 1
ATOM 2618 O O . ALA A 1 332 ? -17.480 3.506 28.995 1.00 95.50 332 ALA A O 1
ATOM 2619 N N . THR A 1 333 ? -19.337 2.872 27.901 1.00 96.19 333 THR A N 1
ATOM 2620 C CA . THR A 1 333 ? -18.945 1.452 27.788 1.00 96.19 333 THR A CA 1
ATOM 2621 C C . THR A 1 333 ? -17.623 1.276 27.035 1.00 96.19 333 THR A C 1
ATOM 2623 O O . THR A 1 333 ? -16.816 0.421 27.390 1.00 96.19 333 THR A O 1
ATOM 2626 N N . ARG A 1 334 ? -17.357 2.101 26.013 1.00 96.50 334 ARG A N 1
ATOM 2627 C CA . ARG A 1 334 ? -16.074 2.093 25.291 1.00 96.50 334 ARG A CA 1
ATOM 2628 C C . ARG A 1 334 ? -14.911 2.468 26.207 1.00 96.50 334 ARG A C 1
ATOM 2630 O O . ARG A 1 334 ? -13.849 1.867 26.100 1.00 96.50 334 ARG A O 1
ATOM 2637 N N . VAL A 1 335 ? -15.092 3.460 27.078 1.00 95.06 335 VAL A N 1
ATOM 2638 C CA . VAL A 1 335 ? -14.053 3.887 28.028 1.00 95.06 335 VAL A CA 1
ATOM 2639 C C . VAL A 1 335 ? -13.758 2.788 29.049 1.00 95.06 335 VAL A C 1
ATOM 2641 O O . VAL A 1 335 ? -12.589 2.530 29.320 1.00 95.06 335 VAL A O 1
ATOM 2644 N N . GLU A 1 336 ? -14.788 2.108 29.558 1.00 94.81 336 GLU A N 1
ATOM 2645 C CA . GLU A 1 336 ? -14.631 0.949 30.450 1.00 94.81 336 GLU A CA 1
ATOM 2646 C C . GLU A 1 336 ? -13.870 -0.192 29.754 1.00 94.81 336 GLU A C 1
ATOM 2648 O O . GLU A 1 336 ? -12.843 -0.645 30.254 1.00 94.81 336 GLU A O 1
ATOM 2653 N N . ALA A 1 337 ? -14.277 -0.569 28.538 1.00 95.69 337 ALA A N 1
ATOM 2654 C CA . ALA A 1 337 ? -13.581 -1.581 27.742 1.00 95.69 337 ALA A CA 1
ATOM 2655 C C . ALA A 1 337 ? -12.116 -1.215 27.442 1.00 95.69 337 ALA A C 1
ATOM 2657 O O . ALA A 1 337 ? -11.225 -2.064 27.482 1.00 95.69 337 ALA A O 1
ATOM 2658 N N . ALA A 1 338 ? -11.845 0.063 27.160 1.00 94.25 338 ALA A N 1
ATOM 2659 C CA . ALA A 1 338 ? -10.488 0.549 26.942 1.00 94.25 338 ALA A CA 1
ATOM 2660 C C . ALA A 1 338 ? -9.631 0.454 28.216 1.00 94.25 338 ALA A C 1
ATOM 2662 O O . ALA A 1 338 ? -8.444 0.131 28.119 1.00 94.25 338 ALA A O 1
ATOM 2663 N N . ALA A 1 339 ? -10.217 0.689 29.396 1.00 91.50 339 ALA A N 1
ATOM 2664 C CA . ALA A 1 339 ? -9.541 0.510 30.681 1.00 91.50 339 ALA A CA 1
ATOM 2665 C C . ALA A 1 339 ? -9.176 -0.965 30.929 1.00 91.50 339 ALA A C 1
ATOM 2667 O O . ALA A 1 339 ? -8.056 -1.256 31.353 1.00 91.50 339 ALA A O 1
ATOM 2668 N N . ASP A 1 340 ? -10.064 -1.885 30.546 1.00 94.62 340 ASP A N 1
ATOM 2669 C CA . ASP A 1 340 ? -9.854 -3.336 30.639 1.00 94.62 340 ASP A CA 1
ATOM 2670 C C . ASP A 1 340 ? -8.955 -3.906 29.522 1.00 94.62 340 ASP A C 1
ATOM 2672 O O . ASP A 1 340 ? -8.677 -5.105 29.484 1.00 94.62 340 ASP A O 1
ATOM 2676 N N . ARG A 1 341 ? -8.449 -3.051 28.618 1.00 93.69 341 ARG A N 1
ATOM 2677 C CA . ARG A 1 341 ? -7.668 -3.427 27.422 1.00 93.69 341 ARG A CA 1
ATOM 2678 C C . ARG A 1 341 ? -8.425 -4.355 26.461 1.00 93.69 341 ARG A C 1
ATOM 2680 O O . ARG A 1 341 ? -7.800 -5.057 25.661 1.00 93.69 341 ARG A O 1
ATOM 2687 N N . ASP A 1 342 ? -9.752 -4.327 26.487 1.00 96.06 342 ASP A N 1
ATOM 2688 C CA . ASP A 1 342 ? -10.607 -5.056 25.555 1.00 96.06 342 ASP A CA 1
ATOM 2689 C C . ASP A 1 342 ? -10.815 -4.243 24.266 1.00 96.06 342 ASP A C 1
ATOM 2691 O O . ASP A 1 342 ? -11.824 -3.578 24.026 1.00 96.06 342 ASP A O 1
ATOM 2695 N N . TYR A 1 343 ? -9.799 -4.260 23.406 1.00 92.94 343 TYR A N 1
ATOM 2696 C CA . TYR A 1 343 ? -9.810 -3.482 22.166 1.00 92.94 343 TYR A CA 1
ATOM 2697 C C . TYR A 1 343 ? -10.815 -3.989 21.123 1.00 92.94 343 TYR A C 1
ATOM 2699 O O . TYR A 1 343 ? -11.155 -3.243 20.198 1.00 92.94 343 TYR A O 1
ATOM 2707 N N . ASP A 1 344 ? -11.275 -5.238 21.232 1.00 94.25 344 ASP A N 1
ATOM 2708 C CA . ASP A 1 344 ? -12.270 -5.783 20.313 1.00 94.25 344 ASP A CA 1
ATOM 2709 C C . ASP A 1 344 ? -13.651 -5.186 20.603 1.00 94.25 344 ASP A C 1
ATOM 2711 O O . ASP A 1 344 ? -14.326 -4.755 19.663 1.00 94.25 344 ASP A O 1
ATOM 2715 N N . THR A 1 345 ? -14.041 -5.048 21.876 1.00 95.50 345 THR A N 1
ATOM 2716 C CA . THR A 1 345 ? -15.292 -4.354 22.228 1.00 95.50 345 THR A CA 1
ATOM 2717 C C . THR A 1 345 ? -15.217 -2.858 21.944 1.00 95.50 345 THR A C 1
ATOM 2719 O O . THR A 1 345 ? -16.169 -2.314 21.381 1.00 95.50 345 THR A O 1
ATOM 2722 N N . VAL A 1 346 ? -14.076 -2.202 22.196 1.00 97.12 346 VAL A N 1
ATOM 2723 C CA . VAL A 1 346 ? -13.839 -0.803 21.779 1.00 97.12 346 VAL A CA 1
ATOM 2724 C C . VAL A 1 346 ? -14.086 -0.630 20.277 1.00 97.12 346 VAL A C 1
ATOM 2726 O O . VAL A 1 346 ? -14.837 0.256 19.865 1.00 97.12 346 VAL A O 1
ATOM 2729 N N . SER A 1 347 ? -13.500 -1.503 19.450 1.00 95.69 347 SER A N 1
ATOM 2730 C CA . SER A 1 347 ? -13.645 -1.434 17.993 1.00 95.69 347 SER A CA 1
ATOM 2731 C C . SER A 1 347 ? -15.063 -1.766 17.521 1.00 95.69 347 SER A C 1
ATOM 2733 O O . SER A 1 347 ? -15.508 -1.210 16.516 1.00 95.69 347 SER A O 1
ATOM 2735 N N . ALA A 1 348 ? -15.768 -2.672 18.204 1.00 96.50 348 ALA A N 1
ATOM 2736 C CA . ALA A 1 348 ? -17.156 -2.998 17.893 1.00 96.50 348 ALA A CA 1
ATOM 2737 C C . ALA A 1 348 ? -18.085 -1.806 18.171 1.00 96.50 348 ALA A C 1
ATOM 2739 O O . ALA A 1 348 ? -18.929 -1.488 17.336 1.00 96.50 348 ALA A O 1
ATOM 2740 N N . ILE A 1 349 ? -17.878 -1.109 19.295 1.00 97.69 349 ILE A N 1
ATOM 2741 C CA . ILE A 1 349 ? -18.627 0.104 19.650 1.00 97.69 349 ILE A CA 1
ATOM 2742 C C . ILE A 1 349 ? -18.367 1.222 18.632 1.00 97.69 349 ILE A C 1
ATOM 2744 O O . ILE A 1 349 ? -19.310 1.863 18.175 1.00 97.69 349 ILE A O 1
ATOM 2748 N N . GLU A 1 350 ? -17.107 1.437 18.236 1.00 97.44 350 GLU A N 1
ATOM 2749 C CA . GLU A 1 350 ? -16.756 2.427 17.205 1.00 97.44 350 GLU A CA 1
ATOM 2750 C C . GLU A 1 350 ? -17.462 2.150 15.875 1.00 97.44 350 GLU A C 1
ATOM 2752 O O . GLU A 1 350 ? -18.028 3.065 15.278 1.00 97.44 350 GLU A O 1
ATOM 2757 N N . MET A 1 351 ? -17.467 0.894 15.417 1.00 95.19 351 MET A N 1
ATOM 2758 C CA . MET A 1 351 ? -18.148 0.532 14.172 1.00 95.19 351 MET A CA 1
ATOM 2759 C C . MET A 1 351 ? -19.666 0.683 14.273 1.00 95.19 351 MET A C 1
ATOM 2761 O O . MET A 1 351 ? -20.283 1.166 13.328 1.00 95.19 351 MET A O 1
ATOM 2765 N N . GLU A 1 352 ? -20.273 0.303 15.396 1.00 97.75 352 GLU A N 1
ATOM 2766 C CA . GLU A 1 352 ? -21.713 0.460 15.608 1.00 97.75 352 GLU A CA 1
ATOM 2767 C C . GLU A 1 352 ? -22.137 1.933 15.544 1.00 97.75 352 GLU A C 1
ATOM 2769 O O . GLU A 1 352 ? -23.087 2.268 14.830 1.00 97.75 352 GLU A O 1
ATOM 2774 N N . LEU A 1 353 ? -21.414 2.807 16.253 1.00 97.94 353 LEU A N 1
ATOM 2775 C CA . LEU A 1 353 ? -21.677 4.246 16.299 1.00 97.94 353 LEU A CA 1
ATOM 2776 C C . LEU A 1 353 ? -21.459 4.915 14.937 1.00 97.94 353 LEU A C 1
ATOM 2778 O O . LEU A 1 353 ? -22.258 5.763 14.536 1.00 97.94 353 LEU A O 1
ATOM 2782 N N . LEU A 1 354 ? -20.426 4.496 14.203 1.00 96.75 354 LEU A N 1
ATOM 2783 C CA . LEU A 1 354 ? -20.151 5.003 12.862 1.00 96.75 354 LEU A CA 1
ATOM 2784 C C . LEU A 1 354 ? -21.228 4.568 11.859 1.00 96.75 354 LEU A C 1
ATOM 2786 O O . LEU A 1 354 ? -21.760 5.396 11.131 1.00 96.75 354 LEU A O 1
ATOM 2790 N N . VAL A 1 355 ? -21.576 3.279 11.821 1.00 95.38 355 VAL A N 1
ATOM 2791 C CA . VAL A 1 355 ? -22.503 2.734 10.814 1.00 95.38 355 VAL A CA 1
ATOM 2792 C C . VAL A 1 355 ? -23.947 3.155 11.079 1.00 95.38 355 VAL A C 1
ATOM 2794 O O . VAL A 1 355 ? -24.672 3.461 10.136 1.00 95.38 355 VAL A O 1
ATOM 2797 N N . SER A 1 356 ? -24.374 3.163 12.342 1.00 97.44 356 SER A N 1
ATOM 2798 C CA . SER A 1 356 ? -25.787 3.378 12.684 1.00 97.44 356 SER A CA 1
ATOM 2799 C C . SER A 1 356 ? -26.131 4.855 12.864 1.00 97.44 356 SER A C 1
ATOM 2801 O O . SER A 1 356 ? -27.241 5.265 12.535 1.00 97.44 356 SER A O 1
ATOM 2803 N N . TYR A 1 357 ? -25.190 5.656 13.376 1.00 97.38 357 TYR A N 1
ATOM 2804 C CA . TYR A 1 357 ? -25.447 7.043 13.777 1.00 97.38 357 TYR A CA 1
ATOM 2805 C C . TYR A 1 357 ? -24.535 8.071 13.097 1.00 97.38 357 TYR A C 1
ATOM 2807 O O . TYR A 1 357 ? -24.711 9.263 13.352 1.00 97.38 357 TYR A O 1
ATOM 2815 N N . ASP A 1 358 ? -23.593 7.639 12.247 1.00 97.56 358 ASP A N 1
ATOM 2816 C CA . ASP A 1 358 ? -22.580 8.501 11.616 1.00 97.56 358 ASP A CA 1
ATOM 2817 C C . ASP A 1 358 ? -21.762 9.295 12.655 1.00 97.56 358 ASP A C 1
ATOM 2819 O O . ASP A 1 358 ? -21.456 10.480 12.500 1.00 97.56 358 ASP A O 1
ATOM 2823 N N . VAL A 1 359 ? -21.463 8.655 13.792 1.00 97.94 359 VAL A N 1
ATOM 2824 C CA . VAL A 1 359 ? -20.726 9.270 14.902 1.00 97.94 359 VAL A CA 1
ATOM 2825 C C . VAL A 1 359 ? -19.248 8.926 14.799 1.00 97.94 359 VAL A C 1
ATOM 2827 O O . VAL A 1 359 ? -18.850 7.764 14.822 1.00 97.94 359 VAL A O 1
ATOM 2830 N N . HIS A 1 360 ? -18.422 9.965 14.765 1.00 97.62 360 HIS A N 1
ATOM 2831 C CA . HIS A 1 360 ? -16.973 9.869 14.839 1.00 97.62 360 HIS A CA 1
ATOM 2832 C C . HIS A 1 360 ? -16.493 10.231 16.247 1.00 97.62 360 HIS A C 1
ATOM 2834 O O . HIS A 1 360 ? -16.952 11.212 16.838 1.00 97.62 360 HIS A O 1
ATOM 2840 N N . ILE A 1 361 ? -15.524 9.475 16.761 1.00 97.12 361 ILE A N 1
ATOM 2841 C CA . ILE A 1 361 ? -14.872 9.714 18.054 1.00 97.12 361 ILE A CA 1
ATOM 2842 C C . ILE A 1 361 ? -13.425 10.139 17.787 1.00 97.12 361 ILE A C 1
ATOM 2844 O O . ILE A 1 361 ? -12.741 9.528 16.968 1.00 97.12 361 ILE A O 1
ATOM 2848 N N . ASN A 1 362 ? -12.967 11.196 18.455 1.00 95.50 362 ASN A N 1
ATOM 2849 C CA . ASN A 1 362 ? -11.589 11.668 18.407 1.00 95.50 362 ASN A CA 1
ATOM 2850 C C . ASN A 1 362 ? -10.980 11.591 19.813 1.00 95.50 362 ASN A C 1
ATOM 2852 O O . ASN A 1 362 ? -11.259 12.433 20.670 1.00 95.50 362 ASN A O 1
ATOM 2856 N N . ASP A 1 363 ? -10.152 10.568 20.026 1.00 94.00 363 ASP A N 1
ATOM 2857 C CA . ASP A 1 363 ? -9.509 10.279 21.313 1.00 94.00 363 ASP A CA 1
ATOM 2858 C C . ASP A 1 363 ? -8.500 11.356 21.729 1.00 94.00 363 ASP A C 1
ATOM 2860 O O . ASP A 1 363 ? -8.350 11.627 22.917 1.00 94.00 363 ASP A O 1
ATOM 2864 N N . GLU A 1 364 ? -7.843 12.012 20.768 1.00 90.88 364 GLU A N 1
ATOM 2865 C CA . GLU A 1 364 ? -6.853 13.062 21.046 1.00 90.88 364 GLU A CA 1
ATOM 2866 C C . GLU A 1 364 ? -7.513 14.325 21.605 1.00 90.88 364 GLU A C 1
ATOM 2868 O O . GLU A 1 364 ? -6.961 14.993 22.478 1.00 90.88 364 GLU A O 1
ATOM 2873 N N . LEU A 1 365 ? -8.712 14.646 21.113 1.00 92.00 365 LEU A N 1
ATOM 2874 C CA . LEU A 1 365 ? -9.475 15.813 21.555 1.00 92.00 365 LEU A CA 1
ATOM 2875 C C . LEU A 1 365 ? -10.417 15.501 22.725 1.00 92.00 365 LEU A C 1
ATOM 2877 O O . LEU A 1 365 ? -10.946 16.427 23.341 1.00 92.00 365 LEU A O 1
ATOM 2881 N N . GLY A 1 366 ? -10.680 14.221 23.005 1.00 94.56 366 GLY A N 1
ATOM 2882 C CA . GLY A 1 366 ? -11.742 13.814 23.926 1.00 94.56 366 GLY A CA 1
ATOM 2883 C C . GLY A 1 366 ? -13.122 14.284 23.452 1.00 94.56 366 GLY A C 1
ATOM 2884 O O . GLY A 1 366 ? -13.964 14.674 24.265 1.00 94.56 366 GLY A O 1
ATOM 2885 N N . LEU A 1 367 ? -13.345 14.304 22.132 1.00 96.31 367 LEU A N 1
ATOM 2886 C CA . LEU A 1 367 ? -14.581 14.785 21.512 1.00 96.31 367 LEU A CA 1
ATOM 2887 C C . LEU A 1 367 ? -15.251 13.706 20.663 1.00 96.31 367 LEU A C 1
ATOM 2889 O O . LEU A 1 367 ? -14.585 12.861 20.071 1.00 96.31 367 LEU A O 1
ATOM 2893 N N . TRP A 1 36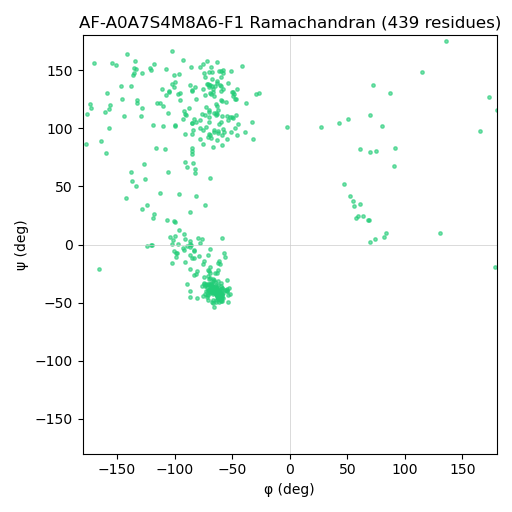8 ? -16.574 13.780 20.541 1.00 97.38 368 TRP A N 1
ATOM 2894 C CA . TRP A 1 368 ? -17.348 12.997 19.574 1.00 97.38 368 TRP A CA 1
ATOM 2895 C C . TRP A 1 368 ? -18.263 13.906 18.746 1.00 97.38 368 TRP A C 1
ATOM 2897 O O . TRP A 1 368 ? -18.729 14.938 19.232 1.00 97.38 368 TRP A O 1
ATOM 2907 N N . SER A 1 369 ? -18.503 13.556 17.482 1.00 97.50 369 SER A N 1
ATOM 2908 C CA . SER A 1 369 ? -19.302 14.369 16.558 1.00 97.50 369 SER A CA 1
ATOM 2909 C C . SER A 1 369 ? -20.087 13.515 15.567 1.00 97.50 369 SER A C 1
ATOM 2911 O O . SER A 1 369 ? -19.536 12.581 14.987 1.00 97.50 369 SER A O 1
ATOM 2913 N N . LYS A 1 370 ? -21.356 13.865 15.335 1.00 97.56 370 LYS A N 1
ATOM 2914 C CA . LYS A 1 370 ? -22.178 13.302 14.257 1.00 97.56 370 LYS A CA 1
ATOM 2915 C C . LYS A 1 370 ? -21.852 14.011 12.942 1.00 97.56 370 LYS A C 1
ATOM 2917 O O . LYS A 1 370 ? -21.914 15.241 12.883 1.00 97.56 370 LYS A O 1
ATOM 2922 N N . GLY A 1 371 ? -21.496 13.247 11.911 1.00 96.12 371 GLY A N 1
ATOM 2923 C CA . GLY A 1 371 ? -21.048 13.748 10.607 1.00 96.12 371 GLY A CA 1
ATOM 2924 C C . GLY A 1 371 ? -19.560 14.109 10.529 1.00 96.12 371 GLY A C 1
ATOM 2925 O O . GLY A 1 371 ? -19.134 14.749 9.571 1.00 96.12 371 GLY A O 1
ATOM 2926 N N . GLY A 1 372 ? -18.761 13.765 11.548 1.00 94.25 372 GLY A N 1
ATOM 2927 C CA . GLY A 1 372 ? -17.294 13.858 11.491 1.00 94.25 372 GLY A CA 1
ATOM 2928 C C . GLY A 1 372 ? -16.685 15.265 11.566 1.00 94.25 372 GLY A C 1
ATOM 2929 O O . GLY A 1 372 ? -15.468 15.403 11.465 1.00 94.25 372 GLY A O 1
ATOM 2930 N N . ASN A 1 373 ? -17.482 16.317 11.775 1.00 93.50 373 ASN A N 1
ATOM 2931 C CA . ASN A 1 373 ? -16.969 17.682 11.915 1.00 93.50 373 ASN A CA 1
ATOM 2932 C C . ASN A 1 373 ? -16.685 18.019 13.387 1.00 93.50 373 ASN A C 1
ATOM 2934 O O . ASN A 1 373 ? -17.619 18.159 14.179 1.00 93.50 373 ASN A O 1
ATOM 2938 N N . PHE A 1 374 ? -15.414 18.192 13.757 1.00 94.31 374 PHE A N 1
ATOM 2939 C CA . PHE A 1 374 ? -14.992 18.514 15.130 1.00 94.31 374 PHE A CA 1
ATOM 2940 C C . PHE A 1 374 ? -14.738 20.010 15.376 1.00 94.31 374 PHE A C 1
ATOM 2942 O O . PHE A 1 374 ? -14.341 20.379 16.479 1.00 94.31 374 PHE A O 1
ATOM 2949 N N . GLY A 1 375 ? -14.926 20.876 14.372 1.00 86.25 375 GLY A N 1
ATOM 2950 C CA . GLY A 1 375 ? -14.738 22.325 14.522 1.00 86.25 375 GLY A CA 1
ATOM 2951 C C . GLY A 1 375 ? -13.282 22.761 14.709 1.00 86.25 375 GLY A C 1
ATOM 2952 O O . GLY A 1 375 ? -13.012 23.952 14.842 1.00 86.25 375 GLY A O 1
ATOM 2953 N N . VAL A 1 376 ? -12.333 21.822 14.671 1.00 77.88 376 VAL A N 1
ATOM 2954 C CA . VAL A 1 376 ? -10.913 22.131 14.513 1.00 77.88 376 VAL A CA 1
ATOM 2955 C C . VAL A 1 376 ? -10.733 22.489 13.050 1.00 77.88 376 VAL A C 1
ATOM 2957 O O . VAL A 1 376 ? -10.527 21.626 12.197 1.00 77.88 376 VAL A O 1
ATOM 2960 N N . GLY A 1 377 ? -10.963 23.767 12.756 1.00 53.88 377 GLY A N 1
ATOM 2961 C CA . GLY A 1 377 ? -10.822 24.317 11.425 1.00 53.88 377 GLY A CA 1
ATOM 2962 C C . GLY A 1 377 ? -9.497 23.863 10.833 1.00 53.88 377 GLY A C 1
ATOM 2963 O O . GLY A 1 377 ? -8.432 24.096 11.402 1.00 53.88 377 GLY A O 1
ATOM 2964 N N . ARG A 1 378 ? -9.578 23.251 9.652 1.00 51.91 378 ARG A N 1
ATOM 2965 C CA . ARG A 1 378 ? -8.597 23.510 8.603 1.00 51.91 378 ARG A CA 1
ATOM 2966 C C . ARG A 1 378 ? -8.452 25.032 8.598 1.00 51.91 378 ARG A C 1
ATOM 2968 O O . ARG A 1 378 ? -9.431 25.705 8.279 1.00 51.91 378 ARG A O 1
ATOM 2975 N N . SER A 1 379 ? -7.361 25.549 9.164 1.00 51.12 379 SER A N 1
ATOM 2976 C CA . SER A 1 379 ? -7.212 26.977 9.434 1.00 51.12 379 SER A CA 1
ATOM 2977 C C . SER A 1 379 ? -7.581 27.739 8.167 1.00 51.12 379 SER A C 1
ATOM 2979 O O . SER A 1 379 ? -7.137 27.391 7.073 1.00 51.12 379 SER A O 1
ATOM 2981 N N . GLU A 1 380 ? -8.436 28.750 8.301 1.00 52.72 380 GLU A N 1
ATOM 2982 C CA . GLU A 1 380 ? -8.921 29.560 7.176 1.00 52.72 380 GLU A CA 1
ATOM 2983 C C . GLU A 1 380 ? -7.772 30.206 6.371 1.00 52.72 380 GLU A C 1
ATOM 2985 O O . GLU A 1 380 ? -7.982 30.672 5.255 1.00 52.72 380 GLU A O 1
ATOM 2990 N N . GLU A 1 381 ? -6.539 30.150 6.881 1.00 52.78 381 GLU A N 1
ATOM 2991 C CA . GLU A 1 381 ? -5.307 30.526 6.191 1.00 52.78 381 GLU A CA 1
ATOM 2992 C C . GLU A 1 381 ? -4.993 29.665 4.949 1.00 52.78 381 GLU A C 1
ATOM 2994 O O . GLU A 1 381 ? -4.369 30.171 4.020 1.00 52.78 381 GLU A O 1
ATOM 2999 N N . GLU A 1 382 ? -5.478 28.419 4.849 1.00 50.38 382 GLU A N 1
ATOM 3000 C CA . GLU A 1 382 ? -5.323 27.606 3.625 1.00 50.38 382 GLU A CA 1
ATOM 3001 C C . GLU A 1 382 ? -6.420 27.876 2.572 1.00 50.38 382 GLU A C 1
ATOM 3003 O O . GLU A 1 382 ? -6.272 27.507 1.408 1.00 50.38 382 GLU A O 1
ATOM 3008 N N . ASN A 1 383 ? -7.490 28.600 2.934 1.00 50.56 383 ASN A N 1
ATOM 3009 C CA . ASN A 1 383 ? -8.520 29.067 1.994 1.00 50.56 383 ASN A CA 1
ATOM 3010 C C . ASN A 1 383 ? -8.166 30.411 1.323 1.00 50.56 383 ASN A C 1
ATOM 3012 O O . ASN A 1 383 ? -8.928 30.908 0.494 1.00 50.56 383 ASN A O 1
ATOM 3016 N N . GLY A 1 384 ? -7.000 30.992 1.631 1.00 45.78 384 GLY A N 1
ATOM 3017 C CA . GLY A 1 384 ? -6.503 32.222 1.006 1.00 45.78 384 GLY A CA 1
ATOM 3018 C C . GLY A 1 384 ? -5.796 32.036 -0.342 1.00 45.78 384 GLY A C 1
ATOM 3019 O O . GLY A 1 384 ? -5.433 33.029 -0.969 1.00 45.78 384 GLY A O 1
ATOM 3020 N N . MET A 1 385 ? -5.583 30.801 -0.815 1.00 49.59 385 MET A N 1
ATOM 3021 C CA . MET A 1 385 ? -4.779 30.549 -2.019 1.00 49.59 385 MET A CA 1
ATOM 3022 C C . MET A 1 385 ? -5.395 29.501 -2.955 1.00 49.59 385 MET A C 1
ATOM 3024 O O . MET A 1 385 ? -4.753 28.523 -3.301 1.00 49.59 385 MET A O 1
ATOM 3028 N N . MET A 1 386 ? -6.649 29.709 -3.362 1.00 53.91 386 MET A N 1
ATOM 3029 C CA . MET A 1 386 ? -7.191 29.398 -4.699 1.00 53.91 386 MET A CA 1
ATOM 3030 C C . MET A 1 386 ? -8.718 29.447 -4.635 1.00 53.91 386 MET A C 1
ATOM 3032 O O . MET A 1 386 ? -9.365 28.485 -4.244 1.00 53.91 386 MET A O 1
ATOM 3036 N N . THR A 1 387 ? -9.303 30.571 -5.035 1.00 43.03 387 THR A N 1
ATOM 3037 C CA . THR A 1 387 ? -10.423 30.615 -5.987 1.00 43.03 387 THR A CA 1
ATOM 3038 C C . THR A 1 387 ? -10.749 32.082 -6.245 1.00 43.03 387 THR A C 1
ATOM 3040 O O . THR A 1 387 ? -11.650 32.673 -5.654 1.00 43.03 387 THR A O 1
ATOM 3043 N N . GLU A 1 388 ? -10.049 32.678 -7.212 1.00 42.25 388 GLU A N 1
ATOM 3044 C CA . GLU A 1 388 ? -10.784 33.580 -8.091 1.00 42.25 388 GLU A CA 1
ATOM 3045 C C . GLU A 1 388 ? -11.949 32.764 -8.643 1.00 42.25 388 GLU A C 1
ATOM 3047 O O . GLU A 1 388 ? -11.765 31.767 -9.341 1.00 42.25 388 GLU A O 1
ATOM 3052 N N . ARG A 1 389 ? -13.148 33.134 -8.203 1.00 45.81 389 ARG A N 1
ATOM 3053 C CA . ARG A 1 389 ? -14.420 32.606 -8.667 1.00 45.81 389 ARG A CA 1
ATOM 3054 C C . ARG A 1 389 ? -14.414 32.661 -10.199 1.00 45.81 389 ARG A C 1
ATOM 3056 O O . ARG A 1 389 ? -14.481 33.769 -10.738 1.00 45.81 389 ARG A O 1
ATOM 3063 N N . PRO A 1 390 ? -14.340 31.522 -10.915 1.00 53.06 390 PRO A N 1
ATOM 3064 C CA . PRO A 1 390 ? -14.533 31.556 -12.350 1.00 53.06 390 PRO A CA 1
ATOM 3065 C C . PRO A 1 390 ? -15.938 32.119 -12.623 1.00 53.06 390 PRO A C 1
ATOM 3067 O O . PRO A 1 390 ? -16.862 31.885 -11.828 1.00 53.06 390 PRO A O 1
ATOM 3070 N N . PRO A 1 391 ? -16.103 32.907 -13.700 1.00 54.31 391 PRO A N 1
ATOM 3071 C CA . PRO A 1 391 ? -17.384 33.496 -14.070 1.00 54.31 391 PRO A CA 1
ATOM 3072 C C . PRO A 1 391 ? -18.467 32.412 -14.113 1.00 54.31 391 PRO A C 1
ATOM 3074 O O . PRO A 1 391 ? -18.141 31.257 -14.398 1.00 54.31 391 PRO A O 1
ATOM 3077 N N . PRO A 1 392 ? -19.734 32.756 -13.805 1.00 46.81 392 PRO A N 1
ATOM 3078 C CA . PRO A 1 392 ? -20.813 31.788 -13.680 1.00 46.81 392 PRO A CA 1
ATOM 3079 C C . PRO A 1 392 ? -20.839 30.925 -14.933 1.00 46.81 392 PRO A C 1
ATOM 3081 O O . PRO A 1 392 ? -21.146 31.400 -16.028 1.00 46.81 392 PRO A O 1
ATOM 3084 N N . LEU A 1 393 ? -20.447 29.664 -14.755 1.00 40.84 393 LEU A N 1
ATOM 3085 C CA . LEU A 1 393 ? -20.546 28.659 -15.786 1.00 40.84 393 LEU A CA 1
ATOM 3086 C C . LEU A 1 393 ? -22.032 28.543 -16.096 1.00 40.84 393 LEU A C 1
ATOM 3088 O O . LEU A 1 393 ? -22.812 27.988 -15.323 1.00 40.84 393 LEU A O 1
ATOM 3092 N N . VAL A 1 394 ? -22.404 29.136 -17.229 1.00 44.19 394 VAL A N 1
ATOM 3093 C CA . VAL A 1 394 ? -23.496 28.687 -18.088 1.00 44.19 394 VAL A CA 1
ATOM 3094 C C . VAL A 1 394 ? -23.610 27.178 -17.925 1.00 44.19 394 VAL A C 1
ATOM 3096 O O . VAL A 1 394 ? -22.593 26.488 -17.980 1.00 44.19 394 VAL A O 1
ATOM 3099 N N . ALA A 1 395 ? -24.818 26.689 -17.661 1.00 43.56 395 ALA A N 1
ATOM 3100 C CA . ALA A 1 395 ? -25.115 25.271 -17.564 1.00 43.56 395 ALA A CA 1
ATOM 3101 C C . ALA A 1 395 ? -24.645 24.571 -18.849 1.00 43.56 395 ALA A C 1
ATOM 3103 O O . ALA A 1 395 ? -25.366 24.515 -19.841 1.00 43.56 395 ALA A O 1
ATOM 3104 N N . TYR A 1 396 ? -23.399 24.097 -18.854 1.00 45.41 396 TYR A N 1
ATOM 3105 C CA . TYR A 1 396 ? -22.884 23.234 -19.896 1.00 45.41 396 TYR A CA 1
ATOM 3106 C C . TYR A 1 396 ? -23.443 21.862 -19.591 1.00 45.41 396 TYR A C 1
ATOM 3108 O O . TYR A 1 396 ? -22.891 21.095 -18.806 1.00 45.41 396 TYR A O 1
ATOM 3116 N N . ASP A 1 397 ? -24.603 21.645 -20.189 1.00 47.03 397 ASP A N 1
ATOM 3117 C CA . ASP A 1 397 ? -25.198 20.362 -20.491 1.00 47.03 397 ASP A CA 1
ATOM 3118 C C . ASP A 1 397 ? -24.082 19.350 -20.802 1.00 47.03 397 ASP A C 1
ATOM 3120 O O . ASP A 1 397 ? -23.399 19.420 -21.828 1.00 47.03 397 ASP A O 1
ATOM 3124 N N . THR A 1 398 ? -23.812 18.450 -19.857 1.00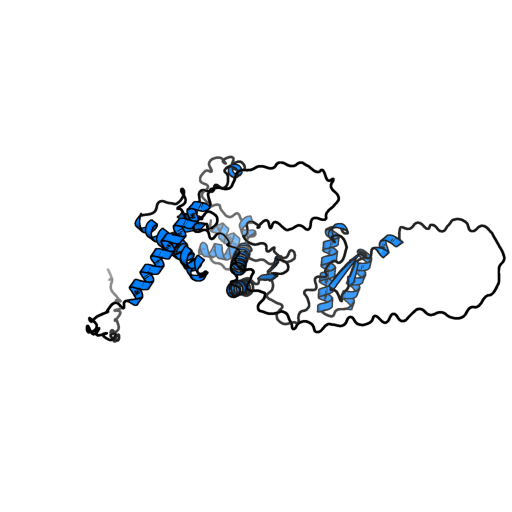 51.94 398 THR A N 1
ATOM 3125 C CA . THR A 1 398 ? -22.753 17.429 -19.895 1.00 51.94 398 THR A CA 1
ATOM 3126 C C . THR A 1 398 ? -23.086 16.286 -20.859 1.00 51.94 398 THR A C 1
ATOM 3128 O O . THR A 1 398 ? -22.679 15.144 -20.668 1.00 51.94 398 THR A O 1
ATOM 3131 N N . LEU A 1 399 ? -23.763 16.612 -21.956 1.00 50.00 399 LEU A N 1
ATOM 3132 C CA . LEU A 1 399 ? -23.843 15.832 -23.185 1.00 50.00 399 LEU A CA 1
ATOM 3133 C C . LEU A 1 399 ? -22.801 16.356 -24.181 1.00 50.00 399 LEU A C 1
ATOM 3135 O O . LEU A 1 399 ? -23.078 16.556 -25.359 1.00 50.00 399 LEU A O 1
ATOM 3139 N N . ARG A 1 400 ? -21.583 16.616 -23.687 1.00 59.88 400 ARG A N 1
ATOM 3140 C CA . ARG A 1 400 ? -20.443 16.948 -24.539 1.00 59.88 400 ARG A CA 1
ATOM 3141 C C . ARG A 1 400 ? -20.133 15.736 -25.404 1.00 59.88 400 ARG A C 1
ATOM 3143 O O . ARG A 1 400 ? -19.742 14.678 -24.911 1.00 59.88 400 ARG A O 1
ATOM 3150 N N . ASP A 1 401 ? -20.353 15.931 -26.689 1.00 69.50 401 ASP A N 1
ATOM 3151 C CA . ASP A 1 401 ? -20.024 15.013 -27.759 1.00 69.50 401 ASP A CA 1
ATOM 3152 C C . ASP A 1 401 ? -18.584 14.520 -27.622 1.00 69.50 401 ASP A C 1
ATOM 3154 O O . ASP A 1 401 ? -17.655 15.302 -27.428 1.00 69.50 401 ASP A O 1
ATOM 3158 N N . PHE A 1 402 ? -18.391 13.205 -27.686 1.00 82.00 402 PHE A N 1
ATOM 3159 C CA . PHE A 1 402 ? -17.047 12.655 -27.759 1.00 82.00 402 PHE A CA 1
ATOM 3160 C C . PHE A 1 402 ? -16.503 12.919 -29.163 1.00 82.00 402 PHE A C 1
ATOM 3162 O O . PHE A 1 402 ? -16.979 12.312 -30.122 1.00 82.00 402 PHE A O 1
ATOM 3169 N N . ASP A 1 403 ? -15.507 13.796 -29.274 1.00 89.50 403 ASP A N 1
ATOM 3170 C CA . ASP A 1 403 ? -14.771 13.998 -30.521 1.00 89.50 403 ASP A CA 1
ATOM 3171 C C . ASP A 1 403 ? -14.059 12.699 -30.942 1.00 89.50 403 ASP A C 1
ATOM 3173 O O . ASP A 1 403 ? -13.650 11.887 -30.102 1.00 89.50 403 ASP A O 1
ATOM 3177 N N . GLU A 1 404 ? -13.890 12.497 -32.252 1.00 94.19 404 GLU A N 1
ATOM 3178 C CA . GLU A 1 404 ? -13.277 11.293 -32.835 1.00 94.19 404 GLU A CA 1
ATOM 3179 C C . GLU A 1 404 ? -11.900 10.988 -32.228 1.00 94.19 404 GLU A C 1
ATOM 3181 O O . GLU A 1 404 ? -11.581 9.836 -31.933 1.00 94.19 404 GLU A O 1
ATOM 3186 N N . GLU A 1 405 ? -11.122 12.031 -31.948 1.00 93.88 405 GLU A N 1
ATOM 3187 C CA . GLU A 1 405 ? -9.785 11.938 -31.364 1.00 93.88 405 GLU A CA 1
ATOM 3188 C C . GLU A 1 405 ? -9.816 11.391 -29.924 1.00 93.88 405 GLU A C 1
ATOM 3190 O O . GLU A 1 405 ? -9.015 10.528 -29.551 1.00 93.88 405 GLU A O 1
ATOM 3195 N N . SER A 1 406 ? -10.825 11.788 -29.139 1.00 93.31 406 SER A N 1
ATOM 3196 C CA . SER A 1 406 ? -11.050 11.262 -27.786 1.00 93.31 406 SER A CA 1
ATOM 3197 C C . SER A 1 406 ? -11.471 9.790 -27.810 1.00 93.31 406 SER A C 1
ATOM 3199 O O . SER A 1 406 ? -11.076 9.012 -26.942 1.00 93.31 406 SER A O 1
ATOM 3201 N N . LEU A 1 407 ? -12.251 9.373 -28.813 1.00 94.38 407 LEU A N 1
ATOM 3202 C CA . LEU A 1 407 ? -12.637 7.969 -28.998 1.00 94.38 407 LEU A CA 1
ATOM 3203 C C . LEU A 1 407 ? -11.476 7.120 -29.537 1.00 94.38 407 LEU A C 1
ATOM 3205 O O . LEU A 1 407 ? -11.329 5.959 -29.147 1.00 94.38 407 LEU A O 1
ATOM 3209 N N . ALA A 1 408 ? -10.611 7.693 -30.374 1.00 95.38 408 ALA A N 1
ATOM 3210 C CA . ALA A 1 408 ? -9.417 7.032 -30.892 1.00 95.38 408 ALA A CA 1
ATOM 3211 C C . ALA A 1 408 ? -8.394 6.718 -29.789 1.00 95.38 408 ALA A C 1
ATOM 3213 O O . ALA A 1 408 ? -7.740 5.671 -29.852 1.00 95.38 408 ALA A O 1
ATOM 3214 N N . ALA A 1 409 ? -8.305 7.550 -28.748 1.00 96.12 409 ALA A N 1
ATOM 3215 C CA . ALA A 1 409 ? -7.442 7.313 -27.591 1.00 96.12 409 ALA A CA 1
ATOM 3216 C C . ALA A 1 409 ? -7.911 6.142 -26.700 1.00 96.12 409 ALA A C 1
ATOM 3218 O O . ALA A 1 409 ? -7.097 5.509 -26.025 1.00 96.12 409 ALA A O 1
ATOM 3219 N N . LEU A 1 410 ? -9.204 5.796 -26.717 1.00 94.50 410 LEU A N 1
ATOM 3220 C CA . LEU A 1 410 ? -9.749 4.729 -25.874 1.00 94.50 410 LEU A CA 1
ATOM 3221 C C . LEU A 1 410 ? -9.365 3.329 -26.379 1.00 94.50 410 LEU A C 1
ATOM 3223 O O . LEU A 1 410 ? -9.220 3.058 -27.577 1.00 94.50 410 LEU A O 1
ATOM 3227 N N . THR A 1 411 ? -9.200 2.395 -25.443 1.00 97.19 411 THR A N 1
ATOM 3228 C CA . THR A 1 411 ? -8.934 0.988 -25.763 1.00 97.19 411 THR A CA 1
ATOM 3229 C C . THR A 1 411 ? -10.210 0.291 -26.249 1.00 97.19 411 THR A C 1
ATOM 3231 O O . THR A 1 411 ? -11.331 0.690 -25.931 1.00 97.19 411 THR A O 1
ATOM 3234 N N . VAL A 1 412 ? -10.057 -0.784 -27.030 1.00 97.00 412 VAL A N 1
ATOM 3235 C CA . VAL A 1 412 ? -11.194 -1.553 -27.578 1.00 97.00 412 VAL A CA 1
ATOM 3236 C C . VAL A 1 412 ? -12.183 -2.033 -26.497 1.00 97.00 412 VAL A C 1
ATOM 3238 O O . VAL A 1 412 ? -13.385 -1.956 -26.755 1.00 97.00 412 VAL A O 1
ATOM 3241 N N . PRO A 1 413 ? -11.757 -2.498 -25.302 1.00 97.50 413 PRO A N 1
ATOM 3242 C CA . PRO A 1 413 ? -12.685 -2.854 -24.226 1.00 97.50 413 PRO A CA 1
ATOM 3243 C C . PRO A 1 413 ? -13.580 -1.690 -23.783 1.00 97.50 413 PRO A C 1
ATOM 3245 O O . PRO A 1 413 ? -14.792 -1.869 -23.698 1.00 97.50 413 PRO A O 1
ATOM 3248 N N . VAL A 1 414 ? -13.008 -0.494 -23.603 1.00 96.31 414 VAL A N 1
ATOM 3249 C CA . VAL A 1 414 ? -13.747 0.704 -23.167 1.00 96.31 414 VAL A CA 1
ATOM 3250 C C . VAL A 1 414 ? -14.719 1.180 -24.251 1.00 96.31 414 VAL A C 1
ATOM 3252 O O . VAL A 1 414 ? -15.858 1.537 -23.965 1.00 96.31 414 VAL A O 1
ATOM 3255 N N . LEU A 1 415 ? -14.320 1.112 -25.526 1.00 96.88 415 LEU A N 1
ATOM 3256 C CA . LEU A 1 415 ? -15.216 1.417 -26.649 1.00 96.88 415 LEU A CA 1
ATOM 3257 C C . LEU A 1 415 ? -16.412 0.452 -26.716 1.00 96.88 415 LEU A C 1
ATOM 3259 O O . LEU A 1 415 ? -17.533 0.870 -27.000 1.00 96.88 415 LEU A O 1
ATOM 3263 N N . LYS A 1 416 ? -16.198 -0.838 -26.428 1.00 97.50 416 LYS A N 1
ATOM 3264 C CA . LYS A 1 416 ? -17.281 -1.834 -26.369 1.00 97.50 416 LYS A CA 1
ATOM 3265 C C . LYS A 1 416 ? -18.218 -1.614 -25.186 1.00 97.50 416 LYS A C 1
ATOM 3267 O O . LYS A 1 416 ? -19.409 -1.875 -25.320 1.00 97.50 416 LYS A O 1
ATOM 3272 N N . GLU A 1 417 ? -17.697 -1.163 -24.051 1.00 96.31 417 GLU A N 1
ATOM 3273 C CA . GLU A 1 417 ? -18.501 -0.809 -22.882 1.00 96.31 417 GLU A CA 1
ATOM 3274 C C . GLU A 1 417 ? -19.425 0.371 -23.189 1.00 96.31 417 GLU A C 1
ATOM 3276 O O . GLU A 1 417 ? -20.639 0.224 -23.067 1.00 96.31 417 GLU A O 1
ATOM 3281 N N . LYS A 1 418 ? -18.890 1.452 -23.773 1.00 95.00 418 LYS A N 1
ATOM 3282 C CA . LYS A 1 418 ? -19.693 2.600 -24.232 1.00 95.00 418 LYS A CA 1
ATOM 3283 C C . LYS A 1 418 ? -20.753 2.228 -25.275 1.00 95.00 418 LYS A C 1
ATOM 3285 O O . LYS A 1 418 ? -21.864 2.750 -25.254 1.00 95.00 418 LYS A O 1
ATOM 3290 N N . LEU A 1 419 ? -20.444 1.309 -26.193 1.00 96.50 419 LEU A N 1
ATOM 3291 C CA . LEU A 1 419 ? -21.437 0.789 -27.143 1.00 96.50 419 LEU A CA 1
ATOM 3292 C C . LEU A 1 419 ? -22.528 -0.035 -26.442 1.00 96.50 419 LEU A C 1
ATOM 3294 O O . LEU A 1 419 ? -23.687 0.054 -26.838 1.00 96.50 419 LEU A O 1
ATOM 3298 N N . ARG A 1 420 ? -22.187 -0.808 -25.401 1.00 97.12 420 ARG A N 1
ATOM 3299 C CA . ARG A 1 420 ? -23.153 -1.592 -24.615 1.00 97.12 420 ARG A CA 1
ATOM 3300 C C . ARG A 1 420 ? -24.094 -0.690 -23.819 1.00 97.12 420 ARG A C 1
ATOM 3302 O O . ARG A 1 420 ? -25.289 -0.962 -23.805 1.00 97.12 420 ARG A O 1
ATOM 3309 N N . GLU A 1 421 ? -23.576 0.385 -23.228 1.00 95.44 421 GLU A N 1
ATOM 3310 C CA . GLU A 1 421 ? -24.373 1.408 -22.531 1.00 95.44 421 GLU A CA 1
ATOM 3311 C C . GLU A 1 421 ? -25.405 2.063 -23.459 1.00 95.44 421 GLU A C 1
ATOM 3313 O O . GLU A 1 421 ? -26.537 2.307 -23.054 1.00 95.44 421 GLU A O 1
ATOM 3318 N N . ARG A 1 422 ? -25.045 2.278 -24.732 1.00 94.12 422 ARG A N 1
ATOM 3319 C CA . ARG A 1 422 ? -25.949 2.809 -25.768 1.00 94.12 422 ARG A CA 1
ATOM 3320 C C . ARG A 1 422 ? -26.792 1.740 -26.480 1.00 94.12 422 ARG A C 1
ATOM 3322 O O . ARG A 1 422 ? -27.513 2.065 -27.418 1.00 94.12 422 ARG A O 1
ATOM 3329 N N . GLY A 1 423 ? -26.691 0.466 -26.089 1.00 96.25 423 GLY A N 1
ATOM 3330 C CA . GLY A 1 423 ? -27.437 -0.637 -26.712 1.00 96.25 423 GLY A CA 1
ATOM 3331 C C . GLY A 1 423 ? -27.024 -0.969 -28.156 1.00 96.25 423 GLY A C 1
ATOM 3332 O O . GLY A 1 423 ? -27.793 -1.580 -28.898 1.00 96.25 423 GLY A O 1
ATOM 3333 N N . LEU A 1 424 ? -25.819 -0.581 -28.580 1.00 97.12 424 LEU A N 1
ATOM 3334 C CA . LEU A 1 424 ? -25.296 -0.786 -29.932 1.00 97.12 424 LEU A CA 1
ATOM 3335 C C . LEU A 1 424 ? -24.482 -2.088 -30.043 1.00 97.12 424 LEU A C 1
ATOM 3337 O O . LEU A 1 424 ? -23.960 -2.631 -29.068 1.00 97.12 424 LEU A O 1
ATOM 3341 N N . ARG A 1 425 ? -24.328 -2.607 -31.270 1.00 97.31 425 ARG A N 1
ATOM 3342 C CA . ARG A 1 425 ? -23.547 -3.833 -31.524 1.00 97.31 425 ARG A CA 1
ATOM 3343 C C . ARG A 1 425 ? -22.056 -3.623 -31.221 1.00 97.31 425 ARG A C 1
ATOM 3345 O O . ARG A 1 425 ? -21.414 -2.748 -31.798 1.00 97.31 425 ARG A O 1
ATOM 3352 N N . VAL A 1 426 ? -21.490 -4.510 -30.396 1.00 97.75 426 VAL A N 1
ATOM 3353 C CA . VAL A 1 426 ? -20.102 -4.458 -29.877 1.00 97.75 426 VAL A CA 1
ATOM 3354 C C . VAL A 1 426 ? -19.054 -5.212 -30.723 1.00 97.75 426 VAL A C 1
ATOM 3356 O O . VAL A 1 426 ? -17.923 -5.419 -30.281 1.00 97.75 426 VAL A O 1
ATOM 3359 N N . GLY A 1 427 ? -19.418 -5.674 -31.923 1.00 95.69 427 GLY A N 1
ATOM 3360 C CA . GLY A 1 427 ? -18.520 -6.381 -32.848 1.00 95.69 427 GLY A CA 1
ATOM 3361 C C . GLY A 1 427 ? -17.907 -5.452 -33.902 1.00 95.69 427 GLY A C 1
ATOM 3362 O O . GLY A 1 427 ? -18.569 -4.507 -34.334 1.00 95.69 427 GLY A O 1
ATOM 3363 N N . GLY A 1 428 ? -16.665 -5.724 -34.313 1.00 96.88 428 GLY A N 1
ATOM 3364 C CA . GLY A 1 428 ? -15.971 -4.979 -35.372 1.00 96.88 428 GLY A CA 1
ATOM 3365 C C . GLY A 1 428 ? -14.517 -4.629 -35.051 1.00 96.88 428 GLY A C 1
ATOM 3366 O O . GLY A 1 428 ? -14.024 -4.890 -33.946 1.00 96.88 428 GLY A O 1
ATOM 3367 N N . ARG A 1 429 ? -13.828 -4.033 -36.030 1.00 97.56 429 ARG A N 1
ATOM 3368 C CA . ARG A 1 429 ? -12.498 -3.416 -35.843 1.00 97.56 429 ARG A CA 1
ATOM 3369 C C . ARG A 1 429 ? -12.630 -2.111 -35.044 1.00 97.56 429 ARG A C 1
ATOM 3371 O O . ARG A 1 429 ? -13.692 -1.503 -35.034 1.00 97.56 429 ARG A O 1
ATOM 3378 N N . LYS A 1 430 ? -11.552 -1.643 -34.393 1.00 97.38 430 LYS A N 1
ATOM 3379 C CA . LYS A 1 430 ? -11.568 -0.430 -33.540 1.00 97.38 430 LYS A CA 1
ATOM 3380 C C . LYS A 1 430 ? -12.168 0.798 -34.249 1.00 97.38 430 LYS A C 1
ATOM 3382 O O . LYS A 1 430 ? -12.986 1.481 -33.647 1.00 97.38 430 LYS A O 1
ATOM 3387 N N . ALA A 1 431 ? -11.817 1.025 -35.517 1.00 97.38 431 ALA A N 1
ATOM 3388 C CA . ALA A 1 431 ? -12.354 2.127 -36.320 1.00 97.38 431 ALA A CA 1
ATOM 3389 C C . ALA A 1 431 ? -13.886 2.052 -36.486 1.00 97.38 431 ALA A C 1
ATOM 3391 O O . ALA A 1 431 ? -14.570 3.040 -36.258 1.00 97.38 431 ALA A O 1
ATOM 3392 N N . GLU A 1 432 ? -14.436 0.862 -36.755 1.00 97.62 432 GLU A N 1
ATOM 3393 C CA . GLU A 1 432 ? -15.888 0.653 -36.893 1.00 97.62 432 GLU A CA 1
ATOM 3394 C C . GLU A 1 432 ? -16.643 0.890 -35.575 1.00 97.62 432 GLU A C 1
ATOM 3396 O O . GLU A 1 432 ? -17.810 1.272 -35.585 1.00 97.62 432 GLU A O 1
ATOM 3401 N N . LEU A 1 433 ? -16.004 0.637 -34.423 1.00 97.88 433 LEU A N 1
ATOM 3402 C CA . LEU A 1 433 ? -16.599 0.917 -33.110 1.00 97.88 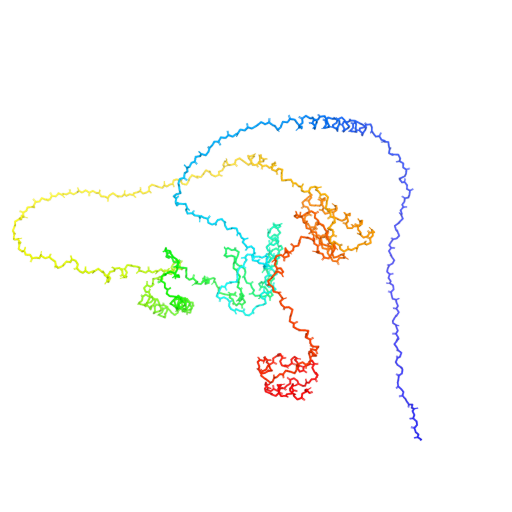433 LEU A CA 1
ATOM 3403 C C . LEU A 1 433 ? -16.674 2.427 -32.846 1.00 97.88 433 LEU A C 1
ATOM 3405 O O . LEU A 1 433 ? -17.673 2.899 -32.307 1.00 97.88 433 LEU A O 1
ATOM 3409 N N . ILE A 1 434 ? -15.631 3.165 -33.236 1.00 97.06 434 ILE A N 1
ATOM 3410 C CA . ILE A 1 434 ? -15.560 4.627 -33.114 1.00 97.06 434 ILE A CA 1
ATOM 3411 C C . ILE A 1 434 ? -16.596 5.278 -34.036 1.00 97.06 434 ILE A C 1
ATOM 3413 O O . ILE A 1 434 ? -17.420 6.056 -33.564 1.00 97.06 434 ILE A O 1
ATOM 3417 N N . GLU A 1 435 ? -16.629 4.886 -35.311 1.00 97.12 435 GLU A N 1
ATOM 3418 C CA . GLU A 1 435 ? -17.594 5.378 -36.303 1.00 97.12 435 GLU A CA 1
ATOM 3419 C C . GLU A 1 435 ? -19.046 5.155 -35.851 1.00 97.12 435 GLU A C 1
ATOM 3421 O O . GLU A 1 435 ? -19.900 6.028 -36.002 1.00 97.12 435 GLU A O 1
ATOM 3426 N N . ARG A 1 436 ? -19.333 4.009 -35.220 1.00 97.06 436 ARG A N 1
ATOM 3427 C CA . ARG A 1 436 ? -20.671 3.679 -34.709 1.00 97.06 436 ARG A CA 1
ATOM 3428 C C . ARG A 1 436 ? -21.060 4.508 -33.483 1.00 97.06 436 ARG A C 1
ATOM 3430 O O . ARG A 1 436 ? -22.232 4.838 -33.338 1.00 97.06 436 ARG A O 1
ATOM 3437 N N . LEU A 1 437 ? -20.103 4.865 -32.622 1.00 95.31 437 LEU A N 1
ATOM 3438 C CA . LEU A 1 437 ? -20.336 5.799 -31.514 1.00 95.31 437 LEU A CA 1
ATOM 3439 C C . LEU A 1 437 ? -20.579 7.224 -32.027 1.00 95.31 437 LEU A C 1
ATOM 3441 O O . LEU A 1 437 ? -21.503 7.875 -31.541 1.00 95.31 437 LEU A O 1
ATOM 3445 N N . LEU A 1 438 ? -19.821 7.667 -33.033 1.00 94.88 438 LEU A N 1
ATOM 3446 C CA . LEU A 1 438 ? -20.003 8.970 -33.681 1.00 94.88 438 LEU A CA 1
ATOM 3447 C C . LEU A 1 438 ? -21.337 9.070 -34.430 1.00 94.88 438 LEU A C 1
ATOM 3449 O O . LEU A 1 438 ? -22.016 10.081 -34.318 1.00 94.88 438 LEU A O 1
ATOM 3453 N N . SER A 1 439 ? -21.752 8.008 -35.124 1.00 94.62 439 SER A N 1
ATOM 3454 C CA . SER A 1 439 ? -23.024 7.963 -35.869 1.00 94.62 439 SER A CA 1
ATOM 3455 C C . SER A 1 439 ? -24.260 7.815 -34.973 1.00 94.62 439 SER A C 1
ATOM 3457 O O . SER A 1 439 ? -25.380 7.950 -35.450 1.00 94.62 439 SER A O 1
ATOM 3459 N N . SER A 1 440 ? -24.067 7.457 -33.697 1.00 91.25 440 SER A N 1
ATOM 3460 C CA . SER A 1 440 ? -25.139 7.328 -32.694 1.00 91.25 440 SER A CA 1
ATOM 3461 C C . SER A 1 440 ? -25.439 8.621 -31.937 1.00 91.25 440 SER A C 1
ATOM 3463 O O . SER A 1 440 ? -26.275 8.613 -31.033 1.00 91.25 440 SER A O 1
ATOM 3465 N N . LYS A 1 441 ? -24.687 9.677 -32.252 1.00 78.44 441 LYS A N 1
ATOM 3466 C CA . LYS A 1 441 ? -25.003 11.050 -31.883 1.00 78.44 441 LYS A CA 1
ATOM 3467 C C . LYS A 1 441 ? -26.202 11.505 -32.709 1.00 78.44 441 LYS A C 1
ATOM 3469 O O . LYS A 1 441 ? -27.085 12.153 -32.111 1.00 78.44 441 LYS A O 1
#

Radius of gyration: 40.36 Å; Cα contacts (8 Å, |Δi|>4): 268; chains: 1; bounding box: 149×63×98 Å

Foldseek 3Di:
DDDDDDDDDDDDDDDDDDDDDDDDDDDDDPPPPDDDDDDPPVVVVVVVVVVVVVVVVVVVVPPPPDDDDDDDDDDDDDDDDDDDDPCPDPPPCDPLQADADEDPPAPDDFDVNVVSVLRNVLVVCVVLVVNVVSVVSQCCCCPVGVKHADPVVSYIHHDVPPPPPDDPPPPLQAAEDDPDDPPVQDPPVVVVVLRVLSVVLSVCVVVVVVVSNVVSQVCCCVVPQKHADRVRSHIYHPVVVVVVVPDDPPPPDDPDDDDDDDDDDDDDDDDDDDDPPPPDDPPPPPPPPPDPVPPPPPPDPPPPLCPPQQEEAPPADDDDPVVVVVLSVLVVVLSVCVVVVVVVSVVVSQVCCCPPQVKDADPVRSYIHRVPDRVPDPPCVVVPPDDPPDPPPDPPPPPPQQDLVNLVPDDLVVLLVVCVVVVHDSDDDSNVSSVVSNVSD